Protein 2PC6 (pdb70)

Solvent-accessible surface area: 26705 Å² total

Secondary structure (DSSP, 8-state):
--EEEEE---STTHHHHHHHHHHHHT----EEEE-B-SSTT-B--EEE---HHHHHHHHHHHHHSTT---EEEGGGS-EEEEB--EEEE--THHHH--HHHHHTT-EEEEEETTEEEEE--B-HHHHHHHHHHS-GGGEEEE-----EEEESTT--TT-/-EEEEE---SHHHHHHHHHHHHHHT---SEEEE-B-SSTT-B--EEE-S-HHHHHHHHHHHHH-TT---EEEGGGS-EEEEB--EEEE--THHHH--HHHHHTT-EEEEE-SSEEEEE--B-HHHHHHHHHHS-GGGEEEE-----EEEESTT--TT-/--EEEEE----TTTHHHHHHHHHHTT--EEEE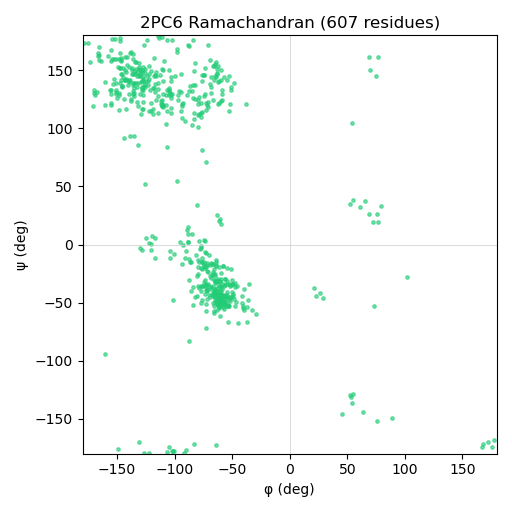EE-B-SSTT-B--EEE-S-HHHHHHHHHHHHT-TT---EEEGGGS-EEEEB--EEEE--THHHH--HHHHHHT-EEEEE-SSEEEEE--B-HHHHHHHHHHS-TTSEEEE-----EEEESTT--TT-/-EEEEE----THHHHHHHHHHHHTT---SEEEE-B-SSTT-B--EEE-S-TTHHHHHHHHHTS-----EEEGGGS-EEEEE--EEEE--THHHH--HHHHHTT-EEEEEETTEEEEE--B-HHHHHHHHHHS-GGGEEEE----EEEEESTT--S--

Sequence (633 aa):
HRHIISLLENEAGALSRVAGLFSARGYNIESLSVAPTEEDPTLSRTLVTNGPDEIVEQITKQLNKLIEEVVKLIDLSSEGYVERELLVKVRAVGKDREEKRLADIFRGNIIDVTNELYTIELTGTRSKLDGFLQAVDCCNLILEIARTGVSGLSRGERVLKLRHIISLLENEAGALSRVAGLFSARGYNIESLSVAPTEDPTLSRTLVTNGPDEIVEQITKQLNKLIEVVKLIDLSSEGYVERELLVKVRAVGKDREEKRLADIFRGNIIDVTNELYTIELTGTRSKLDGFLQAVDCNLILEIARTGVSGLSRGERVLKLHRHIISLLENEAGALSRVAGLFSARGYNIESLSVAPTEDPTLSRTLVTNGPDEIVEQITKQLNKLIEVVKLIDLSSEGYVERELLVKVRAVGKDREEKRLADIFRGNIIDVTNELYTIELTGTRRSKLDGFLQAVDCNLILEIARTGVSGLSRGERVLKLRHIISLLENEAGALSRVAGLFSARGYNIESLSVAPTEDPTLSRTLVTNGPDEIVEQITKQLNKLIVVKLIDLSSEGYVERELLVKVRAVGKDREEKRLADIFRGNIIDVTNNELYTIELTGTRSKLDGFLQQAVDCNLILEIARTGVSGLSRGERVLKL

Radius of gyration: 29.32 Å; Cα contacts (8 Å, |Δi|>4): 1443; chains: 4; bounding box: 65×83×80 Å

Structure (mmCIF, N/CA/C/O backbone):
data_2PC6
#
_entry.id   2PC6
#
_cell.length_a   122.123
_cell.length_b   122.123
_cell.length_c   111.559
_cell.angle_alpha   90.00
_cell.angle_beta   90.00
_cell.angle_gamma   90.00
#
_symmetry.space_group_name_H-M   'P 42 21 2'
#
loop_
_entity.id
_entity.type
_entity.pdbx_description
1 polymer 'Probable acetolactate synthase isozyme III (Small subunit)'
2 non-polymer 'CALCIUM ION'
3 non-polymer 'UNKNOWN LIGAND'
4 water water
#
loop_
_atom_site.group_PDB
_atom_site.id
_atom_site.type_symbol
_atom_site.label_atom_id
_atom_site.label_alt_id
_atom_site.label_comp_id
_atom_site.label_asym_id
_atom_site.label_entity_id
_atom_site.label_seq_id
_atom_site.pdbx_PDB_ins_code
_atom_site.Cartn_x
_atom_site.Cartn_y
_atom_site.Cartn_z
_atom_site.occupancy
_atom_site.B_iso_or_equiv
_atom_site.auth_seq_id
_atom_site.auth_comp_id
_atom_site.auth_asym_id
_atom_site.auth_atom_id
_atom_site.pdbx_PDB_model_num
ATOM 1 N N . HIS A 1 2 ? 0.416 3.277 10.414 1.00 60.45 0 HIS A N 1
ATOM 2 C CA . HIS A 1 2 ? 1.092 4.106 11.452 1.00 61.10 0 HIS A CA 1
ATOM 3 C C . HIS A 1 2 ? 2.124 5.039 10.814 1.00 61.44 0 HIS A C 1
ATOM 4 O O . HIS A 1 2 ? 3.314 4.965 11.140 1.00 61.70 0 HIS A O 1
ATOM 22 N N . ARG A 1 4 ? 3.316 9.112 9.274 1.00 60.49 2 ARG A N 1
ATOM 23 C CA . ARG A 1 4 ? 3.304 10.544 9.563 1.00 59.49 2 ARG A CA 1
ATOM 24 C C . ARG A 1 4 ? 2.391 11.372 8.668 1.00 58.30 2 ARG A C 1
ATOM 25 O O . ARG A 1 4 ? 2.528 11.355 7.451 1.00 58.47 2 ARG A O 1
ATOM 30 N N . HIS A 1 5 ? 1.481 12.116 9.292 1.00 56.79 3 HIS A N 1
ATOM 31 C CA . HIS A 1 5 ? 0.717 13.154 8.610 1.00 55.39 3 HIS A CA 1
ATOM 32 C C . HIS A 1 5 ? 1.090 14.517 9.182 1.00 54.99 3 HIS A C 1
ATOM 33 O O . HIS A 1 5 ? 1.271 14.679 10.396 1.00 55.12 3 HIS A O 1
ATOM 40 N N . ILE A 1 6 ? 1.228 15.488 8.301 1.00 54.67 4 ILE A N 1
ATOM 41 C CA . ILE A 1 6 ? 1.579 16.840 8.697 1.00 54.53 4 ILE A CA 1
ATOM 42 C C . ILE A 1 6 ? 0.281 17.544 8.485 1.00 54.63 4 ILE A C 1
ATOM 43 O O . ILE A 1 6 ? -0.127 17.731 7.353 1.00 55.69 4 ILE A O 1
ATOM 48 N N . ILE A 1 7 ? -0.414 17.827 9.577 1.00 54.53 5 ILE A N 1
ATOM 49 C CA . ILE A 1 7 ? -1.599 18.676 9.593 1.00 53.65 5 ILE A CA 1
ATOM 50 C C . ILE A 1 7 ? -1.229 20.175 9.778 1.00 54.17 5 ILE A C 1
ATOM 51 O O . ILE A 1 7 ? -0.425 20.563 10.656 1.00 53.58 5 ILE A O 1
ATOM 56 N N . SER A 1 8 ? -1.834 20.986 8.915 1.00 54.12 6 SER A N 1
ATOM 57 C CA . SER A 1 8 ? -1.653 22.413 8.860 1.00 54.00 6 SER A CA 1
ATOM 58 C C . SER A 1 8 ? -2.983 23.084 9.159 1.00 54.86 6 SER A C 1
ATOM 59 O O . SER A 1 8 ? -4.014 22.743 8.561 1.00 55.07 6 SER A O 1
ATOM 62 N N . LEU A 1 9 ? -2.990 24.053 10.061 1.00 55.21 7 LEU A N 1
ATOM 63 C CA . LEU A 1 9 ? -4.248 24.713 10.335 1.00 55.04 7 LEU A CA 1
ATOM 64 C C . LEU A 1 9 ? -4.118 26.185 10.692 1.00 55.40 7 LEU A C 1
ATOM 65 O O . LEU A 1 9 ? -3.067 26.647 11.155 1.00 55.01 7 LEU A O 1
ATOM 70 N N . LEU A 1 10 ? -5.186 26.907 10.364 1.00 55.46 8 LEU A N 1
ATOM 71 C CA . LEU A 1 10 ? -5.358 28.277 10.715 1.00 56.11 8 LEU A CA 1
ATOM 72 C C . LEU A 1 10 ? -6.240 28.364 11.962 1.00 56.70 8 LEU A C 1
ATOM 73 O O . LEU A 1 10 ? -7.308 27.747 12.049 1.00 56.76 8 LEU A O 1
ATOM 86 N N . GLU A 1 12 ? -7.720 31.021 15.354 1.00 58.76 10 GLU A N 1
ATOM 87 C CA . GLU A 1 12 ? -7.849 32.198 16.204 1.00 58.60 10 GLU A CA 1
ATOM 88 C C . GLU A 1 12 ? -6.662 32.339 17.150 1.00 58.43 10 GLU A C 1
ATOM 89 O O . GLU A 1 12 ? -6.452 31.497 18.029 1.00 58.31 10 GLU A O 1
ATOM 95 N N . ASN A 1 13 ? -5.874 33.396 16.957 1.00 57.97 11 ASN A N 1
ATOM 96 C CA . ASN A 1 13 ? -4.764 33.686 17.848 1.00 57.58 11 ASN A CA 1
ATOM 97 C C . ASN A 1 13 ? -5.267 34.223 19.203 1.00 57.62 11 ASN A C 1
ATOM 98 O O . ASN A 1 13 ? -5.127 35.427 19.549 1.00 57.73 11 ASN A O 1
ATOM 103 N N . GLU A 1 14 ? -5.868 33.324 19.970 1.00 57.45 12 GLU A N 1
ATOM 104 C CA . GLU A 1 14 ? -6.488 33.722 21.240 1.00 58.39 12 GLU A CA 1
ATOM 105 C C . GLU A 1 14 ? -6.198 32.713 22.360 1.00 59.02 12 GLU A C 1
ATOM 106 O O . GLU A 1 14 ? -5.748 31.586 22.099 1.00 58.88 12 GLU A O 1
ATOM 112 N N . ALA A 1 15 ? -6.476 33.148 23.591 1.00 59.71 13 ALA A N 1
ATOM 113 C CA . ALA A 1 15 ? -6.129 32.419 24.819 1.00 59.81 13 ALA A CA 1
ATOM 114 C C . ALA A 1 15 ? -7.009 31.180 24.945 1.00 59.71 13 ALA A C 1
ATOM 115 O O . ALA A 1 15 ? -8.243 31.273 24.967 1.00 59.52 13 ALA A O 1
ATOM 117 N N . GLY A 1 16 ? -6.360 30.024 25.029 1.00 59.48 14 GLY A N 1
ATOM 118 C CA . GLY A 1 16 ? -7.074 28.770 25.194 1.00 59.35 14 GLY A CA 1
ATOM 119 C C . GLY A 1 16 ? -7.164 28.011 23.887 1.00 58.88 14 GLY A C 1
ATOM 120 O O . GLY A 1 16 ? -7.234 26.779 23.886 1.00 59.81 14 GLY A O 1
ATOM 121 N N . ALA A 1 17 ? -7.153 28.755 22.782 1.00 58.62 15 ALA A N 1
ATOM 122 C CA . ALA A 1 17 ? -7.136 28.163 21.428 1.00 58.04 15 ALA A CA 1
ATOM 123 C C . ALA A 1 17 ? -6.282 26.924 21.398 1.00 57.48 15 ALA A C 1
ATOM 124 O O . ALA A 1 17 ? -6.739 25.848 20.980 1.00 58.10 15 ALA A O 1
ATOM 126 N N . LEU A 1 18 ? -5.042 27.064 21.853 1.00 56.70 16 LEU A N 1
ATOM 127 C CA . LEU A 1 18 ? -4.104 25.957 21.734 1.00 55.64 16 LEU A CA 1
ATOM 128 C C . LEU A 1 18 ? -4.365 24.915 22.813 1.00 54.69 16 LEU A C 1
ATOM 129 O O . LEU A 1 18 ? -4.224 23.699 22.545 1.00 55.37 16 LEU A O 1
ATOM 134 N N . SER A 1 19 ? -4.718 25.348 24.027 1.00 53.30 17 SER A N 1
ATOM 135 C CA . SER A 1 19 ? -5.013 24.346 25.054 1.00 52.88 17 SER A CA 1
ATOM 136 C C . SER A 1 19 ? -6.227 23.473 24.655 1.00 52.05 17 SER A C 1
ATOM 137 O O . SER A 1 19 ? -6.286 22.294 25.012 1.00 52.72 17 SER A O 1
ATOM 140 N N . ARG A 1 20 ? -7.179 24.051 23.917 1.00 50.57 18 ARG A N 1
ATOM 141 C CA . ARG A 1 20 ? -8.317 23.275 23.426 1.00 50.30 18 ARG A CA 1
ATOM 142 C C . ARG A 1 20 ? -7.940 22.296 22.292 1.00 50.06 18 ARG A C 1
ATOM 143 O O . ARG A 1 20 ? -8.453 21.174 22.238 1.00 49.88 18 ARG A O 1
ATOM 151 N N . VAL A 1 21 ? -7.052 22.719 21.393 1.00 49.67 19 VAL A N 1
ATOM 152 C CA . VAL A 1 21 ? -6.572 21.845 20.364 1.00 49.86 19 VAL A CA 1
ATOM 153 C C . VAL A 1 21 ? -5.747 20.710 20.993 1.00 50.78 19 VAL A C 1
ATOM 154 O O . VAL A 1 21 ? -5.883 19.549 20.604 1.00 50.57 19 VAL A O 1
ATOM 158 N N . ALA A 1 22 ? -4.941 21.018 22.009 1.00 51.30 20 ALA A N 1
ATOM 159 C CA . ALA A 1 22 ? -4.124 19.963 22.631 1.00 51.02 20 ALA A CA 1
ATOM 160 C C . ALA A 1 22 ? -4.994 19.069 23.480 1.00 51.35 20 ALA A C 1
ATOM 161 O O . ALA A 1 22 ? -4.705 17.859 23.586 1.00 52.06 20 ALA A O 1
ATOM 163 N N . GLY A 1 23 ? -6.073 19.626 24.049 1.00 50.13 21 GLY A N 1
ATOM 164 C CA . GLY A 1 23 ? -6.973 18.827 24.864 1.00 49.07 21 GLY A CA 1
ATOM 165 C C . GLY A 1 23 ? -7.703 17.752 24.060 1.00 49.34 21 GLY A C 1
ATOM 166 O O . GLY A 1 23 ? -7.852 16.600 24.488 1.00 49.82 21 GLY A O 1
ATOM 167 N N . LEU A 1 24 ? -8.161 18.130 22.878 1.00 49.82 22 LEU A N 1
ATOM 168 C CA . LEU A 1 24 ? -8.816 17.203 21.954 1.00 50.01 22 LEU A CA 1
ATOM 169 C C . LEU A 1 24 ? -7.942 15.943 21.677 1.00 49.85 22 LEU A C 1
ATOM 170 O O . LEU A 1 24 ? -8.439 14.832 21.774 1.00 49.35 22 LEU A O 1
ATOM 175 N N . PHE A 1 25 ? -6.657 16.123 21.373 1.00 49.36 23 PHE A N 1
ATOM 176 C CA . PHE A 1 25 ? -5.720 14.990 21.250 1.00 50.77 23 PHE A CA 1
ATOM 177 C C . PHE A 1 25 ? -5.624 14.143 22.522 1.00 51.52 23 PHE A C 1
ATOM 178 O O . PHE A 1 25 ? -5.831 12.908 22.504 1.00 51.92 23 PHE A O 1
ATOM 186 N N . SER A 1 26 ? -5.339 14.830 23.624 1.00 52.33 24 SER A N 1
ATOM 187 C CA . SER A 1 26 ? -5.144 14.212 24.912 1.00 51.94 24 SER A CA 1
ATOM 188 C C . SER A 1 26 ? -6.336 13.379 25.316 1.00 53.32 24 SER A C 1
ATOM 189 O O . SER A 1 26 ? -6.170 12.226 25.735 1.00 54.18 24 SER A O 1
ATOM 192 N N . ALA A 1 27 ? -7.544 13.926 25.204 1.00 53.31 25 ALA A N 1
ATOM 193 C CA . ALA A 1 27 ? -8.684 13.188 25.726 1.00 54.08 25 ALA A CA 1
ATOM 194 C C . ALA A 1 27 ? -8.689 11.748 25.202 1.00 54.98 25 ALA A C 1
ATOM 195 O O . ALA A 1 27 ? -9.121 10.822 25.915 1.00 55.65 25 ALA A O 1
ATOM 197 N N . ARG A 1 28 ? -8.221 11.567 23.959 1.00 55.07 26 ARG A N 1
ATOM 198 C CA . ARG A 1 28 ? -8.400 10.314 23.228 1.00 55.34 26 ARG A CA 1
ATOM 199 C C . ARG A 1 28 ? -7.066 9.627 22.908 1.00 56.16 26 ARG A C 1
ATOM 200 O O . ARG A 1 28 ? -7.014 8.600 22.204 1.00 55.94 26 ARG A O 1
ATOM 208 N N . GLY A 1 29 ? -5.985 10.206 23.434 1.00 56.38 27 GLY A N 1
ATOM 209 C CA . GLY A 1 29 ? -4.709 9.535 23.459 1.00 55.88 27 GLY A CA 1
ATOM 210 C C . GLY A 1 29 ? -4.046 9.553 22.107 1.00 56.16 27 GLY A C 1
ATOM 211 O O . GLY A 1 29 ? -3.140 8.741 21.855 1.00 56.21 27 GLY A O 1
ATOM 212 N N . TYR A 1 30 ? -4.489 10.481 21.255 1.00 55.90 28 TYR A N 1
ATOM 213 C CA . TYR A 1 30 ? -3.871 10.735 19.954 1.00 55.76 28 TYR A CA 1
ATOM 214 C C . TYR A 1 30 ? -2.460 11.242 20.134 1.00 56.17 28 TYR A C 1
ATOM 215 O O . TYR A 1 30 ? -2.166 11.979 21.089 1.00 56.72 28 TYR A O 1
ATOM 224 N N . ASN A 1 31 ? -1.598 10.830 19.219 1.00 56.15 29 ASN A N 1
ATOM 225 C CA . ASN A 1 31 ? -0.195 11.164 19.272 1.00 56.88 29 ASN A CA 1
ATOM 226 C C . ASN A 1 31 ? -0.005 12.551 18.685 1.00 55.90 29 ASN A C 1
ATOM 227 O O . ASN A 1 31 ? -0.613 12.912 17.684 1.00 55.60 29 ASN A O 1
ATOM 232 N N . ILE A 1 32 ? 0.818 13.335 19.350 1.00 55.33 30 ILE A N 1
ATOM 233 C CA . ILE A 1 32 ? 1.333 14.553 18.780 1.00 54.88 30 ILE A CA 1
ATOM 234 C C . ILE A 1 32 ? 2.834 14.364 18.739 1.00 55.12 30 ILE A C 1
ATOM 235 O O . ILE A 1 32 ? 3.494 14.288 19.768 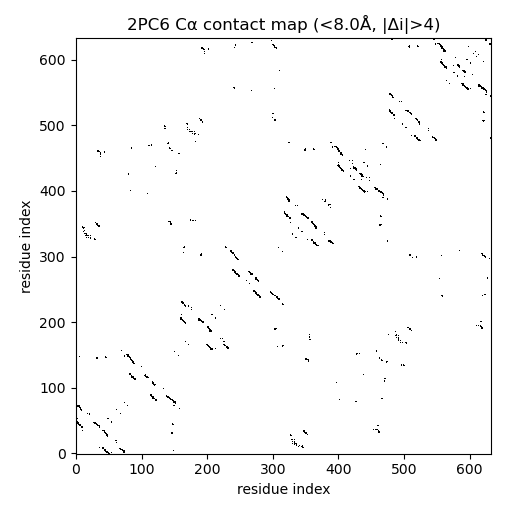1.00 54.44 30 ILE A O 1
ATOM 240 N N . GLU A 1 33 ? 3.397 14.255 17.559 1.00 55.87 31 GLU A N 1
ATOM 241 C CA . GLU A 1 33 ? 4.821 14.032 17.551 1.00 56.70 31 GLU A CA 1
ATOM 242 C C . GLU A 1 33 ? 5.499 15.351 17.863 1.00 56.31 31 GLU A C 1
ATOM 243 O O . GLU A 1 33 ? 6.382 15.422 18.723 1.00 57.29 31 GLU A O 1
ATOM 249 N N . SER A 1 34 ? 5.044 16.394 17.170 1.00 55.33 32 SER A N 1
ATOM 250 C CA . SER A 1 34 ? 5.647 17.715 17.252 1.00 53.95 32 SER A CA 1
ATOM 251 C C . SER A 1 34 ? 4.609 18.792 16.870 1.00 53.17 32 SER A C 1
ATOM 252 O O . SER A 1 34 ? 3.654 18.522 16.148 1.00 53.12 32 SER A O 1
ATOM 255 N N . LEU A 1 35 ? 4.822 20.016 17.312 1.00 51.81 33 LEU A N 1
ATOM 256 C CA . LEU A 1 35 ? 3.842 21.037 17.088 1.00 52.00 33 LEU A CA 1
ATOM 257 C C . LEU A 1 35 ? 4.503 22.419 16.980 1.00 52.24 33 LEU A C 1
ATOM 258 O O . LEU A 1 35 ? 5.187 22.830 17.897 1.00 53.11 33 LEU A O 1
ATOM 263 N N . SER A 1 36 ? 4.219 23.133 15.890 1.00 51.75 34 SER A N 1
ATOM 264 C CA . SER A 1 36 ? 4.584 24.525 15.693 1.00 51.79 34 SER A CA 1
ATOM 265 C C . SER A 1 36 ? 3.367 25.407 15.541 1.00 50.52 34 SER A C 1
ATOM 266 O O . SER A 1 36 ? 2.477 25.096 14.762 1.00 51.12 34 SER A O 1
ATOM 269 N N . VAL A 1 37 ? 3.356 26.546 16.214 1.00 49.22 35 VAL A N 1
ATOM 270 C CA . VAL A 1 37 ? 2.306 27.528 16.013 1.00 47.82 35 VAL A CA 1
ATOM 271 C C . VAL A 1 37 ? 2.913 28.937 16.196 1.00 48.15 35 VAL A C 1
ATOM 272 O O . VAL A 1 37 ? 3.780 29.132 17.025 1.00 48.36 35 VAL A O 1
ATOM 276 N N . ALA A 1 38 ? 2.501 29.900 15.393 1.00 48.52 36 ALA A N 1
ATOM 277 C CA . ALA A 1 38 ? 2.956 31.298 15.523 1.00 49.44 36 ALA A CA 1
ATOM 278 C C . ALA A 1 38 ? 2.035 32.149 14.674 1.00 49.80 36 ALA A C 1
ATOM 279 O O . ALA A 1 38 ? 1.330 31.609 13.830 1.00 49.30 36 ALA A O 1
ATOM 281 N N . PRO A 1 39 ? 2.009 33.473 14.908 1.00 50.81 37 PRO A N 1
ATOM 282 C CA . PRO A 1 39 ? 1.029 34.304 14.175 1.00 51.50 37 PRO A CA 1
ATOM 283 C C . PRO A 1 39 ? 1.307 34.331 12.683 1.00 52.21 37 PRO A C 1
ATOM 284 O O . PRO A 1 39 ? 2.454 34.140 12.266 1.00 52.76 37 PRO A O 1
ATOM 288 N N . THR A 1 40 ? 0.273 34.550 11.886 1.00 52.86 38 THR A N 1
ATOM 289 C CA . THR A 1 40 ? 0.452 34.772 10.453 1.00 53.29 38 THR A CA 1
ATOM 290 C C . THR A 1 40 ? 0.545 36.283 10.183 1.00 54.00 38 THR A C 1
ATOM 291 O O . THR A 1 40 ? 0.528 37.093 11.131 1.00 53.55 38 THR A O 1
ATOM 295 N N A GLU A 1 41 ? 0.660 36.598 8.888 0.50 54.11 39 GLU A N 1
ATOM 296 N N B GLU A 1 41 ? 0.668 36.712 8.924 0.50 54.67 39 GLU A N 1
ATOM 297 C CA A GLU A 1 41 ? 0.492 37.934 8.307 0.50 54.16 39 GLU A CA 1
ATOM 298 C CA B GLU A 1 41 ? 0.655 38.171 8.671 0.50 55.28 39 GLU A CA 1
ATOM 299 C C A GLU A 1 41 ? -0.559 38.734 9.078 0.50 55.13 39 GLU A C 1
ATOM 300 C C B GLU A 1 41 ? -0.780 38.730 8.638 0.50 55.71 39 GLU A C 1
ATOM 301 O O A GLU A 1 41 ? -0.353 39.910 9.415 0.50 55.11 39 GLU A O 1
ATOM 302 O O B GLU A 1 41 ? -1.072 39.702 7.933 0.50 55.67 39 GLU A O 1
ATOM 313 N N . ASP A 1 42 ? -1.665 38.048 9.374 1.00 55.92 40 ASP A N 1
ATOM 314 C CA . ASP A 1 42 ? -2.886 38.625 9.962 1.00 57.36 40 ASP A CA 1
ATOM 315 C C . ASP A 1 42 ? -2.896 38.158 11.430 1.00 58.04 40 ASP A C 1
ATOM 316 O O . ASP A 1 42 ? -3.042 36.951 11.708 1.00 58.42 40 ASP A O 1
ATOM 321 N N . PRO A 1 43 ? -2.768 39.116 12.368 1.00 58.11 41 PRO A N 1
ATOM 322 C CA . PRO A 1 43 ? -2.469 38.807 13.776 1.00 57.84 41 PRO A CA 1
ATOM 323 C C . PRO A 1 43 ? -3.641 38.220 14.529 1.00 57.28 41 PRO A C 1
ATOM 324 O O . PRO A 1 43 ? -3.478 37.808 15.675 1.00 57.04 41 PRO A O 1
ATOM 328 N N . THR A 1 44 ? -4.814 38.172 13.912 1.00 57.15 42 THR A N 1
ATOM 329 C CA . THR A 1 44 ? -5.928 37.473 14.568 1.00 57.64 42 THR A CA 1
ATOM 330 C C . THR A 1 44 ? -5.822 35.962 14.400 1.00 56.93 42 THR A C 1
ATOM 331 O O . THR A 1 44 ? -6.430 35.215 15.172 1.00 56.89 42 THR A O 1
ATOM 335 N N . LEU A 1 45 ? -5.036 35.539 13.406 1.00 56.24 43 LEU A N 1
ATOM 336 C CA . LEU A 1 45 ? -4.910 34.131 13.019 1.00 55.99 43 LEU A CA 1
ATOM 337 C C . LEU A 1 45 ? -3.486 33.606 13.117 1.00 55.90 43 LEU A C 1
ATOM 338 O O . LEU A 1 45 ? -2.523 34.233 12.630 1.00 56.02 43 LEU A O 1
ATOM 343 N N . SER A 1 46 ? -3.367 32.436 13.727 1.00 55.26 44 SER A N 1
ATOM 344 C CA . SER A 1 46 ? -2.087 31.748 13.819 1.00 55.01 44 SER A CA 1
ATOM 345 C C . SER A 1 46 ? -2.089 30.526 12.937 1.00 54.25 44 SER A C 1
ATOM 346 O O . SER A 1 46 ? -3.140 30.008 12.596 1.00 53.57 44 SER A O 1
ATOM 349 N N . ARG A 1 47 ? -0.900 30.067 12.569 1.00 54.71 45 ARG A N 1
ATOM 350 C CA . ARG A 1 47 ? -0.740 28.926 11.666 1.00 54.46 45 ARG A CA 1
ATOM 351 C C . ARG A 1 47 ? -0.104 27.815 12.463 1.00 54.55 45 ARG A C 1
ATOM 352 O O . ARG A 1 47 ? 0.948 27.964 13.073 1.00 54.27 45 ARG A O 1
ATOM 368 N N . THR A 1 49 ? 1.329 23.956 12.571 1.00 53.50 47 THR A N 1
ATOM 369 C CA . THR A 1 49 ? 1.745 22.768 11.895 1.00 52.95 47 THR A CA 1
ATOM 370 C C . THR A 1 49 ? 1.926 21.700 12.954 1.00 51.92 47 THR A C 1
ATOM 371 O O . THR A 1 49 ? 2.760 21.829 13.841 1.00 51.32 47 THR A O 1
ATOM 375 N N . LEU A 1 50 ? 1.157 20.643 12.816 1.00 50.37 48 LEU A N 1
ATOM 376 C CA . LEU A 1 50 ? 1.179 19.579 13.738 1.00 51.33 48 LEU A CA 1
ATOM 377 C C . LEU A 1 50 ? 1.503 18.242 13.029 1.00 52.17 48 LEU A C 1
ATOM 378 O O . LEU A 1 50 ? 0.980 17.953 11.938 1.00 52.46 48 LEU A O 1
ATOM 383 N N . VAL A 1 51 ? 2.361 17.431 13.636 1.00 51.52 49 VAL A N 1
ATOM 384 C CA . VAL A 1 51 ? 2.674 16.132 13.075 1.00 51.40 49 VAL A CA 1
ATOM 385 C C . VAL A 1 51 ? 2.072 15.075 13.971 1.00 51.17 49 VAL A C 1
ATOM 386 O O . VAL A 1 51 ? 2.289 15.086 15.178 1.00 50.03 49 VAL A O 1
ATOM 390 N N . THR A 1 52 ? 1.332 14.154 13.359 1.00 51.60 50 THR A N 1
ATOM 391 C CA . THR A 1 52 ? 0.772 13.017 14.075 1.00 52.05 50 THR A CA 1
ATOM 392 C C . THR A 1 52 ? 1.036 11.668 13.360 1.00 53.11 50 THR A C 1
ATOM 393 O O . THR A 1 52 ? 1.309 11.613 12.143 1.00 52.48 50 THR A O 1
ATOM 397 N N . ASN A 1 53 ? 1.015 10.590 14.139 1.00 54.25 51 ASN A N 1
ATOM 398 C CA . ASN A 1 53 ? 1.372 9.275 13.633 1.00 55.63 51 ASN A CA 1
ATOM 399 C C . ASN A 1 53 ? 0.214 8.320 13.794 1.00 56.02 51 ASN A C 1
ATOM 400 O O . ASN A 1 53 ? -0.181 7.997 14.926 1.00 56.18 51 ASN A O 1
ATOM 405 N N . GLY A 1 54 ? -0.336 7.858 12.674 1.00 56.46 52 GLY A N 1
ATOM 406 C CA . GLY A 1 54 ? -1.395 6.853 12.751 1.00 57.41 52 GLY A CA 1
ATOM 407 C C . GLY A 1 54 ? -1.897 6.283 11.447 1.00 57.81 52 GLY A C 1
ATOM 408 O O . GLY A 1 54 ? -1.500 6.727 10.376 1.00 57.89 52 GLY A O 1
ATOM 409 N N . PRO A 1 55 ? -2.769 5.268 11.535 1.00 58.73 53 PRO A N 1
ATOM 410 C CA . PRO A 1 55 ? -3.487 4.785 10.362 1.00 59.26 53 PRO A CA 1
ATOM 411 C C . PRO A 1 55 ? -4.438 5.855 9.872 1.00 59.68 53 PRO A C 1
ATOM 412 O O . PRO A 1 55 ? -4.881 6.681 10.666 1.00 59.99 53 PRO A O 1
ATOM 416 N N . ASP A 1 56 ? -4.747 5.833 8.580 1.00 60.56 54 ASP A N 1
ATOM 417 C CA . ASP A 1 56 ? -5.572 6.874 7.957 1.00 61.58 54 ASP A CA 1
ATOM 418 C C . ASP A 1 56 ? -6.861 7.207 8.684 1.00 61.36 54 ASP A C 1
ATOM 419 O O . ASP A 1 56 ? -7.196 8.389 8.836 1.00 61.25 54 ASP A O 1
ATOM 424 N N . GLU A 1 57 ? -7.571 6.160 9.117 1.00 61.34 55 GLU A N 1
ATOM 425 C CA . GLU A 1 57 ? -8.896 6.286 9.725 1.00 61.05 55 GLU A CA 1
ATOM 426 C C . GLU A 1 57 ? -8.817 7.009 11.064 1.00 61.03 55 GLU A C 1
ATOM 427 O O . GLU A 1 57 ? -9.819 7.579 11.534 1.00 61.26 55 GLU A O 1
ATOM 429 N N . ILE A 1 58 ? -7.642 6.978 11.697 1.00 60.64 56 ILE A N 1
ATOM 430 C CA . ILE A 1 58 ? -7.473 7.756 12.920 1.00 60.15 56 ILE A CA 1
ATOM 431 C C . ILE A 1 58 ? -7.275 9.213 12.519 1.00 59.62 56 ILE A C 1
ATOM 432 O O . ILE A 1 58 ? -8.000 10.082 13.001 1.00 60.28 56 ILE A O 1
ATOM 436 N N . VAL A 1 59 ? -6.367 9.476 11.588 1.00 58.32 57 VAL A N 1
ATOM 437 C CA . VAL A 1 59 ? -6.129 10.848 11.152 1.00 57.69 57 VAL A CA 1
ATOM 438 C C . VAL A 1 59 ? -7.387 11.541 10.642 1.00 57.46 57 VAL A C 1
ATOM 439 O O . VAL A 1 59 ? -7.715 12.647 11.068 1.00 57.28 57 VAL A O 1
ATOM 443 N N . GLU A 1 60 ? -8.104 10.884 9.746 1.00 57.62 58 GLU A N 1
ATOM 444 C CA . GLU A 1 60 ? -9.391 11.408 9.292 1.00 57.44 58 GLU A CA 1
ATOM 445 C C . GLU A 1 60 ? -10.356 11.750 10.467 1.00 56.63 58 GLU A C 1
ATOM 446 O O . GLU A 1 60 ? -11.090 12.733 10.396 1.00 56.15 58 GLU A O 1
ATOM 448 N N . GLN A 1 61 ? -10.316 10.988 11.556 1.00 56.30 59 GLN A N 1
ATOM 449 C CA . GLN A 1 61 ? -11.190 11.286 12.709 1.00 56.95 59 GLN A CA 1
ATOM 450 C C . GLN A 1 61 ? -10.705 12.462 13.565 1.00 56.21 59 GLN A C 1
ATOM 451 O O . GLN A 1 61 ? -11.499 13.254 14.089 1.00 56.48 59 GLN A O 1
ATOM 457 N N . ILE A 1 62 ? -9.395 12.581 13.689 1.00 55.57 60 ILE A N 1
ATOM 458 C CA . ILE A 1 62 ? -8.772 13.735 14.334 1.00 54.84 60 ILE A CA 1
ATOM 459 C C . ILE A 1 62 ? -9.110 15.002 13.538 1.00 54.54 60 ILE A C 1
ATOM 460 O O . ILE A 1 62 ? -9.456 16.053 14.101 1.00 54.61 60 ILE A O 1
ATOM 465 N N . THR A 1 63 ? -9.012 14.862 12.220 1.00 53.71 61 THR A N 1
ATOM 466 C CA . THR A 1 63 ? -9.290 15.909 11.262 1.00 53.66 61 THR A CA 1
ATOM 467 C C . THR A 1 63 ? -10.756 16.288 11.306 1.00 53.54 61 THR A C 1
ATOM 468 O O . THR A 1 63 ? -11.105 17.466 11.276 1.00 53.69 61 THR A O 1
ATOM 472 N N . LYS A 1 64 ? -11.618 15.288 11.407 1.00 53.60 62 LYS A N 1
ATOM 473 C CA . LYS A 1 64 ? -13.024 15.565 11.567 1.00 53.99 62 LYS A CA 1
ATOM 474 C C . LYS A 1 64 ? -13.210 16.356 12.876 1.00 53.90 62 LYS A C 1
ATOM 475 O O . LYS A 1 64 ? -13.751 17.472 12.849 1.00 53.67 62 LYS A O 1
ATOM 477 N N . GLN A 1 65 ? -12.718 15.823 13.998 1.00 53.73 63 GLN A N 1
ATOM 478 C CA . GLN A 1 65 ? -12.902 16.527 15.274 1.00 54.03 63 GLN A CA 1
ATOM 479 C C . GLN A 1 65 ? -12.280 17.924 15.277 1.00 53.17 63 GLN A C 1
ATOM 480 O O . GLN A 1 65 ? -12.847 18.839 15.870 1.00 53.27 63 GLN A O 1
ATOM 486 N N . LEU A 1 66 ? -11.133 18.105 14.632 1.00 52.03 64 LEU A N 1
ATOM 487 C CA . LEU A 1 66 ? -10.498 19.425 14.679 1.00 51.38 64 LEU A CA 1
ATOM 488 C C . LEU A 1 66 ? -11.330 20.502 13.990 1.00 51.14 64 LEU A C 1
ATOM 489 O O . LEU A 1 66 ? -11.438 21.628 14.486 1.00 50.62 64 LEU A O 1
ATOM 494 N N . ASN A 1 67 ? -11.905 20.150 12.844 1.00 51.48 65 ASN A N 1
ATOM 495 C CA . ASN A 1 67 ? -12.702 21.101 12.076 1.00 52.26 65 ASN A CA 1
ATOM 496 C C . ASN A 1 67 ? -13.921 21.571 12.843 1.00 52.25 65 ASN A C 1
ATOM 497 O O . ASN A 1 67 ? -14.346 22.700 12.651 1.00 51.89 65 ASN A O 1
ATOM 502 N N . LYS A 1 68 ? -14.442 20.703 13.716 1.00 52.37 66 LYS A N 1
ATOM 503 C CA . LYS A 1 68 ? -15.598 20.998 14.533 1.00 53.18 66 LYS A CA 1
ATOM 504 C C . LYS A 1 68 ? -15.322 22.139 15.513 1.00 52.97 66 LYS A C 1
ATOM 505 O O . LYS A 1 68 ? -16.253 22.894 15.833 1.00 53.23 66 LYS A O 1
ATOM 508 N N . LEU A 1 69 ? -14.080 22.247 16.009 1.00 51.66 67 LEU A N 1
ATOM 509 C CA . LEU A 1 69 ? -13.716 23.327 16.926 1.00 50.64 67 LEU A CA 1
ATOM 510 C C . LEU A 1 69 ? -13.963 24.644 16.230 1.00 50.45 67 LEU A C 1
ATOM 511 O O . LEU A 1 69 ? -13.575 24.790 15.091 1.00 49.78 67 LEU A O 1
ATOM 516 N N . ILE A 1 70 ? -14.623 25.601 16.886 1.00 51.24 68 ILE A N 1
ATOM 517 C CA . ILE A 1 70 ? -14.843 26.920 16.231 1.00 51.62 68 ILE A CA 1
ATOM 518 C C . ILE A 1 70 ? -13.545 27.747 16.018 1.00 51.17 68 ILE A C 1
ATOM 519 O O . ILE A 1 70 ? -13.498 28.623 15.154 1.00 50.99 68 ILE A O 1
ATOM 523 N N A GLU A 1 71 ? -12.507 27.472 16.801 0.50 50.80 69 GLU A N 1
ATOM 524 N N B GLU A 1 71 ? -12.528 27.445 16.818 0.50 51.06 69 GLU A N 1
ATOM 525 C CA A GLU A 1 71 ? -11.272 28.254 16.713 0.50 50.49 69 GLU A CA 1
ATOM 526 C CA B GLU A 1 71 ? -11.260 28.159 16.792 0.50 51.02 69 GLU A CA 1
ATOM 527 C C A GLU A 1 71 ? -10.352 27.773 15.577 0.50 51.10 69 GLU A C 1
ATOM 528 C C B GLU A 1 71 ? -10.506 27.843 15.491 0.50 51.45 69 GLU A C 1
ATOM 529 O O A GLU A 1 71 ? -9.378 28.454 15.215 0.50 50.90 69 GLU A O 1
ATOM 530 O O B GLU A 1 71 ? -9.807 28.706 14.934 0.50 51.47 69 GLU A O 1
ATOM 541 N N . VAL A 1 72 ? -10.676 26.603 15.024 1.00 51.16 70 VAL A N 1
ATOM 542 C CA . VAL A 1 72 ? -10.013 26.082 13.863 1.00 50.98 70 VAL A CA 1
ATOM 543 C C . VAL A 1 72 ? -10.773 26.522 12.602 1.00 51.85 70 VAL A C 1
ATOM 544 O O . VAL A 1 72 ? -11.925 26.185 12.404 1.00 50.88 70 VAL A O 1
ATOM 548 N N . VAL A 1 73 ? -10.101 27.283 11.750 1.00 52.77 71 VAL A N 1
ATOM 549 C CA . VAL A 1 73 ? -10.778 28.048 10.697 1.00 53.49 71 VAL A CA 1
ATOM 550 C C . VAL A 1 73 ? -10.675 27.373 9.319 1.00 53.30 71 VAL A C 1
ATOM 551 O O . VAL A 1 73 ? -11.667 27.258 8.605 1.00 53.48 71 VAL A O 1
ATOM 555 N N . LYS A 1 74 ? -9.460 26.960 8.958 1.00 52.98 72 LYS A N 1
ATOM 556 C CA . LYS A 1 74 ? -9.190 26.137 7.787 1.00 52.71 72 LYS A CA 1
ATOM 557 C C . LYS A 1 74 ? -8.195 25.069 8.226 1.00 52.85 72 LYS A C 1
ATOM 558 O O . LYS A 1 74 ? -7.533 25.199 9.270 1.00 53.26 72 LYS A O 1
ATOM 561 N N . LEU A 1 75 ? -8.062 24.024 7.422 1.00 52.99 73 LEU A N 1
ATOM 562 C CA . LEU A 1 75 ? -7.293 22.846 7.810 1.00 53.05 73 LEU A CA 1
ATOM 563 C C . LEU A 1 75 ? -7.061 21.978 6.585 1.00 53.24 73 LEU A C 1
ATOM 564 O O . LEU A 1 75 ? -8.003 21.686 5.837 1.00 53.00 73 LEU A O 1
ATOM 569 N N . ILE A 1 76 ? -5.817 21.563 6.389 1.00 53.63 74 ILE A N 1
ATOM 570 C CA . ILE A 1 76 ? -5.462 20.618 5.337 1.00 54.14 74 ILE A CA 1
ATOM 571 C C . ILE A 1 76 ? -4.486 19.578 5.893 1.00 54.64 74 ILE A C 1
ATOM 572 O O . ILE A 1 76 ? -3.693 19.864 6.802 1.00 54.82 74 ILE A O 1
ATOM 576 N N . ASP A 1 77 ? -4.588 18.350 5.393 1.00 55.39 75 ASP A N 1
ATOM 577 C CA . ASP A 1 77 ? -3.534 17.387 5.583 1.00 56.12 75 ASP A CA 1
ATOM 578 C C . ASP A 1 77 ? -2.526 17.815 4.530 1.00 55.80 75 ASP A C 1
ATOM 579 O O . ASP A 1 77 ? -2.709 17.566 3.333 1.00 55.66 75 ASP A O 1
ATOM 584 N N . LEU A 1 78 ? -1.503 18.520 4.982 1.00 55.24 76 LEU A N 1
ATOM 585 C CA . LEU A 1 78 ? -0.477 18.996 4.100 1.00 55.73 76 LEU A CA 1
ATOM 586 C C . LEU A 1 78 ? 0.155 17.866 3.316 1.00 56.12 76 LEU A C 1
ATOM 587 O O . LEU A 1 78 ? 0.571 18.083 2.191 1.00 56.83 76 LEU A O 1
ATOM 592 N N . SER A 1 79 ? 0.187 16.663 3.901 1.00 56.63 77 SER A N 1
ATOM 593 C CA . SER A 1 79 ? 0.897 15.505 3.330 1.00 56.74 77 SER A CA 1
ATOM 594 C C . SER A 1 79 ? 0.209 14.926 2.107 1.00 57.19 77 SER A C 1
ATOM 595 O O . SER A 1 79 ? 0.830 14.163 1.363 1.00 57.30 77 SER A O 1
ATOM 598 N N . SER A 1 80 ? -1.073 15.249 1.918 1.00 56.99 78 SER A N 1
ATOM 599 C CA . SER A 1 80 ? -1.838 14.744 0.786 1.00 56.65 78 SER A CA 1
ATOM 600 C C . SER A 1 80 ? -1.675 15.556 -0.476 1.00 56.33 78 SER A C 1
ATOM 601 O O . SER A 1 80 ? -2.361 15.321 -1.452 1.00 56.81 78 SER A O 1
ATOM 604 N N . GLU A 1 81 ? -0.741 16.493 -0.489 1.00 55.87 79 GLU A N 1
ATOM 605 C CA . GLU A 1 81 ? -0.500 17.247 -1.712 1.00 55.17 79 GLU A CA 1
ATOM 606 C C . GLU A 1 81 ? 1.001 17.605 -1.756 1.00 53.78 79 GLU A C 1
ATOM 607 O O . GLU A 1 81 ? 1.717 17.229 -0.840 1.00 53.04 79 GLU A O 1
ATOM 613 N N . GLY A 1 82 ? 1.491 18.262 -2.812 1.00 51.88 80 GLY A N 1
ATOM 614 C CA . GLY A 1 82 ? 2.889 18.709 -2.815 1.00 50.67 80 GLY A CA 1
ATOM 615 C C . GLY A 1 82 ? 3.109 19.710 -1.657 1.00 49.78 80 GLY A C 1
ATOM 616 O O . GLY A 1 82 ? 2.228 20.516 -1.355 1.00 49.68 80 GLY A O 1
ATOM 617 N N . TYR A 1 83 ? 4.248 19.641 -0.974 1.00 48.73 81 TYR A N 1
ATOM 618 C CA . TYR A 1 83 ? 4.522 20.575 0.134 1.00 47.82 81 TYR A CA 1
ATOM 619 C C . TYR A 1 83 ? 6.014 20.737 0.353 1.00 47.14 81 TYR A C 1
ATOM 620 O O . TYR A 1 83 ? 6.841 19.989 -0.199 1.00 47.45 81 TYR A O 1
ATOM 629 N N . VAL A 1 84 ? 6.377 21.735 1.132 1.00 46.15 82 VAL A N 1
ATOM 630 C CA . VAL A 1 84 ? 7.744 21.839 1.543 1.00 45.34 82 VAL A CA 1
ATOM 631 C C . VAL A 1 84 ? 7.771 21.904 3.034 1.00 45.14 82 VAL A C 1
ATOM 632 O O . VAL A 1 84 ? 6.927 22.542 3.635 1.00 44.93 82 VAL A O 1
ATOM 636 N N . GLU A 1 85 ? 8.738 21.233 3.644 1.00 45.70 83 GLU A N 1
ATOM 637 C CA . GLU A 1 85 ? 8.856 21.351 5.084 1.00 46.57 83 GLU A CA 1
ATOM 638 C C . GLU A 1 85 ? 10.289 21.571 5.502 1.00 46.38 83 GLU A C 1
ATOM 639 O O . GLU A 1 85 ? 11.226 21.121 4.824 1.00 46.09 83 GLU A O 1
ATOM 645 N N . ARG A 1 86 ? 10.419 22.306 6.610 1.00 46.81 84 ARG A N 1
ATOM 646 C CA . ARG A 1 86 ? 11.700 22.602 7.226 1.00 47.35 84 ARG A CA 1
ATOM 647 C C . ARG A 1 86 ? 11.561 22.566 8.699 1.00 47.87 84 ARG A C 1
ATOM 648 O O . ARG A 1 86 ? 10.500 22.848 9.248 1.00 48.99 84 ARG A O 1
ATOM 656 N N . GLU A 1 87 ? 12.637 22.176 9.351 1.00 48.14 85 GLU A N 1
ATOM 657 C CA . GLU A 1 87 ? 12.670 22.255 10.775 1.00 48.92 85 GLU A CA 1
ATOM 658 C C . GLU A 1 87 ? 13.955 22.927 11.172 1.00 48.15 85 GLU A C 1
ATOM 659 O O . GLU A 1 87 ? 14.959 22.835 10.452 1.00 47.90 85 GLU A O 1
ATOM 665 N N . LEU A 1 88 ? 13.931 23.607 12.307 1.00 47.88 86 LEU A N 1
ATOM 666 C CA . LEU A 1 88 ? 15.164 24.122 12.896 1.00 47.53 86 LEU A CA 1
ATOM 667 C C . LEU A 1 88 ? 15.516 23.394 14.192 1.00 46.89 86 LEU A C 1
ATOM 668 O O . LEU A 1 88 ? 14.660 23.047 14.997 1.00 47.35 86 LEU A O 1
ATOM 681 N N . LEU A 1 90 ? 18.584 23.210 17.413 1.00 44.48 88 LEU A N 1
ATOM 682 C CA . LEU A 1 90 ? 19.745 23.600 18.181 1.00 43.99 88 LEU A CA 1
ATOM 683 C C . LEU A 1 90 ? 20.240 22.400 19.027 1.00 43.93 88 LEU A C 1
ATOM 684 O O . LEU A 1 90 ? 19.514 21.893 19.909 1.00 43.54 88 LEU A O 1
ATOM 689 N N . VAL A 1 91 ? 21.486 21.992 18.782 1.00 42.73 89 VAL A N 1
ATOM 690 C CA . VAL A 1 91 ? 22.100 20.854 19.442 1.00 41.27 89 VAL A CA 1
ATOM 691 C C . VAL A 1 91 ? 23.320 21.332 20.206 1.00 42.42 89 VAL A C 1
ATOM 692 O O . VAL A 1 91 ? 24.307 21.806 19.590 1.00 41.52 89 VAL A O 1
ATOM 696 N N . LYS A 1 92 ? 23.292 21.202 21.531 1.00 41.85 90 LYS A N 1
ATOM 697 C CA . LYS A 1 92 ? 24.479 21.574 22.316 1.00 41.37 90 LYS A CA 1
ATOM 698 C C . LYS A 1 92 ? 25.286 20.319 22.603 1.00 41.07 90 LYS A C 1
ATOM 699 O O . LYS A 1 92 ? 24.752 19.369 23.143 1.00 41.98 90 LYS A O 1
ATOM 705 N N . VAL A 1 93 ? 26.561 20.328 22.226 1.00 40.92 91 VAL A N 1
ATOM 706 C CA . VAL A 1 93 ? 27.399 19.148 22.234 1.00 40.32 91 VAL A CA 1
ATOM 707 C C . VAL A 1 93 ? 28.671 19.422 22.994 1.00 41.39 91 VAL A C 1
ATOM 708 O O . VAL A 1 93 ? 29.212 20.531 22.957 1.00 42.70 91 VAL A O 1
ATOM 712 N N . ARG A 1 94 ? 29.130 18.392 23.686 1.00 40.95 92 ARG A N 1
ATOM 713 C CA . ARG A 1 94 ? 30.363 18.379 24.390 1.00 41.24 92 ARG A CA 1
ATOM 714 C C . ARG A 1 94 ? 31.428 18.283 23.313 1.00 41.69 92 ARG A C 1
ATOM 715 O O . ARG A 1 94 ? 31.338 17.443 22.422 1.00 42.44 92 ARG A O 1
ATOM 723 N N . ALA A 1 95 ? 32.426 19.154 23.361 1.00 41.62 93 ALA A N 1
ATOM 724 C CA . ALA A 1 95 ? 33.407 19.164 22.311 1.00 41.32 93 ALA A CA 1
ATOM 725 C C . ALA A 1 95 ? 34.766 19.486 22.889 1.00 41.25 93 ALA A C 1
ATOM 726 O O . ALA A 1 95 ? 35.126 20.650 22.988 1.00 41.08 93 ALA A O 1
ATOM 728 N N . VAL A 1 96 ? 35.502 18.436 23.251 1.00 41.98 94 VAL A N 1
ATOM 729 C CA . VAL A 1 96 ? 36.848 18.551 23.783 1.00 43.13 94 VAL A CA 1
ATOM 730 C C . VAL A 1 96 ? 37.821 17.614 23.037 1.00 43.97 94 VAL A C 1
ATOM 731 O O . VAL A 1 96 ? 37.431 16.519 22.584 1.00 43.95 94 VAL A O 1
ATOM 735 N N . GLY A 1 97 ? 39.079 18.068 22.915 1.00 44.84 95 GLY A N 1
ATOM 736 C CA . GLY A 1 97 ? 40.121 17.411 22.126 1.00 44.94 95 GLY A CA 1
ATOM 737 C C . GLY A 1 97 ? 39.708 17.141 20.696 1.00 46.88 95 GLY A C 1
ATOM 738 O O . GLY A 1 97 ? 39.164 18.013 19.973 1.00 47.10 95 GLY A O 1
ATOM 739 N N . LYS A 1 98 ? 39.945 15.912 20.267 1.00 47.81 96 LYS A N 1
ATOM 740 C CA . LYS A 1 98 ? 39.718 15.592 18.875 1.00 48.97 96 LYS A CA 1
ATOM 741 C C . LYS A 1 98 ? 38.231 15.719 18.508 1.00 49.61 96 LYS A C 1
ATOM 742 O O . LYS A 1 98 ? 37.890 15.849 17.340 1.00 49.99 96 LYS A O 1
ATOM 745 N N . ASP A 1 99 ? 37.347 15.738 19.503 1.00 50.01 97 ASP A N 1
ATOM 746 C CA . ASP A 1 99 ? 35.929 15.825 19.186 1.00 50.11 97 ASP A CA 1
ATOM 747 C C . ASP A 1 99 ? 35.545 17.212 18.747 1.00 49.83 97 ASP A C 1
ATOM 748 O O . ASP A 1 99 ? 34.510 17.395 18.114 1.00 48.97 97 ASP A O 1
ATOM 753 N N . ARG A 1 100 ? 36.410 18.174 19.059 1.00 49.51 98 ARG A N 1
ATOM 754 C CA . ARG A 1 100 ? 36.249 19.517 18.549 1.00 49.35 98 ARG A CA 1
ATOM 755 C C . ARG A 1 100 ? 36.354 19.548 17.038 1.00 49.00 98 ARG A C 1
ATOM 756 O O . ARG A 1 100 ? 35.558 20.203 16.400 1.00 50.03 98 ARG A O 1
ATOM 764 N N . GLU A 1 101 ? 37.309 18.818 16.476 1.00 48.15 99 GLU A N 1
ATOM 765 C CA . GLU A 1 101 ? 37.464 18.779 15.042 1.00 48.38 99 GLU A CA 1
ATOM 766 C C . GLU A 1 101 ? 36.271 18.006 14.439 1.00 47.66 99 GLU A C 1
ATOM 767 O O . GLU A 1 101 ? 35.686 18.446 13.433 1.00 47.46 99 GLU A O 1
ATOM 773 N N . GLU A 1 102 ? 35.908 16.882 15.068 1.00 46.23 100 GLU A N 1
ATOM 774 C CA . GLU A 1 102 ? 34.846 16.029 14.580 1.00 45.78 100 GLU A CA 1
ATOM 775 C C . GLU A 1 102 ? 33.501 16.758 14.494 1.00 45.73 100 GLU A C 1
ATOM 776 O O . GLU A 1 102 ? 32.830 16.701 13.458 1.00 45.65 100 GLU A O 1
ATOM 790 N N . LYS A 1 104 ? 33.062 19.994 14.488 1.00 44.46 102 LYS A N 1
ATOM 791 C CA . LYS A 1 104 ? 33.142 21.018 13.455 1.00 43.60 102 LYS A CA 1
ATOM 792 C C . LYS A 1 104 ? 32.944 20.388 12.049 1.00 42.73 102 LYS A C 1
ATOM 793 O O . LYS A 1 104 ? 32.186 20.919 11.216 1.00 41.52 102 LYS A O 1
ATOM 799 N N . ARG A 1 105 ? 33.588 19.251 11.783 1.00 41.96 103 ARG A N 1
ATOM 800 C CA . ARG A 1 105 ? 33.336 18.569 10.476 1.00 42.21 103 ARG A CA 1
ATOM 801 C C . ARG A 1 105 ? 31.868 18.240 10.233 1.00 41.72 103 ARG A C 1
ATOM 802 O O . ARG A 1 105 ? 31.394 18.485 9.119 1.00 41.37 103 ARG A O 1
ATOM 810 N N . LEU A 1 106 ? 31.164 17.731 11.266 1.00 41.52 104 LEU A N 1
ATOM 811 C CA . LEU A 1 106 ? 29.732 17.390 11.151 1.00 41.89 104 LEU A CA 1
ATOM 812 C C . LEU A 1 106 ? 28.891 18.610 10.944 1.00 41.33 104 LEU A C 1
ATOM 813 O O . LEU A 1 106 ? 27.984 18.622 10.076 1.00 42.54 104 LEU A O 1
ATOM 818 N N . ALA A 1 107 ? 29.172 19.658 11.706 1.00 41.10 105 ALA A N 1
ATOM 819 C CA . ALA A 1 107 ? 28.477 20.907 11.436 1.00 41.19 105 ALA A CA 1
ATOM 820 C C . ALA A 1 107 ? 28.659 21.268 9.939 1.00 41.95 105 ALA A C 1
ATOM 821 O O . ALA A 1 107 ? 27.654 21.502 9.252 1.00 44.04 105 ALA A O 1
ATOM 823 N N . ASP A 1 108 ? 29.885 21.316 9.419 1.00 41.18 106 ASP A N 1
ATOM 824 C CA . ASP A 1 108 ? 30.077 21.753 8.021 1.00 41.78 106 ASP A CA 1
ATOM 825 C C . ASP A 1 108 ? 29.389 20.822 7.037 1.00 41.15 106 ASP A C 1
ATOM 826 O O . ASP A 1 108 ? 28.795 21.250 6.068 1.00 41.14 106 ASP A O 1
ATOM 831 N N . ILE A 1 109 ? 29.468 19.534 7.292 1.00 40.77 107 ILE A N 1
ATOM 832 C CA . ILE A 1 109 ? 28.886 18.560 6.365 1.00 39.92 107 ILE A CA 1
ATOM 833 C C . ILE A 1 109 ? 27.367 18.781 6.219 1.00 40.66 107 ILE A C 1
ATOM 834 O O . ILE A 1 109 ? 26.839 18.760 5.115 1.00 40.95 107 ILE A O 1
ATOM 839 N N . PHE A 1 110 ? 26.685 19.009 7.342 1.00 41.56 108 PHE A N 1
ATOM 840 C CA . PHE A 1 110 ? 25.241 19.242 7.361 1.00 40.84 108 PHE A CA 1
ATOM 841 C C . PHE A 1 110 ? 24.906 20.702 7.175 1.00 41.84 108 PHE A C 1
ATOM 842 O O . PHE A 1 110 ? 23.769 21.095 7.318 1.00 42.09 108 PHE A O 1
ATOM 850 N N . ARG A 1 111 ? 25.905 21.519 6.849 1.00 43.01 109 ARG A N 1
ATOM 851 C CA . ARG A 1 111 ? 25.668 22.947 6.625 1.00 45.21 109 ARG A CA 1
ATOM 852 C C . ARG A 1 111 ? 24.997 23.613 7.802 1.00 44.56 109 ARG A C 1
ATOM 853 O O . ARG A 1 111 ? 24.168 24.464 7.582 1.00 45.32 109 ARG A O 1
ATOM 861 N N . GLY A 1 112 ? 25.348 23.241 9.028 1.00 43.75 110 GLY A N 1
ATOM 862 C CA . GLY A 1 112 ? 24.854 23.955 10.185 1.00 43.50 110 GLY A CA 1
ATOM 863 C C . GLY A 1 112 ? 25.792 25.078 10.610 1.00 44.54 110 GLY A C 1
ATOM 864 O O . GLY A 1 112 ? 26.821 25.330 9.975 1.00 45.35 110 GLY A O 1
ATOM 865 N N . ASN A 1 113 ? 25.465 25.801 11.676 1.00 43.36 111 ASN A N 1
ATOM 866 C CA . ASN A 1 113 ? 26.388 26.848 12.071 1.00 40.74 111 ASN A CA 1
ATOM 867 C C . ASN A 1 113 ? 26.575 26.789 13.574 1.00 40.83 111 ASN A C 1
ATOM 868 O O . ASN A 1 113 ? 25.621 26.562 14.326 1.00 40.75 111 ASN A O 1
ATOM 873 N N . ILE A 1 114 ? 27.804 26.976 14.021 1.00 39.41 112 ILE A N 1
ATOM 874 C CA . ILE A 1 114 ? 28.031 27.050 15.423 1.00 39.51 112 ILE A CA 1
ATOM 875 C C . ILE A 1 114 ? 27.652 28.446 15.899 1.00 39.75 112 ILE A C 1
ATOM 876 O O . ILE A 1 114 ? 28.133 29.447 15.349 1.00 39.11 112 ILE A O 1
ATOM 881 N N . ILE A 1 115 ? 26.747 28.510 16.873 1.00 38.92 113 ILE A N 1
ATOM 882 C CA . ILE A 1 115 ? 26.303 29.812 17.346 1.00 39.27 113 ILE A CA 1
ATOM 883 C C . ILE A 1 115 ? 26.573 30.103 18.826 1.00 39.38 113 ILE A C 1
ATOM 884 O O . ILE A 1 115 ? 26.107 31.101 19.328 1.00 39.63 113 ILE A O 1
ATOM 889 N N . ASP A 1 116 ? 27.314 29.225 19.504 1.00 39.25 114 ASP A N 1
ATOM 890 C CA . ASP A 1 116 ? 27.702 29.404 20.883 1.00 39.60 114 ASP A CA 1
ATOM 891 C C . ASP A 1 116 ? 28.932 28.583 21.064 1.00 39.85 114 ASP A C 1
ATOM 892 O O . ASP A 1 116 ? 28.987 27.434 20.645 1.00 39.62 114 ASP A O 1
ATOM 897 N N . VAL A 1 117 ? 29.948 29.142 21.684 1.00 40.45 115 VAL A N 1
ATOM 898 C CA . VAL A 1 117 ? 31.157 28.351 21.766 1.00 42.19 115 VAL A CA 1
ATOM 899 C C . VAL A 1 117 ? 31.951 28.611 23.009 1.00 42.63 115 VAL A C 1
ATOM 900 O O . VAL A 1 117 ? 32.155 29.775 23.347 1.00 43.55 115 VAL A O 1
ATOM 904 N N . THR A 1 118 ? 32.335 27.529 23.710 1.00 42.59 116 THR A N 1
ATOM 905 C CA . THR A 1 118 ? 33.381 27.590 24.759 1.00 42.77 116 THR A CA 1
ATOM 906 C C . THR A 1 118 ? 34.488 26.581 24.441 1.00 43.62 116 THR A C 1
ATOM 907 O O . THR A 1 118 ? 34.378 25.757 23.484 1.00 43.52 116 THR A O 1
ATOM 911 N N . ASN A 1 119 ? 35.526 26.612 25.275 1.00 44.11 117 ASN A N 1
ATOM 912 C CA . ASN A 1 119 ? 36.597 25.616 25.224 1.00 44.70 117 ASN A CA 1
ATOM 913 C C . ASN A 1 119 ? 36.173 24.148 25.243 1.00 45.34 117 ASN A C 1
ATOM 914 O O . ASN A 1 119 ? 36.949 23.299 24.804 1.00 45.02 117 ASN A O 1
ATOM 919 N N . GLU A 1 120 ? 34.955 23.851 25.727 1.00 44.91 118 GLU A N 1
ATOM 920 C CA . GLU A 1 120 ? 34.535 22.474 25.917 1.00 44.61 118 GLU A CA 1
ATOM 921 C C . GLU A 1 120 ? 33.203 22.180 25.265 1.00 43.87 118 GLU A C 1
ATOM 922 O O . GLU A 1 120 ? 32.732 21.043 25.288 1.00 43.79 118 GLU A O 1
ATOM 928 N N . LEU A 1 121 ? 32.557 23.197 24.707 1.00 43.47 119 LEU A N 1
ATOM 929 C CA . LEU A 1 121 ? 31.285 22.942 24.016 1.00 42.93 119 LEU A CA 1
ATOM 930 C C . LEU A 1 121 ? 30.984 23.745 22.739 1.00 41.90 119 LEU A C 1
ATOM 931 O O . LEU A 1 121 ? 31.598 24.778 22.475 1.00 41.80 119 LEU A O 1
ATOM 936 N N . TYR A 1 122 ? 30.041 23.246 21.945 1.00 40.88 120 TYR A N 1
ATOM 937 C CA . TYR A 1 122 ? 29.503 23.992 20.822 1.00 39.76 120 TYR A CA 1
ATOM 938 C C . TYR A 1 122 ? 27.993 23.930 20.884 1.00 40.15 120 TYR A C 1
ATOM 939 O O . TYR A 1 122 ? 27.426 22.875 21.259 1.00 39.46 120 TYR A O 1
ATOM 948 N N . THR A 1 123 ? 27.328 25.012 20.475 1.00 40.14 121 THR A N 1
ATOM 949 C CA . THR A 1 123 ? 25.933 24.885 20.157 1.00 40.99 121 THR A CA 1
ATOM 950 C C . THR A 1 123 ? 25.779 25.034 18.674 1.00 41.58 121 THR A C 1
ATOM 951 O O . THR A 1 123 ? 26.166 26.061 18.122 1.00 42.89 121 THR A O 1
ATOM 955 N N . ILE A 1 124 ? 25.241 23.995 18.030 1.00 41.88 122 ILE A N 1
ATOM 956 C CA . ILE A 1 124 ? 25.115 23.944 16.552 1.00 42.40 122 ILE A CA 1
ATOM 957 C C . ILE A 1 124 ? 23.692 24.189 16.072 1.00 42.28 122 ILE A C 1
ATOM 958 O O . ILE A 1 124 ? 22.760 23.601 16.590 1.00 42.53 122 ILE A O 1
ATOM 963 N N . GLU A 1 125 ? 23.533 25.054 15.072 1.00 43.75 123 GLU A N 1
ATOM 964 C CA . GLU A 1 125 ? 22.231 25.346 14.513 1.00 43.19 123 GLU A CA 1
ATOM 965 C C . GLU A 1 125 ? 22.065 24.629 13.175 1.00 43.45 123 GLU A C 1
ATOM 966 O O . GLU A 1 125 ? 22.893 24.790 12.280 1.00 42.70 123 GLU A O 1
ATOM 972 N N . LEU A 1 126 ? 20.989 23.849 13.046 1.00 44.13 124 LEU A N 1
ATOM 973 C CA . LEU A 1 126 ? 20.718 23.082 11.828 1.00 44.52 124 LEU A CA 1
ATOM 974 C C . LEU A 1 126 ? 19.326 23.361 11.315 1.00 43.85 124 LEU A C 1
ATOM 975 O O . LEU A 1 126 ? 18.397 23.435 12.106 1.00 42.49 124 LEU A O 1
ATOM 980 N N . THR A 1 127 ? 19.182 23.467 9.991 1.00 43.36 125 THR A N 1
ATOM 981 C CA . THR A 1 127 ? 17.890 23.569 9.371 1.00 43.60 125 THR A CA 1
ATOM 982 C C . THR A 1 127 ? 17.871 22.615 8.183 1.00 43.75 125 THR A C 1
ATOM 983 O O . THR A 1 127 ? 18.894 22.410 7.536 1.00 44.84 125 THR A O 1
ATOM 987 N N . GLY A 1 128 ? 16.712 22.027 7.897 1.00 42.75 126 GLY A N 1
ATOM 988 C CA . GLY A 1 128 ? 16.597 21.039 6.823 1.00 41.75 126 GLY A CA 1
ATOM 989 C C . GLY A 1 128 ? 15.274 20.316 6.907 1.00 41.04 126 GLY A C 1
ATOM 990 O O . GLY A 1 128 ? 14.390 20.694 7.661 1.00 41.70 126 GLY A O 1
ATOM 991 N N . THR A 1 129 ? 15.119 19.290 6.107 1.00 40.96 127 THR A N 1
ATOM 992 C CA . THR A 1 129 ? 13.962 18.398 6.220 1.00 40.95 127 THR A CA 1
ATOM 993 C C . THR A 1 129 ? 14.108 17.554 7.502 1.00 42.04 127 THR A C 1
ATOM 994 O O . THR A 1 129 ? 15.175 17.589 8.170 1.00 42.72 127 THR A O 1
ATOM 998 N N . ARG A 1 130 ? 13.058 16.812 7.845 1.00 42.40 128 ARG A N 1
ATOM 999 C CA . ARG A 1 130 ? 13.109 15.786 8.880 1.00 42.90 128 ARG A CA 1
ATOM 1000 C C . ARG A 1 130 ? 14.341 14.881 8.720 1.00 43.07 128 ARG A C 1
ATOM 1001 O O . ARG A 1 130 ? 15.091 14.666 9.675 1.00 43.20 128 ARG A O 1
ATOM 1005 N N . SER A 1 131 ? 14.566 14.367 7.521 1.00 43.23 129 SER A N 1
ATOM 1006 C CA . SER A 1 131 ? 15.600 13.353 7.386 1.00 44.53 129 SER A CA 1
ATOM 1007 C C . SER A 1 131 ? 16.987 13.913 7.541 1.00 44.89 129 SER A C 1
ATOM 1008 O O . SER A 1 131 ? 17.847 13.236 8.084 1.00 46.13 129 SER A O 1
ATOM 1011 N N . LYS A 1 132 ? 17.201 15.144 7.104 1.00 44.98 130 LYS A N 1
ATOM 1012 C CA . LYS A 1 132 ? 18.485 15.771 7.288 1.00 45.69 130 LYS A CA 1
ATOM 1013 C C . LYS A 1 132 ? 18.787 15.884 8.779 1.00 45.37 130 LYS A C 1
ATOM 1014 O O . LYS A 1 132 ? 19.896 15.570 9.202 1.00 45.44 130 LYS A O 1
ATOM 1020 N N . LEU A 1 133 ? 17.810 16.331 9.567 1.00 44.72 131 LEU A N 1
ATOM 1021 C CA . LEU A 1 133 ? 18.047 16.580 10.996 1.00 44.51 131 LEU A CA 1
ATOM 1022 C C . LEU A 1 133 ? 18.189 15.271 11.704 1.00 43.77 131 LEU A C 1
ATOM 1023 O O . LEU A 1 133 ? 19.047 15.140 12.579 1.00 43.55 131 LEU A O 1
ATOM 1028 N N . ASP A 1 134 ? 17.364 14.300 11.311 1.00 42.26 132 ASP A N 1
ATOM 1029 C CA . ASP A 1 134 ? 17.524 12.954 11.823 1.00 42.13 132 ASP A CA 1
ATOM 1030 C C . ASP A 1 134 ? 18.897 12.348 11.448 1.00 42.55 132 ASP A C 1
ATOM 1031 O O . ASP A 1 134 ? 19.483 11.611 12.251 1.00 43.80 132 ASP A O 1
ATOM 1036 N N . GLY A 1 135 ? 19.416 12.663 10.259 1.00 41.53 133 GLY A N 1
ATOM 1037 C CA . GLY A 1 135 ? 20.705 12.129 9.805 1.00 40.31 133 GLY A CA 1
ATOM 1038 C C . GLY A 1 135 ? 21.862 12.697 10.613 1.00 39.86 133 GLY A C 1
ATOM 1039 O O . GLY A 1 135 ? 22.846 11.986 10.939 1.00 39.12 133 GLY A O 1
ATOM 1040 N N . PHE A 1 136 ? 21.744 13.980 10.944 1.00 38.99 134 PHE A N 1
ATOM 1041 C CA . PHE A 1 136 ? 22.644 14.591 11.876 1.00 38.00 134 PHE A CA 1
ATOM 1042 C C . PHE A 1 136 ? 22.654 13.851 13.213 1.00 38.47 134 PHE A C 1
ATOM 1043 O O . PHE A 1 136 ? 23.707 13.515 13.705 1.00 38.83 134 PHE A O 1
ATOM 1051 N N . LEU A 1 137 ? 21.497 13.601 13.808 1.00 38.89 135 LEU A N 1
ATOM 1052 C CA . LEU A 1 137 ? 21.471 12.928 15.103 1.00 39.40 135 LEU A CA 1
ATOM 1053 C C . LEU A 1 137 ? 21.951 11.505 15.045 1.00 39.68 135 LEU A C 1
ATOM 1054 O O . LEU A 1 137 ? 22.570 11.060 16.004 1.00 39.66 135 LEU A O 1
ATOM 1059 N N . GLN A 1 138 ? 21.673 10.773 13.957 1.00 40.05 136 GLN A N 1
ATOM 1060 C CA . GLN A 1 138 ? 22.240 9.417 13.805 1.00 40.88 136 GLN A CA 1
ATOM 1061 C C . GLN A 1 138 ? 23.769 9.513 13.779 1.00 41.31 136 GLN A C 1
ATOM 1062 O O . GLN A 1 138 ? 24.467 8.720 14.423 1.00 41.10 136 GLN A O 1
ATOM 1065 N N . ALA A 1 139 ? 24.273 10.543 13.095 1.00 41.55 137 ALA A N 1
ATOM 1066 C CA . ALA A 1 139 ? 25.702 10.685 12.879 1.00 41.93 137 ALA A CA 1
ATOM 1067 C C . ALA A 1 139 ? 26.438 11.134 14.128 1.00 42.44 137 ALA A C 1
ATOM 1068 O O . ALA A 1 139 ? 27.540 10.736 14.309 1.00 43.11 137 ALA A O 1
ATOM 1070 N N . VAL A 1 140 ? 25.840 11.931 14.998 1.00 43.29 138 VAL A N 1
ATOM 1071 C CA . VAL A 1 140 ? 26.533 12.323 16.225 1.00 45.24 138 VAL A CA 1
ATOM 1072 C C . VAL A 1 140 ? 26.562 11.197 17.260 1.00 46.01 138 VAL A C 1
ATOM 1073 O O . VAL A 1 140 ? 25.610 10.405 17.347 1.00 46.81 138 VAL A O 1
ATOM 1077 N N . ASP A 1 141 ? 27.629 11.100 18.048 1.00 46.86 139 ASP A N 1
ATOM 1078 C CA . ASP A 1 141 ? 27.615 10.132 19.154 1.00 47.47 139 ASP A CA 1
ATOM 1079 C C . ASP A 1 141 ? 26.663 10.714 20.193 1.00 47.07 139 ASP A C 1
ATOM 1080 O O . ASP A 1 141 ? 26.822 11.888 20.582 1.00 47.03 139 ASP A O 1
ATOM 1085 N N A CYS A 1 142 ? 25.707 9.898 20.644 0.50 46.40 140 CYS A N 1
ATOM 1086 N N B CYS A 1 142 ? 25.694 9.918 20.641 0.50 46.93 140 CYS A N 1
ATOM 1087 C CA A CYS A 1 142 ? 24.701 10.317 21.628 0.50 46.09 140 CYS A CA 1
ATOM 1088 C CA B CYS A 1 142 ? 24.706 10.380 21.622 0.50 47.24 140 CYS A CA 1
ATOM 1089 C C A CYS A 1 142 ? 25.307 10.855 22.922 0.50 46.13 140 CYS A C 1
ATOM 1090 C C B CYS A 1 142 ? 25.320 10.878 22.928 0.50 46.72 140 CYS A C 1
ATOM 1091 O O A CYS A 1 142 ? 24.852 11.882 23.421 0.50 46.34 140 CYS A O 1
ATOM 1092 O O B CYS A 1 142 ? 24.874 11.895 23.449 0.50 46.90 140 CYS A O 1
ATOM 1097 N N . ASN A 1 143 ? 26.350 10.197 23.431 1.00 46.02 141 ASN A N 1
ATOM 1098 C CA . ASN A 1 143 ? 27.019 10.610 24.687 1.00 46.59 141 ASN A CA 1
ATOM 1099 C C . ASN A 1 143 ? 27.544 12.064 24.633 1.00 46.05 141 ASN A C 1
ATOM 1100 O O . ASN A 1 143 ? 27.637 12.746 25.656 1.00 45.58 141 ASN A O 1
ATOM 1105 N N . LEU A 1 144 ? 27.835 12.538 23.417 1.00 45.74 142 LEU A N 1
ATOM 1106 C CA . LEU A 1 144 ? 28.174 13.938 23.210 1.00 45.12 142 LEU A CA 1
ATOM 1107 C C . LEU A 1 144 ? 26.995 14.871 23.344 1.00 45.27 142 LEU A C 1
ATOM 1108 O O . LEU A 1 144 ? 27.185 16.046 23.621 1.00 47.15 142 LEU A O 1
ATOM 1113 N N . ILE A 1 145 ? 25.774 14.419 23.173 1.00 44.36 143 ILE A N 1
ATOM 1114 C CA . ILE A 1 145 ? 24.761 15.455 23.151 1.00 44.04 143 ILE A CA 1
ATOM 1115 C C . ILE A 1 145 ? 24.451 15.958 24.546 1.00 44.06 143 ILE A C 1
ATOM 1116 O O . ILE A 1 145 ? 24.088 15.178 25.410 1.00 44.00 143 ILE A O 1
ATOM 1121 N N . LEU A 1 146 ? 24.612 17.250 24.799 1.00 43.80 144 LEU A N 1
ATOM 1122 C CA . LEU A 1 146 ? 24.224 17.759 26.129 1.00 43.95 144 LEU A CA 1
ATOM 1123 C C . LEU A 1 146 ? 22.730 18.052 26.265 1.00 44.44 144 LEU A C 1
ATOM 1124 O O . LEU A 1 146 ? 22.117 17.705 27.283 1.00 44.98 144 LEU A O 1
ATOM 1129 N N . GLU A 1 147 ? 22.161 18.714 25.255 1.00 44.56 145 GLU A N 1
ATOM 1130 C CA . GLU A 1 147 ? 20.694 18.918 25.135 1.00 44.67 145 GLU A CA 1
ATOM 1131 C C . GLU A 1 147 ? 20.401 19.393 23.702 1.00 44.47 145 GLU A C 1
ATOM 1132 O O . GLU A 1 147 ? 21.310 19.736 22.962 1.00 44.80 145 GLU A O 1
ATOM 1138 N N . ILE A 1 148 ? 19.135 19.430 23.347 1.00 44.96 146 ILE A N 1
ATOM 1139 C CA . ILE A 1 148 ? 18.668 19.687 21.986 1.00 45.96 146 ILE A CA 1
ATOM 1140 C C . ILE A 1 148 ? 17.350 20.466 22.059 1.00 45.37 146 ILE A C 1
ATOM 1141 O O . ILE A 1 148 ? 16.496 20.147 22.879 1.00 44.14 146 ILE A O 1
ATOM 1146 N N . ALA A 1 149 ? 17.207 21.489 21.214 1.00 45.05 147 ALA A N 1
ATOM 1147 C CA . ALA A 1 149 ? 15.962 22.225 21.071 1.00 43.90 147 ALA A CA 1
ATOM 1148 C C . ALA A 1 149 ? 15.669 22.351 19.593 1.00 44.33 147 ALA A C 1
ATOM 1149 O O . ALA A 1 149 ? 16.443 22.895 18.801 1.00 42.71 147 ALA A O 1
ATOM 1151 N N . ARG A 1 150 ? 14.499 21.839 19.269 1.00 45.43 148 ARG A N 1
ATOM 1152 C CA . ARG A 1 150 ? 14.131 21.426 17.960 1.00 46.56 148 ARG A CA 1
ATOM 1153 C C . ARG A 1 150 ? 12.726 21.934 17.818 1.00 47.21 148 ARG A C 1
ATOM 1154 O O . ARG A 1 150 ? 11.874 21.656 18.669 1.00 47.96 148 ARG A O 1
ATOM 1162 N N . THR A 1 151 ? 12.497 22.714 16.758 1.00 47.96 149 THR A N 1
ATOM 1163 C CA . THR A 1 151 ? 11.313 23.585 16.648 1.00 47.84 149 THR A CA 1
ATOM 1164 C C . THR A 1 151 ? 10.072 22.878 16.183 1.00 47.10 149 THR A C 1
ATOM 1165 O O . THR A 1 151 ? 8.996 23.502 16.171 1.00 46.24 149 THR A O 1
ATOM 1169 N N . GLY A 1 152 ? 10.204 21.624 15.752 1.00 46.27 150 GLY A N 1
ATOM 1170 C CA . GLY A 1 152 ? 9.072 20.990 15.091 1.00 45.57 150 GLY A CA 1
ATOM 1171 C C . GLY A 1 152 ? 8.812 21.617 13.725 1.00 44.92 150 GLY A C 1
ATOM 1172 O O . GLY A 1 152 ? 9.102 22.798 13.490 1.00 43.87 150 GLY A O 1
ATOM 1173 N N . VAL A 1 153 ? 8.279 20.795 12.826 1.00 45.16 151 VAL A N 1
ATOM 1174 C CA . VAL A 1 153 ? 8.130 21.118 11.420 1.00 45.44 151 VAL A CA 1
ATOM 1175 C C . VAL A 1 153 ? 7.331 22.372 11.152 1.00 45.56 151 VAL A C 1
ATOM 1176 O O . VAL A 1 153 ? 6.377 22.711 11.853 1.00 46.24 151 VAL A O 1
ATOM 1180 N N . SER A 1 154 ? 7.749 23.073 10.128 1.00 45.03 152 SER A N 1
ATOM 1181 C CA . SER A 1 154 ? 6.942 24.095 9.577 1.00 45.30 152 SER A CA 1
ATOM 1182 C C . SER A 1 154 ? 6.830 23.824 8.066 1.00 44.78 152 SER A C 1
ATOM 1183 O O . SER A 1 154 ? 7.837 23.596 7.395 1.00 44.35 152 SER A O 1
ATOM 1186 N N . GLY A 1 155 ? 5.607 23.799 7.544 1.00 44.96 153 GLY A N 1
ATOM 1187 C CA . GLY A 1 155 ? 5.392 23.489 6.133 1.00 45.11 153 GLY A CA 1
ATOM 1188 C C . GLY A 1 155 ? 4.401 24.357 5.382 1.00 45.33 153 GLY A C 1
ATOM 1189 O O . GLY A 1 155 ? 3.527 25.016 5.971 1.00 46.05 153 GLY A O 1
ATOM 1190 N N . LEU A 1 156 ? 4.523 24.344 4.066 1.00 44.71 154 LEU A N 1
ATOM 1191 C CA . LEU A 1 156 ? 3.577 25.035 3.206 1.00 44.85 154 LEU A CA 1
ATOM 1192 C C . LEU A 1 156 ? 3.326 24.111 2.015 1.00 45.13 154 LEU A C 1
ATOM 1193 O O . LEU A 1 156 ? 4.196 23.285 1.684 1.00 45.72 154 LEU A O 1
ATOM 1198 N N . SER A 1 157 ? 2.150 24.222 1.405 1.00 44.75 155 SER A N 1
ATOM 1199 C CA . SER A 1 157 ? 1.866 23.569 0.136 1.00 46.07 155 SER A CA 1
ATOM 1200 C C . SER A 1 157 ? 2.772 24.109 -0.969 1.00 46.69 155 SER A C 1
ATOM 1201 O O . SER A 1 157 ? 3.215 25.258 -0.891 1.00 47.19 155 SER A O 1
ATOM 1204 N N . ARG A 1 158 ? 3.074 23.287 -1.969 1.00 47.33 156 ARG A N 1
ATOM 1205 C CA . ARG A 1 158 ? 3.830 23.751 -3.130 1.00 48.72 156 ARG A CA 1
ATOM 1206 C C . ARG A 1 158 ? 2.952 24.589 -3.996 1.00 48.41 156 ARG A C 1
ATOM 1207 O O . ARG A 1 158 ? 1.774 24.315 -4.113 1.00 49.27 156 ARG A O 1
ATOM 1215 N N . GLY A 1 159 ? 3.538 25.599 -4.617 1.00 48.32 157 GLY A N 1
ATOM 1216 C CA . GLY A 1 159 ? 2.873 26.308 -5.681 1.00 47.58 157 GLY A CA 1
ATOM 1217 C C . GLY A 1 159 ? 1.814 27.226 -5.159 1.00 47.83 157 GLY A C 1
ATOM 1218 O O . GLY A 1 159 ? 1.909 27.720 -4.041 1.00 47.70 157 GLY A O 1
ATOM 1219 N N . GLU A 1 160 ? 0.812 27.452 -5.991 1.00 47.59 158 GLU A N 1
ATOM 1220 C CA . GLU A 1 160 ? -0.268 28.368 -5.698 1.00 48.62 158 GLU A CA 1
ATOM 1221 C C . GLU A 1 160 ? -1.160 27.949 -4.519 1.00 49.05 158 GLU A C 1
ATOM 1222 O O . GLU A 1 160 ? -1.851 28.801 -3.957 1.00 49.43 158 GLU A O 1
ATOM 1228 N N . ARG A 1 161 ? -1.184 26.671 -4.140 1.00 48.81 159 ARG A N 1
ATOM 1229 C CA . ARG A 1 161 ? -2.094 26.279 -3.046 1.00 48.84 159 ARG A CA 1
ATOM 1230 C C . ARG A 1 161 ? -1.765 27.043 -1.733 1.00 48.19 159 ARG A C 1
ATOM 1231 O O . ARG A 1 161 ? -0.619 27.022 -1.236 1.00 48.54 159 ARG A O 1
ATOM 1239 N N . VAL A 1 162 ? -2.757 27.748 -1.197 1.00 46.67 160 VAL A N 1
ATOM 1240 C CA . VAL A 1 162 ? -2.587 28.409 0.084 1.00 45.86 160 VAL A CA 1
ATOM 1241 C C . VAL A 1 162 ? -3.688 28.002 1.060 1.00 46.43 160 VAL A C 1
ATOM 1242 O O . VAL A 1 162 ? -4.813 27.686 0.655 1.00 46.88 160 VAL A O 1
ATOM 1246 N N . LEU A 1 163 ? -3.364 27.955 2.352 1.00 47.19 161 LEU A N 1
ATOM 1247 C CA . LEU A 1 163 ? -4.332 27.481 3.344 1.00 47.19 161 LEU A CA 1
ATOM 1248 C C . LEU A 1 163 ? -5.529 28.420 3.516 1.00 47.48 161 LEU A C 1
ATOM 1249 O O . LEU A 1 163 ? -6.659 27.954 3.575 1.00 48.46 161 LEU A O 1
ATOM 1254 N N . LYS A 1 164 ? -5.303 29.727 3.556 1.00 47.75 162 LYS A N 1
ATOM 1255 C CA . LYS A 1 164 ? -6.394 30.673 3.836 1.00 48.75 162 LYS A CA 1
ATOM 1256 C C . LYS A 1 164 ? -7.523 30.699 2.780 1.00 49.94 162 LYS A C 1
ATOM 1257 O O . LYS A 1 164 ? -8.623 31.179 3.066 1.00 49.78 162 LYS A O 1
ATOM 1263 N N . LEU A 1 165 ? -7.242 30.182 1.574 1.00 51.64 163 LEU A N 1
ATOM 1264 C CA . LEU A 1 165 ? -8.211 30.238 0.454 1.00 52.77 163 LEU A CA 1
ATOM 1265 C C . LEU A 1 165 ? -8.867 28.880 0.256 1.00 53.16 163 LEU A C 1
ATOM 1266 O O . LEU A 1 165 ? -10.097 28.769 0.259 1.00 53.53 163 LEU A O 1
ATOM 1277 N N . ARG B 1 4 ? 10.617 0.150 49.429 1.00 67.08 2 ARG B N 1
ATOM 1278 C CA . ARG B 1 4 ? 11.547 -0.377 48.450 1.00 64.97 2 ARG B CA 1
ATOM 1279 C C . ARG B 1 4 ? 10.701 -1.065 47.403 1.00 63.69 2 ARG B C 1
ATOM 1280 O O . ARG B 1 4 ? 9.670 -1.649 47.725 1.00 63.23 2 ARG B O 1
ATOM 1282 N N . HIS B 1 5 ? 11.118 -0.958 46.147 1.00 62.32 3 HIS B N 1
ATOM 1283 C CA . HIS B 1 5 ? 10.436 -1.626 45.041 1.00 61.16 3 HIS B CA 1
ATOM 1284 C C . HIS B 1 5 ? 11.446 -2.278 44.120 1.00 60.10 3 HIS B C 1
ATOM 1285 O O . HIS B 1 5 ? 12.394 -1.648 43.635 1.00 59.95 3 HIS B O 1
ATOM 1292 N N . ILE B 1 6 ? 11.232 -3.555 43.860 1.00 58.83 4 ILE B N 1
ATOM 1293 C CA . ILE B 1 6 ? 12.135 -4.280 42.999 1.00 57.01 4 ILE B CA 1
ATOM 1294 C C . ILE B 1 6 ? 11.470 -4.434 41.652 1.00 55.38 4 ILE B C 1
ATOM 1295 O O . ILE B 1 6 ? 10.465 -5.133 41.518 1.00 55.81 4 ILE B O 1
ATOM 1299 N N . ILE B 1 7 ? 12.037 -3.783 40.654 1.00 53.18 5 ILE B N 1
ATOM 1300 C CA . ILE B 1 7 ? 11.473 -3.829 39.326 1.00 51.06 5 ILE B CA 1
ATOM 1301 C C . ILE B 1 7 ? 12.298 -4.800 38.509 1.00 51.17 5 ILE B C 1
ATOM 1302 O O . ILE B 1 7 ? 13.532 -4.727 38.503 1.00 50.70 5 ILE B O 1
ATOM 1306 N N . SER B 1 8 ? 11.618 -5.734 37.859 1.00 50.67 6 SER B N 1
ATOM 1307 C CA . SER B 1 8 ? 12.278 -6.659 36.969 1.00 51.50 6 SER B CA 1
ATOM 1308 C C . SER B 1 8 ? 11.824 -6.421 35.565 1.00 51.47 6 SER B C 1
ATOM 1309 O O . SER B 1 8 ? 10.640 -6.352 35.304 1.00 51.13 6 SER B O 1
ATOM 1312 N N . LEU B 1 9 ? 12.767 -6.371 34.647 1.00 52.51 7 LEU B N 1
ATOM 1313 C CA . LEU B 1 9 ? 12.409 -6.211 33.277 1.00 54.02 7 LEU B CA 1
ATOM 1314 C C . LEU B 1 9 ? 13.311 -7.012 32.327 1.00 55.34 7 LEU B C 1
ATOM 1315 O O . LEU B 1 9 ? 14.473 -7.284 32.625 1.00 55.56 7 LEU B O 1
ATOM 1320 N N . LEU B 1 10 ? 12.729 -7.417 31.202 1.00 56.99 8 LEU B N 1
ATOM 1321 C CA . LEU B 1 10 ? 13.479 -7.928 30.073 1.00 58.26 8 LEU B CA 1
ATOM 1322 C C . LEU B 1 10 ? 13.673 -6.820 29.066 1.00 59.11 8 LEU B C 1
ATOM 1323 O O . LEU B 1 10 ? 12.772 -6.027 28.812 1.00 59.44 8 LEU B O 1
ATOM 1336 N N . GLU B 1 12 ? 16.132 -5.847 25.197 1.00 61.26 10 GLU B N 1
ATOM 1337 C CA . GLU B 1 12 ? 17.017 -6.284 24.127 1.00 60.42 10 GLU B CA 1
ATOM 1338 C C . GLU B 1 12 ? 18.464 -6.243 24.596 1.00 60.22 10 GLU B C 1
ATOM 1339 O O . GLU B 1 12 ? 18.881 -5.297 25.261 1.00 59.91 10 GLU B O 1
ATOM 1345 N N . ASN B 1 13 ? 19.236 -7.266 24.258 1.00 60.06 11 ASN B N 1
ATOM 1346 C CA . ASN B 1 13 ? 20.646 -7.250 24.611 1.00 60.41 11 ASN B CA 1
ATOM 1347 C C . ASN B 1 13 ? 21.492 -6.333 23.709 1.00 61.03 11 ASN B C 1
ATOM 1348 O O . ASN B 1 13 ? 22.129 -6.769 22.757 1.00 60.79 11 ASN B O 1
ATOM 1353 N N . GLU B 1 14 ? 21.461 -5.042 24.036 1.00 62.27 12 GLU B N 1
ATOM 1354 C CA . GLU B 1 14 ? 22.257 -4.004 23.373 1.00 63.01 12 GLU B CA 1
ATOM 1355 C C . GLU B 1 14 ? 22.629 -2.920 24.409 1.00 63.29 12 GLU B C 1
ATOM 1356 O O . GLU B 1 14 ? 21.923 -2.708 25.424 1.00 63.85 12 GLU B O 1
ATOM 1362 N N . ALA B 1 15 ? 23.760 -2.256 24.179 1.00 63.20 13 ALA B N 1
ATOM 1363 C CA . ALA B 1 15 ? 24.184 -1.161 25.068 1.00 62.40 13 ALA B CA 1
ATOM 1364 C C . ALA B 1 15 ? 23.246 0.055 24.879 1.00 61.26 13 ALA B C 1
ATOM 1365 O O . ALA B 1 15 ? 22.912 0.739 25.846 1.00 60.49 13 ALA B O 1
ATOM 1367 N N . GLY B 1 16 ? 22.795 0.272 23.641 1.00 60.44 14 GLY B N 1
ATOM 1368 C CA . GLY B 1 16 ? 21.747 1.257 23.365 1.00 59.55 14 GLY B CA 1
ATOM 1369 C C . GLY B 1 16 ? 20.681 1.199 24.448 1.00 58.82 14 GLY B C 1
ATOM 1370 O O . GLY B 1 16 ? 20.383 2.213 25.105 1.00 58.86 14 GLY B O 1
ATOM 1371 N N . ALA B 1 17 ? 20.140 -0.005 24.653 1.00 57.56 15 ALA B N 1
ATOM 1372 C CA . ALA B 1 17 ? 19.068 -0.236 25.612 1.00 56.75 15 ALA B CA 1
ATOM 1373 C C . ALA B 1 17 ? 19.415 0.158 27.058 1.00 56.39 15 ALA B C 1
ATOM 1374 O O . ALA B 1 17 ? 18.667 0.896 27.699 1.00 56.81 15 ALA B O 1
ATOM 1376 N N . LEU B 1 18 ? 20.532 -0.329 27.586 1.00 55.96 16 LEU B N 1
ATOM 1377 C CA . LEU B 1 18 ? 20.924 0.090 28.931 1.00 55.42 16 LEU B CA 1
ATOM 1378 C C . LEU B 1 18 ? 21.004 1.644 29.012 1.00 54.71 16 LEU B C 1
ATOM 1379 O O . LEU B 1 18 ? 20.508 2.256 29.949 1.00 54.27 16 LEU B O 1
ATOM 1384 N N . SER B 1 19 ? 21.586 2.246 27.985 1.00 54.18 17 SER B N 1
ATOM 1385 C CA . SER B 1 19 ? 21.804 3.679 27.921 1.00 54.46 17 SER B CA 1
ATOM 1386 C C . SER B 1 19 ? 20.520 4.476 28.038 1.00 54.53 17 SER B C 1
ATOM 1387 O O . SER B 1 19 ? 20.439 5.423 28.802 1.00 54.01 17 SER B O 1
ATOM 1390 N N . ARG B 1 20 ? 19.527 4.080 27.259 1.00 55.10 18 ARG B N 1
ATOM 1391 C CA . ARG B 1 20 ? 18.262 4.750 27.270 1.00 55.66 18 ARG B CA 1
ATOM 1392 C C . ARG B 1 20 ? 17.450 4.453 28.507 1.00 55.75 18 ARG B C 1
ATOM 1393 O O . ARG B 1 20 ? 16.760 5.352 29.002 1.00 56.21 18 ARG B O 1
ATOM 1401 N N . VAL B 1 21 ? 17.530 3.226 29.023 1.00 55.17 19 VAL B N 1
ATOM 1402 C CA . VAL B 1 21 ? 16.843 2.933 30.274 1.00 54.98 19 VAL B CA 1
ATOM 1403 C C . VAL B 1 21 ? 17.428 3.833 31.358 1.00 55.19 19 VAL B C 1
ATOM 1404 O O . VAL B 1 21 ? 16.693 4.475 32.100 1.00 55.71 19 VAL B O 1
ATOM 1408 N N . ALA B 1 22 ? 18.751 3.923 31.419 1.00 54.88 20 ALA B N 1
ATOM 1409 C CA . ALA B 1 22 ? 19.382 4.731 32.451 1.00 54.71 20 ALA B CA 1
ATOM 1410 C C . ALA B 1 22 ? 19.224 6.232 32.184 1.00 54.47 20 ALA B C 1
ATOM 1411 O O . ALA B 1 22 ? 19.083 7.023 33.110 1.00 55.02 20 ALA B O 1
ATOM 1413 N N . GLY B 1 23 ? 19.228 6.623 30.915 1.00 54.00 21 GLY B N 1
ATOM 1414 C CA . GLY B 1 23 ? 19.028 8.007 30.549 1.00 52.37 21 GLY B CA 1
ATOM 1415 C C . GLY B 1 23 ? 17.696 8.498 31.061 1.00 52.03 21 GLY B C 1
ATOM 1416 O O . GLY B 1 23 ? 17.573 9.643 31.486 1.00 52.35 21 GLY B O 1
ATOM 1417 N N . LEU B 1 24 ? 16.694 7.633 30.994 1.00 51.31 22 LEU B N 1
ATOM 1418 C CA . LEU B 1 24 ? 15.380 7.901 31.556 1.00 51.14 22 LEU B CA 1
ATOM 1419 C C . LEU B 1 24 ? 15.479 8.312 33.047 1.00 50.87 22 LEU B C 1
ATOM 1420 O O . LEU B 1 24 ? 15.188 9.456 33.402 1.00 50.87 22 LEU B O 1
ATOM 1425 N N . PHE B 1 25 ? 15.906 7.386 33.911 1.00 50.50 23 PHE B N 1
ATOM 1426 C CA . PHE B 1 25 ? 16.052 7.656 35.338 1.00 50.22 23 PHE B CA 1
ATOM 1427 C C . PHE B 1 25 ? 16.871 8.932 35.567 1.00 49.75 23 PHE B C 1
ATOM 1428 O O . PHE B 1 25 ? 16.503 9.808 36.348 1.00 48.98 23 PHE B O 1
ATOM 1436 N N . SER B 1 26 ? 17.961 9.049 34.828 1.00 49.53 24 SER B N 1
ATOM 1437 C CA . SER B 1 26 ? 18.863 10.180 34.947 1.00 49.98 24 SER B CA 1
ATOM 1438 C C . SER B 1 26 ? 18.246 11.529 34.548 1.00 49.82 24 SER B C 1
ATOM 1439 O O . SER B 1 26 ? 18.363 12.523 35.267 1.00 50.26 24 SER B O 1
ATOM 1442 N N . ALA B 1 27 ? 17.588 11.564 33.401 1.00 49.55 25 ALA B N 1
ATOM 1443 C CA . ALA B 1 27 ? 16.951 12.771 32.932 1.00 49.55 25 ALA B CA 1
ATOM 1444 C C . ALA B 1 27 ? 15.811 13.211 33.856 1.00 49.67 25 ALA B C 1
ATOM 1445 O O . ALA B 1 27 ? 15.478 14.391 33.911 1.00 48.85 25 ALA B O 1
ATOM 1447 N N . ARG B 1 28 ? 15.219 12.262 34.578 1.00 50.23 26 ARG B N 1
ATOM 1448 C CA . ARG B 1 28 ? 14.103 12.587 35.463 1.00 51.69 26 ARG B CA 1
ATOM 1449 C C . ARG B 1 28 ? 14.542 12.697 36.940 1.00 52.38 26 ARG B C 1
ATOM 1450 O O . ARG B 1 28 ? 13.786 13.146 37.805 1.00 52.04 26 ARG B O 1
ATOM 1458 N N . GLY B 1 29 ? 15.791 12.316 37.202 1.00 53.63 27 GLY B N 1
ATOM 1459 C CA . GLY B 1 29 ? 16.343 12.327 38.557 1.00 55.10 27 GLY B CA 1
ATOM 1460 C C . GLY B 1 29 ? 15.729 11.275 39.470 1.00 56.03 27 GLY B C 1
ATOM 1461 O O . GLY B 1 29 ? 15.694 11.465 40.690 1.00 56.51 27 GLY B O 1
ATOM 1462 N N . TYR B 1 30 ? 15.224 10.184 38.888 1.00 56.52 28 TYR B N 1
ATOM 1463 C CA . TYR B 1 30 ? 14.714 9.080 39.681 1.00 57.31 28 TYR B CA 1
ATOM 1464 C C . TYR B 1 30 ? 15.886 8.440 40.380 1.00 57.93 28 TYR B C 1
ATOM 1465 O O . TYR B 1 30 ? 16.981 8.326 39.797 1.00 58.22 28 TYR B O 1
ATOM 1474 N N . ASN B 1 31 ? 15.634 7.988 41.607 1.00 58.17 29 ASN B N 1
ATOM 1475 C CA . ASN B 1 31 ? 16.611 7.244 42.409 1.00 58.27 29 ASN B CA 1
ATOM 1476 C C . ASN B 1 31 ? 16.747 5.756 42.042 1.00 57.71 29 ASN B C 1
ATOM 1477 O O . ASN B 1 31 ? 15.770 4.992 42.077 1.00 57.15 29 ASN B O 1
ATOM 1482 N N . ILE B 1 32 ? 17.964 5.365 41.659 1.00 57.58 30 ILE B N 1
ATOM 1483 C CA . ILE B 1 32 ? 18.317 3.947 41.561 1.00 57.42 30 ILE B CA 1
ATOM 1484 C C . ILE B 1 32 ? 19.232 3.555 42.710 1.00 57.08 30 ILE B C 1
ATOM 1485 O O . ILE B 1 32 ? 20.373 4.016 42.789 1.00 56.81 30 ILE B O 1
ATOM 1490 N N . GLU B 1 33 ? 18.738 2.682 43.577 1.00 56.78 31 GLU B N 1
ATOM 1491 C CA . GLU B 1 33 ? 19.492 2.250 44.727 1.00 56.71 31 GLU B CA 1
ATOM 1492 C C . GLU B 1 33 ? 20.503 1.203 44.322 1.00 56.24 31 GLU B C 1
ATOM 1493 O O . GLU B 1 33 ? 21.607 1.148 44.869 1.00 56.81 31 GLU B O 1
ATOM 1499 N N . SER B 1 34 ? 20.124 0.365 43.360 1.00 54.94 32 SER B N 1
ATOM 1500 C CA . SER B 1 34 ? 21.012 -0.668 42.891 1.00 53.12 32 SER B CA 1
ATOM 1501 C C . SER B 1 34 ? 20.479 -1.229 41.571 1.00 51.90 32 SER B C 1
ATOM 1502 O O . SER B 1 34 ? 19.296 -1.087 41.261 1.00 51.64 32 SER B O 1
ATOM 1505 N N . LEU B 1 35 ? 21.354 -1.849 40.790 1.00 50.12 33 LEU B N 1
ATOM 1506 C CA . LEU B 1 35 ? 20.987 -2.287 39.470 1.00 49.58 33 LEU B CA 1
ATOM 1507 C C . LEU B 1 35 ? 21.863 -3.458 38.995 1.00 50.38 33 LEU B C 1
ATOM 1508 O O . LEU B 1 35 ? 23.092 -3.471 39.183 1.00 50.03 33 LEU B O 1
ATOM 1513 N N . SER B 1 36 ? 21.196 -4.476 38.453 1.00 50.53 34 SER B N 1
ATOM 1514 C CA . SER B 1 36 ? 21.854 -5.632 37.900 1.00 51.43 34 SER B CA 1
ATOM 1515 C C . SER B 1 36 ? 21.277 -5.933 36.526 1.00 51.21 34 SER B C 1
ATOM 1516 O O . SER B 1 36 ? 20.063 -5.901 36.333 1.00 50.61 34 SER B O 1
ATOM 1519 N N . VAL B 1 37 ? 22.161 -6.284 35.596 1.00 51.04 35 VAL B N 1
ATOM 1520 C CA . VAL B 1 37 ? 21.775 -6.524 34.241 1.00 50.86 35 VAL B CA 1
ATOM 1521 C C . VAL B 1 37 ? 22.734 -7.543 33.623 1.00 51.56 35 VAL B C 1
ATOM 1522 O O . VAL B 1 37 ? 23.961 -7.424 33.746 1.00 51.98 35 VAL B O 1
ATOM 1526 N N . ALA B 1 38 ? 22.162 -8.560 32.985 1.00 51.88 36 ALA B N 1
ATOM 1527 C CA . ALA B 1 38 ? 22.955 -9.584 32.315 1.00 52.51 36 ALA B CA 1
ATOM 1528 C C . ALA B 1 38 ? 22.056 -10.390 31.423 1.00 52.75 36 ALA B C 1
ATOM 1529 O O . ALA B 1 38 ? 20.830 -10.349 31.576 1.00 51.84 36 ALA B O 1
ATOM 1531 N N . PRO B 1 39 ? 22.666 -11.162 30.503 1.00 53.50 37 PRO B N 1
ATOM 1532 C CA . PRO B 1 39 ? 21.900 -11.989 29.545 1.00 53.53 37 PRO B CA 1
ATOM 1533 C C . PRO B 1 39 ? 21.058 -13.090 30.180 1.00 53.41 37 PRO B C 1
ATOM 1534 O O . PRO B 1 39 ? 21.404 -13.617 31.228 1.00 53.56 37 PRO B O 1
ATOM 1538 N N . THR B 1 40 ? 19.933 -13.392 29.557 1.00 53.71 38 THR B N 1
ATOM 1539 C CA . THR B 1 40 ? 19.092 -14.486 29.969 1.00 53.97 38 THR B CA 1
ATOM 1540 C C . THR B 1 40 ? 19.495 -15.774 29.249 1.00 55.16 38 THR B C 1
ATOM 1541 O O . THR B 1 40 ? 20.478 -15.794 28.503 1.00 54.96 38 THR B O 1
ATOM 1545 N N . GLU B 1 41 ? 18.731 -16.849 29.499 1.00 56.74 39 GLU B N 1
ATOM 1546 C CA . GLU B 1 41 ? 18.807 -18.117 28.728 1.00 58.06 39 GLU B CA 1
ATOM 1547 C C . GLU B 1 41 ? 18.941 -17.768 27.276 1.00 58.46 39 GLU B C 1
ATOM 1548 O O . GLU B 1 41 ? 19.697 -18.402 26.527 1.00 58.79 39 GLU B O 1
ATOM 1554 N N . ASP B 1 42 ? 18.117 -16.790 26.892 1.00 58.72 40 ASP B N 1
ATOM 1555 C CA . ASP B 1 42 ? 17.990 -16.309 25.524 1.00 58.90 40 ASP B CA 1
ATOM 1556 C C . ASP B 1 42 ? 18.930 -15.137 25.394 1.00 58.46 40 ASP B C 1
ATOM 1557 O O . ASP B 1 42 ? 18.666 -14.102 25.946 1.00 59.16 40 ASP B O 1
ATOM 1562 N N . PRO B 1 43 ? 20.028 -15.296 24.654 1.00 58.45 41 PRO B N 1
ATOM 1563 C CA . PRO B 1 43 ? 21.030 -14.228 24.654 1.00 58.21 41 PRO B CA 1
ATOM 1564 C C . PRO B 1 43 ? 20.658 -12.959 23.868 1.00 57.48 41 PRO B C 1
ATOM 1565 O O . PRO B 1 43 ? 21.476 -12.046 23.786 1.00 57.56 41 PRO B O 1
ATOM 1569 N N . THR B 1 44 ? 19.458 -12.881 23.297 1.00 56.51 42 THR B N 1
ATOM 1570 C CA . THR B 1 44 ? 19.055 -11.607 22.676 1.00 55.86 42 THR B CA 1
ATOM 1571 C C . THR B 1 44 ? 18.305 -10.775 23.679 1.00 55.00 42 THR B C 1
ATOM 1572 O O . THR B 1 44 ? 17.877 -9.664 23.386 1.00 54.24 42 THR B O 1
ATOM 1576 N N . LEU B 1 45 ? 18.155 -11.324 24.874 1.00 54.95 43 LEU B N 1
ATOM 1577 C CA . LEU B 1 45 ? 17.488 -10.610 25.941 1.00 55.38 43 LEU B CA 1
ATOM 1578 C C . LEU B 1 45 ? 18.291 -10.554 27.233 1.00 56.18 43 LEU B C 1
ATOM 1579 O O . LEU B 1 45 ? 18.824 -11.580 27.716 1.00 55.76 43 LEU B O 1
ATOM 1584 N N . SER B 1 46 ? 18.364 -9.355 27.813 1.00 56.53 44 SER B N 1
ATOM 1585 C CA . SER B 1 46 ? 18.970 -9.215 29.130 1.00 57.28 44 SER B CA 1
ATOM 1586 C C . SER B 1 46 ? 17.924 -9.047 30.208 1.00 57.38 44 SER B C 1
ATOM 1587 O O . SER B 1 46 ? 16.874 -8.414 29.991 1.00 57.98 44 SER B O 1
ATOM 1590 N N . ARG B 1 47 ? 18.193 -9.612 31.375 1.00 57.04 45 ARG B N 1
ATOM 1591 C CA . ARG B 1 47 ? 17.310 -9.362 32.478 1.00 57.08 45 ARG B CA 1
ATOM 1592 C C . ARG B 1 47 ? 17.877 -8.321 33.413 1.00 57.58 45 ARG B C 1
ATOM 1593 O O . ARG B 1 47 ? 19.047 -8.392 33.813 1.00 57.83 45 ARG B O 1
ATOM 1609 N N . THR B 1 49 ? 17.264 -6.198 37.040 1.00 56.75 47 THR B N 1
ATOM 1610 C CA . THR B 1 49 ? 16.653 -5.925 38.329 1.00 56.38 47 THR B CA 1
ATOM 1611 C C . THR B 1 49 ? 17.068 -4.549 38.809 1.00 56.06 47 THR B C 1
ATOM 1612 O O . THR B 1 49 ? 18.262 -4.222 38.875 1.00 55.92 47 THR B O 1
ATOM 1616 N N . LEU B 1 50 ? 16.064 -3.762 39.167 1.00 55.67 48 LEU B N 1
ATOM 1617 C CA . LEU B 1 50 ? 16.256 -2.382 39.536 1.00 55.58 48 LEU B CA 1
ATOM 1618 C C . LEU B 1 50 ? 15.558 -2.140 40.850 1.00 55.39 48 LEU B C 1
ATOM 1619 O O . LEU B 1 50 ? 14.401 -2.505 41.031 1.00 55.30 48 LEU B O 1
ATOM 1624 N N . VAL B 1 51 ? 16.293 -1.543 41.776 1.00 55.64 49 VAL B N 1
ATOM 1625 C CA . VAL B 1 51 ? 15.802 -1.246 43.119 1.00 55.71 49 VAL B CA 1
ATOM 1626 C C . VAL B 1 51 ? 15.630 0.264 43.279 1.00 56.17 49 VAL B C 1
ATOM 1627 O O . VAL B 1 51 ? 16.586 1.029 43.160 1.00 56.03 49 VAL B O 1
ATOM 1631 N N . THR B 1 52 ? 14.392 0.673 43.526 1.00 57.02 50 THR B N 1
ATOM 1632 C CA . THR B 1 52 ? 14.035 2.081 43.660 1.00 57.78 50 THR B CA 1
ATOM 1633 C C . THR B 1 52 ? 13.165 2.323 44.887 1.00 58.36 50 THR B C 1
ATOM 1634 O O . THR B 1 52 ? 12.373 1.459 45.289 1.00 58.06 50 THR B O 1
ATOM 1638 N N . ASN B 1 53 ? 13.324 3.507 45.475 1.00 59.63 51 ASN B N 1
ATOM 1639 C CA . ASN B 1 53 ? 12.547 3.917 46.645 1.00 60.55 51 ASN B CA 1
ATOM 1640 C C . ASN B 1 53 ? 11.630 5.084 46.361 1.00 61.34 51 ASN B C 1
ATOM 1641 O O . ASN B 1 53 ? 12.069 6.106 45.830 1.00 61.26 51 ASN B O 1
ATOM 1646 N N . GLY B 1 54 ? 10.352 4.914 46.706 1.00 62.51 52 GLY B N 1
ATOM 1647 C CA . GLY B 1 54 ? 9.365 5.999 46.649 1.00 63.69 52 GLY B CA 1
ATOM 1648 C C . GLY B 1 54 ? 7.960 5.620 47.111 1.00 64.70 52 GLY B C 1
ATOM 1649 O O . GLY B 1 54 ? 7.692 4.439 47.401 1.00 64.59 52 GLY B O 1
ATOM 1650 N N . PRO B 1 55 ? 7.052 6.625 47.213 1.00 65.53 53 PRO B N 1
ATOM 1651 C CA . PRO B 1 55 ? 5.636 6.270 47.348 1.00 65.96 53 PRO B CA 1
ATOM 1652 C C . PRO B 1 55 ? 5.146 5.517 46.109 1.00 66.26 53 PRO B C 1
ATOM 1653 O O . PRO B 1 55 ? 5.525 5.843 44.973 1.00 66.22 53 PRO B O 1
ATOM 1657 N N . ASP B 1 56 ? 4.331 4.499 46.359 1.00 66.53 54 ASP B N 1
ATOM 1658 C CA . ASP B 1 56 ? 3.689 3.708 45.332 1.00 66.80 54 ASP B CA 1
ATOM 1659 C C . ASP B 1 56 ? 3.279 4.508 44.066 1.00 67.06 54 ASP B C 1
ATOM 1660 O O . ASP B 1 56 ? 3.327 3.974 42.946 1.00 66.98 54 ASP B O 1
ATOM 1665 N N . GLU B 1 57 ? 2.890 5.778 44.257 1.00 67.05 55 GLU B N 1
ATOM 1666 C CA . GLU B 1 57 ? 2.448 6.680 43.177 1.00 66.93 55 GLU B CA 1
ATOM 1667 C C . GLU B 1 57 ? 3.546 6.966 42.144 1.00 66.93 55 GLU B C 1
ATOM 1668 O O . GLU B 1 57 ? 3.361 6.724 40.939 1.00 67.04 55 GLU B O 1
ATOM 1669 N N . ILE B 1 58 ? 4.686 7.469 42.620 1.00 66.59 56 ILE B N 1
ATOM 1670 C CA . ILE B 1 58 ? 5.821 7.766 41.744 1.00 66.14 56 ILE B CA 1
ATOM 1671 C C . ILE B 1 58 ? 6.419 6.485 41.153 1.00 65.76 56 ILE B C 1
ATOM 1672 O O . ILE B 1 58 ? 7.011 6.518 40.066 1.00 65.89 56 ILE B O 1
ATOM 1677 N N . VAL B 1 59 ? 6.250 5.354 41.838 1.00 64.93 57 VAL B N 1
ATOM 1678 C CA . VAL B 1 59 ? 6.789 4.088 41.306 1.00 63.93 57 VAL B CA 1
ATOM 1679 C C . VAL B 1 59 ? 5.916 3.536 40.163 1.00 63.15 57 VAL B C 1
ATOM 1680 O O . VAL B 1 59 ? 6.435 2.979 39.185 1.00 63.10 57 VAL B O 1
ATOM 1684 N N . GLU B 1 60 ? 4.600 3.724 40.292 1.00 62.34 58 GLU B N 1
ATOM 1685 C CA . GLU B 1 60 ? 3.631 3.468 39.217 1.00 61.01 58 GLU B CA 1
ATOM 1686 C C . GLU B 1 60 ? 3.941 4.335 38.005 1.00 60.12 58 GLU B C 1
ATOM 1687 O O . GLU B 1 60 ? 3.694 3.930 36.879 1.00 59.97 58 GLU B O 1
ATOM 1689 N N . GLN B 1 61 ? 4.509 5.511 38.225 1.00 59.30 59 GLN B N 1
ATOM 1690 C CA . GLN B 1 61 ? 4.858 6.367 37.095 1.00 59.17 59 GLN B CA 1
ATOM 1691 C C . GLN B 1 61 ? 6.144 5.891 36.395 1.00 58.68 59 GLN B C 1
ATOM 1692 O O . GLN B 1 61 ? 6.221 5.893 35.170 1.00 58.69 59 GLN B O 1
ATOM 1694 N N . ILE B 1 62 ? 7.135 5.465 37.176 1.00 58.27 60 ILE B N 1
ATOM 1695 C CA . ILE B 1 62 ? 8.418 4.968 36.652 1.00 57.39 60 ILE B CA 1
ATOM 1696 C C . ILE B 1 62 ? 8.202 3.803 35.689 1.00 57.69 60 ILE B C 1
ATOM 1697 O O . ILE B 1 62 ? 8.807 3.736 34.623 1.00 57.50 60 ILE B O 1
ATOM 1701 N N . THR B 1 63 ? 7.330 2.883 36.078 1.00 57.86 61 THR B N 1
ATOM 1702 C CA . THR B 1 63 ? 6.964 1.772 35.228 1.00 57.95 61 THR B CA 1
ATOM 1703 C C . THR B 1 63 ? 6.134 2.209 34.016 1.00 58.05 61 THR B C 1
ATOM 1704 O O . THR B 1 63 ? 6.175 1.550 32.980 1.00 58.87 61 THR B O 1
ATOM 1708 N N . LYS B 1 64 ? 5.401 3.311 34.136 1.00 57.92 62 LYS B N 1
ATOM 1709 C CA . LYS B 1 64 ? 4.671 3.858 32.994 1.00 58.38 62 LYS B CA 1
ATOM 1710 C C . LYS B 1 64 ? 5.616 4.225 31.850 1.00 57.97 62 LYS B C 1
ATOM 1711 O O . LYS B 1 64 ? 5.364 3.905 30.689 1.00 57.47 62 LYS B O 1
ATOM 1716 N N . GLN B 1 65 ? 6.705 4.900 32.200 1.00 58.13 63 GLN B N 1
ATOM 1717 C CA . GLN B 1 65 ? 7.705 5.371 31.241 1.00 58.75 63 GLN B CA 1
ATOM 1718 C C . GLN B 1 65 ? 8.605 4.245 30.718 1.00 59.16 63 GLN B C 1
ATOM 1719 O O . GLN B 1 65 ? 8.997 4.255 29.555 1.00 59.72 63 GLN B O 1
ATOM 1725 N N . LEU B 1 66 ? 8.928 3.275 31.566 1.00 59.68 64 LEU B N 1
ATOM 1726 C CA . LEU B 1 66 ? 9.737 2.125 31.138 1.00 60.02 64 LEU B CA 1
ATOM 1727 C C . LEU B 1 66 ? 9.024 1.264 30.106 1.00 60.48 64 LEU B C 1
ATOM 1728 O O . LEU B 1 66 ? 9.639 0.785 29.139 1.00 60.86 64 LEU B O 1
ATOM 1733 N N . ASN B 1 67 ? 7.727 1.079 30.286 1.00 61.05 65 ASN B N 1
ATOM 1734 C CA . ASN B 1 67 ? 6.933 0.478 29.211 1.00 61.90 65 ASN B CA 1
ATOM 1735 C C . ASN B 1 67 ? 6.949 1.261 27.867 1.00 61.64 65 ASN B C 1
ATOM 1736 O O . ASN B 1 67 ? 7.124 0.651 26.805 1.00 62.05 65 ASN B O 1
ATOM 1741 N N . LYS B 1 68 ? 6.826 2.590 27.911 1.00 61.17 66 LYS B N 1
ATOM 1742 C CA . LYS B 1 68 ? 6.933 3.404 26.681 1.00 61.29 66 LYS B CA 1
ATOM 1743 C C . LYS B 1 68 ? 8.192 3.013 25.880 1.00 60.70 66 LYS B C 1
ATOM 1744 O O . LYS B 1 68 ? 8.187 3.037 24.645 1.00 59.91 66 LYS B O 1
ATOM 1748 N N . LEU B 1 69 ? 9.252 2.643 26.603 1.00 60.25 67 LEU B N 1
ATOM 1749 C CA . LEU B 1 69 ? 10.502 2.216 25.980 1.00 60.37 67 LEU B CA 1
ATOM 1750 C C . LEU B 1 69 ? 10.336 0.961 25.108 1.00 60.25 67 LEU B C 1
ATOM 1751 O O . LEU B 1 69 ? 9.886 -0.081 25.577 1.00 60.21 67 LEU B O 1
ATOM 1756 N N . ILE B 1 70 ? 10.691 1.093 23.832 1.00 60.27 68 ILE B N 1
ATOM 1757 C CA . ILE B 1 70 ? 10.539 0.016 22.848 1.00 60.60 68 ILE B CA 1
ATOM 1758 C C . ILE B 1 70 ? 11.423 -1.209 23.116 1.00 60.14 68 ILE B C 1
ATOM 1759 O O . ILE B 1 70 ? 11.054 -2.338 22.776 1.00 60.03 68 ILE B O 1
ATOM 1763 N N . GLU B 1 71 ? 12.586 -0.973 23.713 1.00 59.31 69 GLU B N 1
ATOM 1764 C CA . GLU B 1 71 ? 13.519 -2.043 23.994 1.00 58.91 69 GLU B CA 1
ATOM 1765 C C . GLU B 1 71 ? 13.155 -2.838 25.244 1.00 58.11 69 GLU B C 1
ATOM 1766 O O . GLU B 1 71 ? 13.690 -3.917 25.484 1.00 58.59 69 GLU B O 1
ATOM 1772 N N . VAL B 1 72 ? 12.243 -2.315 26.043 1.00 56.89 70 VAL B N 1
ATOM 1773 C CA . VAL B 1 72 ? 11.774 -3.031 27.221 1.00 55.68 70 VAL B CA 1
ATOM 1774 C C . VAL B 1 72 ? 10.529 -3.804 26.849 1.00 55.28 70 VAL B C 1
ATOM 1775 O O . VAL B 1 72 ? 9.543 -3.206 26.432 1.00 57.17 70 VAL B O 1
ATOM 1779 N N . VAL B 1 73 ? 10.544 -5.118 27.004 1.00 54.41 71 VAL B N 1
ATOM 1780 C CA . VAL B 1 73 ? 9.434 -5.914 26.441 1.00 53.42 71 VAL B CA 1
ATOM 1781 C C . VAL B 1 73 ? 8.586 -6.672 27.472 1.00 53.48 71 VAL B C 1
ATOM 1782 O O . VAL B 1 73 ? 7.522 -7.210 27.148 1.00 53.59 71 VAL B O 1
ATOM 1786 N N . LYS B 1 74 ? 9.084 -6.717 28.701 1.00 52.76 72 LYS B N 1
ATOM 1787 C CA . LYS B 1 74 ? 8.389 -7.286 29.840 1.00 53.27 72 LYS B CA 1
ATOM 1788 C C . LYS B 1 74 ? 8.875 -6.542 31.082 1.00 53.05 72 LYS B C 1
ATOM 1789 O O . LYS B 1 74 ? 10.072 -6.256 31.213 1.00 52.24 72 LYS B O 1
ATOM 1795 N N . LEU B 1 75 ? 7.940 -6.247 31.982 1.00 52.53 73 LEU B N 1
ATOM 1796 C CA . LEU B 1 75 ? 8.264 -5.631 33.228 1.00 52.47 73 LEU B CA 1
ATOM 1797 C C . LEU B 1 75 ? 7.301 -6.153 34.288 1.00 52.61 73 LEU B C 1
ATOM 1798 O O . LEU B 1 75 ? 6.157 -6.451 33.994 1.00 53.09 73 LEU B O 1
ATOM 1803 N N . ILE B 1 76 ? 7.788 -6.271 35.517 1.00 52.43 74 ILE B N 1
ATOM 1804 C CA . ILE B 1 76 ? 6.980 -6.607 36.675 1.00 52.30 74 ILE B CA 1
ATOM 1805 C C . ILE B 1 76 ? 7.567 -5.840 37.872 1.00 52.05 74 ILE B C 1
ATOM 1806 O O . ILE B 1 76 ? 8.781 -5.586 37.946 1.00 51.90 74 ILE B O 1
ATOM 1810 N N . ASP B 1 77 ? 6.700 -5.432 38.787 1.00 51.53 75 ASP B N 1
ATOM 1811 C CA . ASP B 1 77 ? 7.170 -5.061 40.083 1.00 51.28 75 ASP B CA 1
ATOM 1812 C C . ASP B 1 77 ? 7.239 -6.383 40.820 1.00 50.91 75 ASP B C 1
ATOM 1813 O O . ASP B 1 77 ? 6.226 -6.925 41.266 1.00 50.38 75 ASP B O 1
ATOM 1818 N N . LEU B 1 78 ? 8.457 -6.885 40.943 1.00 50.84 76 LEU B N 1
ATOM 1819 C CA . LEU B 1 78 ? 8.718 -8.145 41.589 1.00 50.67 76 LEU B CA 1
ATOM 1820 C C . LEU B 1 78 ? 8.200 -8.181 42.996 1.00 50.90 76 LEU B C 1
ATOM 1821 O O . LEU B 1 78 ? 7.722 -9.221 43.465 1.00 50.11 76 LEU B O 1
ATOM 1826 N N . SER B 1 79 ? 8.286 -7.035 43.666 1.00 51.39 77 SER B N 1
ATOM 1827 C CA . SER B 1 79 ? 7.924 -6.969 45.069 1.00 52.31 77 SER B CA 1
ATOM 1828 C C . SER B 1 79 ? 6.415 -7.005 45.296 1.00 52.67 77 SER B C 1
ATOM 1829 O O . SER B 1 79 ? 5.970 -6.932 46.439 1.00 52.49 77 SER B O 1
ATOM 1832 N N . SER B 1 80 ? 5.627 -7.162 44.235 1.00 53.16 78 SER B N 1
ATOM 1833 C CA . SER B 1 80 ? 4.177 -7.261 44.442 1.00 54.53 78 SER B CA 1
ATOM 1834 C C . SER B 1 80 ? 3.613 -8.674 44.624 1.00 54.88 78 SER B C 1
ATOM 1835 O O . SER B 1 80 ? 2.458 -8.822 45.001 1.00 54.76 78 SER B O 1
ATOM 1838 N N . GLU B 1 81 ? 4.413 -9.703 44.344 1.00 55.23 79 GLU B N 1
ATOM 1839 C CA . GLU B 1 81 ? 4.001 -11.083 44.551 1.00 55.39 79 GLU B CA 1
ATOM 1840 C C . GLU B 1 81 ? 5.150 -11.666 45.287 1.00 54.93 79 GLU B C 1
ATOM 1841 O O . GLU B 1 81 ? 6.053 -10.919 45.693 1.00 55.19 79 GLU B O 1
ATOM 1847 N N . GLY B 1 82 ? 5.146 -12.996 45.446 1.00 54.45 80 GLY B N 1
ATOM 1848 C CA . GLY B 1 82 ? 6.223 -13.715 46.155 1.00 52.15 80 GLY B CA 1
ATOM 1849 C C . GLY B 1 82 ? 7.510 -13.684 45.364 1.00 51.83 80 GLY B C 1
ATOM 1850 O O . GLY B 1 82 ? 7.491 -13.846 44.136 1.00 51.93 80 GLY B O 1
ATOM 1851 N N . TYR B 1 83 ? 8.637 -13.475 46.046 1.00 50.85 81 TYR B N 1
ATOM 1852 C CA . TYR B 1 83 ? 9.904 -13.394 45.346 1.00 49.48 81 TYR B CA 1
ATOM 1853 C C . TYR B 1 83 ? 11.100 -13.770 46.190 1.00 48.62 81 TYR B C 1
ATOM 1854 O O . TYR B 1 83 ? 11.049 -13.732 47.394 1.00 46.49 81 TYR B O 1
ATOM 1863 N N . VAL B 1 84 ? 12.180 -14.121 45.496 1.00 48.74 82 VAL B N 1
ATOM 1864 C CA . VAL B 1 84 ? 13.494 -14.295 46.096 1.00 49.01 82 VAL B CA 1
ATOM 1865 C C . VAL B 1 84 ? 14.488 -13.280 45.537 1.00 48.60 82 VAL B C 1
ATOM 1866 O O . VAL B 1 84 ? 14.425 -12.872 44.379 1.00 48.26 82 VAL B O 1
ATOM 1870 N N . GLU B 1 85 ? 15.385 -12.841 46.391 1.00 49.01 83 GLU B N 1
ATOM 1871 C CA . GLU B 1 85 ? 16.366 -11.874 46.000 1.00 49.47 83 GLU B CA 1
ATOM 1872 C C . GLU B 1 85 ? 17.646 -12.238 46.711 1.00 49.27 83 GLU B C 1
ATOM 1873 O O . GLU B 1 85 ? 17.633 -12.695 47.842 1.00 49.53 83 GLU B O 1
ATOM 1879 N N . ARG B 1 86 ? 18.754 -12.086 46.012 1.00 49.22 84 ARG B N 1
ATOM 1880 C CA . ARG B 1 86 ? 20.045 -12.321 46.591 1.00 49.21 84 ARG B CA 1
ATOM 1881 C C . ARG B 1 86 ? 20.943 -11.253 46.036 1.00 49.57 84 ARG B C 1
ATOM 1882 O O . ARG B 1 86 ? 20.694 -10.705 44.960 1.00 49.56 84 ARG B O 1
ATOM 1890 N N . GLU B 1 87 ? 21.986 -10.950 46.786 1.00 49.81 85 GLU B N 1
ATOM 1891 C CA . GLU B 1 87 ? 23.010 -10.059 46.317 1.00 50.10 85 GLU B CA 1
ATOM 1892 C C . GLU B 1 87 ? 24.341 -10.661 46.705 1.00 49.07 85 GLU B C 1
ATOM 1893 O O . GLU B 1 87 ? 24.431 -11.376 47.693 1.00 48.80 85 GLU B O 1
ATOM 1899 N N . LEU B 1 88 ? 25.354 -10.375 45.897 1.00 49.11 86 LEU B N 1
ATOM 1900 C CA . LEU B 1 88 ? 26.723 -10.790 46.147 1.00 49.98 86 LEU B CA 1
ATOM 1901 C C . LEU B 1 88 ? 27.503 -9.570 46.579 1.00 49.44 86 LEU B C 1
ATOM 1902 O O . LEU B 1 88 ? 27.298 -8.504 46.032 1.00 51.07 86 LEU B O 1
ATOM 1915 N N . LEU B 1 90 ? 31.630 -8.351 47.761 1.00 45.20 88 LEU B N 1
ATOM 1916 C CA . LEU B 1 90 ? 33.047 -8.606 48.115 1.00 43.39 88 LEU B CA 1
ATOM 1917 C C . LEU B 1 90 ? 33.539 -7.553 49.100 1.00 43.02 88 LEU B C 1
ATOM 1918 O O . LEU B 1 90 ? 33.611 -6.352 48.751 1.00 43.06 88 LEU B O 1
ATOM 1923 N N . VAL B 1 91 ? 33.891 -7.970 50.316 1.00 40.99 89 VAL B N 1
ATOM 1924 C CA . VAL B 1 91 ? 34.385 -6.998 51.277 1.00 40.33 89 VAL B CA 1
ATOM 1925 C C . VAL B 1 91 ? 35.856 -7.201 51.556 1.00 40.30 89 VAL B C 1
ATOM 1926 O O . VAL B 1 91 ? 36.258 -8.279 52.053 1.00 41.17 89 VAL B O 1
ATOM 1930 N N . LYS B 1 92 ? 36.675 -6.193 51.265 1.00 39.34 90 LYS B N 1
ATOM 1931 C CA . LYS B 1 92 ? 38.090 -6.292 51.616 1.00 39.22 90 LYS B CA 1
ATOM 1932 C C . LYS B 1 92 ? 38.352 -5.646 52.986 1.00 39.03 90 LYS B C 1
ATOM 1933 O O . LYS B 1 92 ? 38.082 -4.458 53.182 1.00 39.93 90 LYS B O 1
ATOM 1939 N N . VAL B 1 93 ? 38.831 -6.435 53.941 1.00 38.42 91 VAL B N 1
ATOM 1940 C CA . VAL B 1 93 ? 38.995 -5.952 55.311 1.00 38.63 91 VAL B CA 1
ATOM 1941 C C . VAL B 1 93 ? 40.441 -5.971 55.785 1.00 39.01 91 VAL B C 1
ATOM 1942 O O . VAL B 1 93 ? 41.193 -6.874 55.420 1.00 40.14 91 VAL B O 1
ATOM 1946 N N . ARG B 1 94 ? 40.819 -4.989 56.593 1.00 39.00 92 ARG B N 1
ATOM 1947 C CA . ARG B 1 94 ? 42.116 -4.956 57.298 1.00 39.18 92 ARG B CA 1
ATOM 1948 C C . ARG B 1 94 ? 42.029 -6.013 58.391 1.00 39.41 92 ARG B C 1
ATOM 1949 O O . ARG B 1 94 ? 41.135 -5.954 59.236 1.00 39.49 92 ARG B O 1
ATOM 1957 N N . ALA B 1 95 ? 42.915 -7.010 58.345 1.00 39.66 93 ALA B N 1
ATOM 1958 C CA . ALA B 1 95 ? 42.824 -8.124 59.276 1.00 39.68 93 ALA B CA 1
ATOM 1959 C C . ALA B 1 95 ? 44.193 -8.452 59.844 1.00 40.56 93 ALA B C 1
ATOM 1960 O O . ALA B 1 95 ? 44.956 -9.225 59.242 1.00 40.35 93 ALA B O 1
ATOM 1962 N N . VAL B 1 96 ? 44.471 -7.838 61.008 1.00 41.61 94 VAL B N 1
ATOM 1963 C CA . VAL B 1 96 ? 45.738 -7.884 61.742 1.00 41.68 94 VAL B CA 1
ATOM 1964 C C . VAL B 1 96 ? 45.419 -8.422 63.137 1.00 42.56 94 VAL B C 1
ATOM 1965 O O . VAL B 1 96 ? 44.345 -8.144 63.670 1.00 42.68 94 VAL B O 1
ATOM 1969 N N . GLY B 1 97 ? 46.343 -9.179 63.730 1.00 43.92 95 GLY B N 1
ATOM 1970 C CA . GLY B 1 97 ? 46.190 -9.721 65.099 1.00 44.85 95 GLY B CA 1
ATOM 1971 C C . GLY B 1 97 ? 44.928 -10.542 65.359 1.00 46.38 95 GLY B C 1
ATOM 1972 O O . GLY B 1 97 ? 44.584 -11.493 64.601 1.00 46.15 95 GLY B O 1
ATOM 1973 N N . LYS B 1 98 ? 44.216 -10.168 66.421 1.00 46.92 96 LYS B N 1
ATOM 1974 C CA . LYS B 1 98 ? 42.998 -10.887 66.826 1.00 47.14 96 LYS B CA 1
ATOM 1975 C C . LYS B 1 98 ? 41.862 -10.740 65.823 1.00 47.25 96 LYS B C 1
ATOM 1976 O O . LYS B 1 98 ? 40.906 -11.522 65.854 1.00 48.10 96 LYS B O 1
ATOM 1979 N N . ASP B 1 99 ? 41.944 -9.761 64.931 1.00 46.62 97 ASP B N 1
ATOM 1980 C CA . ASP B 1 99 ? 40.858 -9.582 63.967 1.00 46.76 97 ASP B CA 1
ATOM 1981 C C . ASP B 1 99 ? 40.844 -10.646 62.920 1.00 46.63 97 ASP B C 1
ATOM 1982 O O . ASP B 1 99 ? 39.834 -10.830 62.227 1.00 46.71 97 ASP B O 1
ATOM 1987 N N . ARG B 1 100 ? 41.969 -11.325 62.743 1.00 46.52 98 ARG B N 1
ATOM 1988 C CA . ARG B 1 100 ? 41.979 -12.369 61.740 1.00 46.60 98 ARG B CA 1
ATOM 1989 C C . ARG B 1 100 ? 40.984 -13.434 62.177 1.00 46.78 98 ARG B C 1
ATOM 1990 O O . ARG B 1 100 ? 40.080 -13.798 61.439 1.00 48.63 98 ARG B O 1
ATOM 1998 N N . GLU B 1 101 ? 41.109 -13.873 63.401 1.00 46.56 99 GLU B N 1
ATOM 1999 C CA . GLU B 1 101 ? 40.205 -14.829 63.954 1.00 47.05 99 GLU B CA 1
ATOM 2000 C C . GLU B 1 101 ? 38.731 -14.315 63.865 1.00 46.21 99 GLU B C 1
ATOM 2001 O O . GLU B 1 101 ? 37.846 -15.074 63.435 1.00 45.60 99 GLU B O 1
ATOM 2007 N N . GLU B 1 102 ? 38.491 -13.039 64.203 1.00 45.17 100 GLU B N 1
ATOM 2008 C CA . GLU B 1 102 ? 37.147 -12.441 64.137 1.00 44.74 100 GLU B CA 1
ATOM 2009 C C . GLU B 1 102 ? 36.558 -12.391 62.726 1.00 45.05 100 GLU B C 1
ATOM 2010 O O . GLU B 1 102 ? 35.412 -12.790 62.512 1.00 44.62 100 GLU B O 1
ATOM 2024 N N . LYS B 1 104 ? 37.245 -14.267 60.328 1.00 45.15 102 LYS B N 1
ATOM 2025 C CA . LYS B 1 104 ? 37.030 -15.616 59.895 1.00 44.24 102 LYS B CA 1
ATOM 2026 C C . LYS B 1 104 ? 35.701 -16.095 60.495 1.00 43.63 102 LYS B C 1
ATOM 2027 O O . LYS B 1 104 ? 34.847 -16.628 59.778 1.00 43.58 102 LYS B O 1
ATOM 2033 N N . ARG B 1 105 ? 35.496 -15.844 61.786 1.00 43.11 103 ARG B N 1
ATOM 2034 C CA . ARG B 1 105 ? 34.241 -16.225 62.456 1.00 42.39 103 ARG B CA 1
ATOM 2035 C C . ARG B 1 105 ? 33.040 -15.582 61.763 1.00 42.88 103 ARG B C 1
ATOM 2036 O O . ARG B 1 105 ? 32.063 -16.277 61.466 1.00 43.67 103 ARG B O 1
ATOM 2044 N N . LEU B 1 106 ? 33.096 -14.274 61.511 1.00 42.69 104 LEU B N 1
ATOM 2045 C CA . LEU B 1 106 ? 32.026 -13.614 60.755 1.00 43.30 104 LEU B CA 1
ATOM 2046 C C . LEU B 1 106 ? 31.802 -14.272 59.402 1.00 43.62 104 LEU B C 1
ATOM 2047 O O . LEU B 1 106 ? 30.674 -14.657 59.080 1.00 43.74 104 LEU B O 1
ATOM 2052 N N . ALA B 1 107 ? 32.879 -14.426 58.615 1.00 43.51 105 ALA B N 1
ATOM 2053 C CA . ALA B 1 107 ? 32.795 -15.150 57.331 1.00 42.63 105 ALA B CA 1
ATOM 2054 C C . ALA B 1 107 ? 32.055 -16.477 57.518 1.00 43.05 105 ALA B C 1
ATOM 2055 O O . ALA B 1 107 ? 31.106 -16.707 56.808 1.00 44.19 105 ALA B O 1
ATOM 2057 N N . ASP B 1 108 ? 32.470 -17.323 58.478 1.00 41.79 106 ASP B N 1
ATOM 2058 C CA . ASP B 1 108 ? 31.751 -18.554 58.789 1.00 42.38 106 ASP B CA 1
ATOM 2059 C C . ASP B 1 108 ? 30.306 -18.400 59.202 1.00 42.34 106 ASP B C 1
ATOM 2060 O O . ASP B 1 108 ? 29.454 -19.101 58.688 1.00 43.35 106 ASP B O 1
ATOM 2065 N N . ILE B 1 109 ? 30.019 -17.481 60.110 1.00 41.89 107 ILE B N 1
ATOM 2066 C CA . ILE B 1 109 ? 28.667 -17.319 60.636 1.00 41.03 107 ILE B CA 1
ATOM 2067 C C . ILE B 1 109 ? 27.688 -16.992 59.531 1.00 41.62 107 ILE B C 1
ATOM 2068 O O . ILE B 1 109 ? 26.596 -17.531 59.504 1.00 41.90 107 ILE B O 1
ATOM 2073 N N . PHE B 1 110 ? 28.088 -16.103 58.624 1.00 41.58 108 PHE B N 1
ATOM 2074 C CA . PHE B 1 110 ? 27.270 -15.652 57.497 1.00 40.62 108 PHE B CA 1
ATOM 2075 C C . PHE B 1 110 ? 27.452 -16.531 56.272 1.00 40.92 108 PHE B C 1
ATOM 2076 O O . PHE B 1 110 ? 27.053 -16.151 55.178 1.00 41.05 108 PHE B O 1
ATOM 2084 N N . ARG B 1 111 ? 28.083 -17.685 56.444 1.00 40.23 109 ARG B N 1
ATOM 2085 C CA . ARG B 1 111 ? 28.401 -18.564 55.323 1.00 40.54 109 ARG B CA 1
ATOM 2086 C C . ARG B 1 111 ? 29.130 -17.929 54.170 1.00 39.74 109 ARG B C 1
ATOM 2087 O O . ARG B 1 111 ? 28.925 -18.311 53.053 1.00 40.96 109 ARG B O 1
ATOM 2095 N N . GLY B 1 112 ? 29.996 -16.983 54.427 1.00 38.80 110 GLY B N 1
ATOM 2096 C CA . GLY B 1 112 ? 30.891 -16.525 53.397 1.00 39.52 110 GLY B CA 1
ATOM 2097 C C . GLY B 1 112 ? 32.137 -17.364 53.198 1.00 40.29 110 GLY B C 1
ATOM 2098 O O . GLY B 1 112 ? 32.277 -18.462 53.750 1.00 39.71 110 GLY B O 1
ATOM 2099 N N . ASN B 1 113 ? 33.033 -16.828 52.368 1.00 40.12 111 ASN B N 1
ATOM 2100 C CA . ASN B 1 113 ? 34.296 -17.465 52.017 1.00 39.65 111 ASN B CA 1
ATOM 2101 C C . ASN B 1 113 ? 35.326 -16.377 51.839 1.00 39.30 111 ASN B C 1
ATOM 2102 O O . ASN B 1 113 ? 35.041 -15.326 51.255 1.00 39.39 111 ASN B O 1
ATOM 2107 N N . ILE B 1 114 ? 36.505 -16.608 52.371 1.00 38.20 112 ILE B N 1
ATOM 2108 C CA . ILE B 1 114 ? 37.597 -15.669 52.195 1.00 38.14 112 ILE B CA 1
ATOM 2109 C C . ILE B 1 114 ? 38.254 -16.025 50.856 1.00 37.97 112 ILE B C 1
ATOM 2110 O O . ILE B 1 114 ? 38.511 -17.194 50.590 1.00 36.64 112 ILE B O 1
ATOM 2115 N N . ILE B 1 115 ? 38.495 -15.032 50.000 1.00 37.70 113 ILE B N 1
ATOM 2116 C CA . ILE B 1 115 ? 39.002 -15.390 48.671 1.00 38.24 113 ILE B CA 1
ATOM 2117 C C . ILE B 1 115 ? 40.295 -14.705 48.316 1.00 37.76 113 ILE B C 1
ATOM 2118 O O . ILE B 1 115 ? 40.746 -14.834 47.214 1.00 37.60 113 ILE B O 1
ATOM 2123 N N . ASP B 1 116 ? 40.869 -13.965 49.252 1.00 37.72 114 ASP B N 1
ATOM 2124 C CA . ASP B 1 116 ? 42.160 -13.349 49.037 1.00 38.09 114 ASP B CA 1
ATOM 2125 C C . ASP B 1 116 ? 42.694 -13.180 50.410 1.00 37.37 114 ASP B C 1
ATOM 2126 O O . ASP B 1 116 ? 41.989 -12.720 51.284 1.00 37.66 114 ASP B O 1
ATOM 2131 N N . VAL B 1 117 ? 43.910 -13.632 50.636 1.00 37.48 115 VAL B N 1
ATOM 2132 C CA . VAL B 1 117 ? 44.503 -13.474 51.948 1.00 37.96 115 VAL B CA 1
ATOM 2133 C C . VAL B 1 117 ? 45.961 -13.009 51.856 1.00 38.39 115 VAL B C 1
ATOM 2134 O O . VAL B 1 117 ? 46.762 -13.579 51.098 1.00 38.33 115 VAL B O 1
ATOM 2138 N N . THR B 1 118 ? 46.288 -11.953 52.604 1.00 37.71 116 THR B N 1
ATOM 2139 C CA . THR B 1 118 ? 47.686 -11.669 52.928 1.00 37.91 116 THR B CA 1
ATOM 2140 C C . THR B 1 118 ? 47.823 -11.650 54.453 1.00 38.36 116 THR B C 1
ATOM 2141 O O . THR B 1 118 ? 46.849 -11.882 55.182 1.00 39.65 116 THR B O 1
ATOM 2145 N N . ASN B 1 119 ? 49.031 -11.386 54.924 1.00 38.05 117 ASN B N 1
ATOM 2146 C CA . ASN B 1 119 ? 49.331 -11.284 56.342 1.00 37.90 117 ASN B CA 1
ATOM 2147 C C . ASN B 1 119 ? 48.511 -10.230 57.048 1.00 38.25 117 ASN B C 1
ATOM 2148 O O . ASN B 1 119 ? 48.412 -10.284 58.255 1.00 38.01 117 ASN B O 1
ATOM 2153 N N . GLU B 1 120 ? 47.925 -9.301 56.288 1.00 38.92 118 GLU B N 1
ATOM 2154 C CA . GLU B 1 120 ? 47.242 -8.135 56.835 1.00 39.74 118 GLU B CA 1
ATOM 2155 C C . GLU B 1 120 ? 45.833 -7.903 56.279 1.00 39.74 118 GLU B C 1
ATOM 2156 O O . GLU B 1 120 ? 45.155 -6.948 56.686 1.00 39.27 118 GLU B O 1
ATOM 2162 N N . LEU B 1 121 ? 45.400 -8.728 55.336 1.00 39.09 119 LEU B N 1
ATOM 2163 C CA . LEU B 1 121 ? 44.054 -8.562 54.833 1.00 40.07 119 LEU B CA 1
ATOM 2164 C C . LEU B 1 121 ? 43.359 -9.842 54.392 1.00 40.52 119 LEU B C 1
ATOM 2165 O O . LEU B 1 121 ? 44.021 -10.869 54.178 1.00 42.18 119 LEU B O 1
ATOM 2170 N N . TYR B 1 122 ? 42.023 -9.779 54.339 1.00 40.10 120 TYR B N 1
ATOM 2171 C CA . TYR B 1 122 ? 41.157 -10.805 53.773 1.00 39.37 120 TYR B CA 1
ATOM 2172 C C . TYR B 1 122 ? 40.199 -10.067 52.818 1.00 40.26 120 TYR B C 1
ATOM 2173 O O . TYR B 1 122 ? 39.832 -8.902 53.050 1.00 41.17 120 TYR B O 1
ATOM 2182 N N . THR B 1 123 ? 39.839 -10.698 51.723 1.00 40.63 121 THR B N 1
ATOM 2183 C CA . THR B 1 123 ? 38.686 -10.286 50.969 1.00 41.79 121 THR B CA 1
ATOM 2184 C C . THR B 1 123 ? 37.677 -11.380 51.162 1.00 42.73 121 THR B C 1
ATOM 2185 O O . THR B 1 123 ? 37.994 -12.575 50.892 1.00 44.23 121 THR B O 1
ATOM 2189 N N . ILE B 1 124 ? 36.518 -11.006 51.709 1.00 42.83 122 ILE B N 1
ATOM 2190 C CA . ILE B 1 124 ? 35.452 -11.948 52.002 1.00 43.55 122 ILE B CA 1
ATOM 2191 C C . ILE B 1 124 ? 34.359 -11.808 50.971 1.00 45.32 122 ILE B C 1
ATOM 2192 O O . ILE B 1 124 ? 33.912 -10.693 50.675 1.00 46.80 122 ILE B O 1
ATOM 2197 N N . GLU B 1 125 ? 33.946 -12.939 50.411 1.00 46.11 123 GLU B N 1
ATOM 2198 C CA . GLU B 1 125 ? 32.794 -13.017 49.540 1.00 46.43 123 GLU B CA 1
ATOM 2199 C C . GLU B 1 125 ? 31.574 -13.408 50.338 1.00 46.29 123 GLU B C 1
ATOM 2200 O O . GLU B 1 125 ? 31.559 -14.379 51.100 1.00 46.51 123 GLU B O 1
ATOM 2206 N N . LEU B 1 126 ? 30.519 -12.654 50.139 1.00 46.08 124 LEU B N 1
ATOM 2207 C CA . LEU B 1 126 ? 29.343 -12.846 50.941 1.00 45.93 124 LEU B CA 1
ATOM 2208 C C . LEU B 1 126 ? 28.107 -12.689 50.050 1.00 44.74 124 LEU B C 1
ATOM 2209 O O . LEU B 1 126 ? 28.044 -11.786 49.188 1.00 43.13 124 LEU B O 1
ATOM 2214 N N . THR B 1 127 ? 27.124 -13.541 50.320 1.00 44.34 125 THR B N 1
ATOM 2215 C CA . THR B 1 127 ? 25.889 -13.665 49.547 1.00 44.97 125 THR B CA 1
ATOM 2216 C C . THR B 1 127 ? 24.618 -13.714 50.412 1.00 45.00 125 THR B C 1
ATOM 2217 O O . THR B 1 127 ? 24.585 -14.381 51.441 1.00 44.62 125 THR B O 1
ATOM 2221 N N . GLY B 1 128 ? 23.547 -13.042 50.002 1.00 45.29 126 GLY B N 1
ATOM 2222 C CA . GLY B 1 128 ? 22.304 -13.140 50.756 1.00 43.40 126 GLY B CA 1
ATOM 2223 C C . GLY B 1 128 ? 21.277 -12.103 50.366 1.00 43.73 126 GLY B C 1
ATOM 2224 O O . GLY B 1 128 ? 21.472 -11.379 49.392 1.00 43.67 126 GLY B O 1
ATOM 2225 N N . THR B 1 129 ? 20.165 -12.072 51.112 1.00 43.16 127 THR B N 1
ATOM 2226 C CA . THR B 1 129 ? 19.165 -11.018 51.016 1.00 43.44 127 THR B CA 1
ATOM 2227 C C . THR B 1 129 ? 19.827 -9.725 51.479 1.00 43.63 127 THR B C 1
ATOM 2228 O O . THR B 1 129 ? 20.776 -9.772 52.220 1.00 43.93 127 THR B O 1
ATOM 2232 N N . ARG B 1 130 ? 19.335 -8.579 51.035 1.00 45.38 128 ARG B N 1
ATOM 2233 C CA . ARG B 1 130 ? 19.662 -7.247 51.633 1.00 46.38 128 ARG B CA 1
ATOM 2234 C C . ARG B 1 130 ? 19.917 -7.251 53.144 1.00 46.88 128 ARG B C 1
ATOM 2235 O O . ARG B 1 130 ? 20.973 -6.807 53.620 1.00 47.13 128 ARG B O 1
ATOM 2238 N N . SER B 1 131 ? 18.958 -7.738 53.912 1.00 47.02 129 SER B N 1
ATOM 2239 C CA . SER B 1 131 ? 19.138 -7.648 55.340 1.00 48.03 129 SER B CA 1
ATOM 2240 C C . SER B 1 131 ? 20.291 -8.536 55.833 1.00 47.05 129 SER B C 1
ATOM 2241 O O . SER B 1 131 ? 20.935 -8.236 56.834 1.00 46.37 129 SER B O 1
ATOM 2244 N N . LYS B 1 132 ? 20.582 -9.598 55.099 1.00 46.32 130 LYS B N 1
ATOM 2245 C CA . LYS B 1 132 ? 21.688 -10.448 55.473 1.00 46.02 130 LYS B CA 1
ATOM 2246 C C . LYS B 1 132 ? 23.025 -9.673 55.332 1.00 46.36 130 LYS B C 1
ATOM 2247 O O . LYS B 1 132 ? 23.861 -9.568 56.286 1.00 46.23 130 LYS B O 1
ATOM 2253 N N . LEU B 1 133 ? 23.219 -9.112 54.154 1.00 45.38 131 LEU B N 1
ATOM 2254 C CA . LEU B 1 133 ? 24.443 -8.392 53.884 1.00 45.85 131 LEU B CA 1
ATOM 2255 C C . LEU B 1 133 ? 24.546 -7.182 54.807 1.00 46.18 131 LEU B C 1
ATOM 2256 O O . LEU B 1 133 ? 25.562 -6.984 55.461 1.00 47.07 131 LEU B O 1
ATOM 2261 N N . ASP B 1 134 ? 23.486 -6.391 54.898 1.00 45.97 132 ASP B N 1
ATOM 2262 C CA . ASP B 1 134 ? 23.475 -5.292 55.841 1.00 46.01 132 ASP B CA 1
ATOM 2263 C C . ASP B 1 134 ? 23.886 -5.793 57.199 1.00 46.20 132 ASP B C 1
ATOM 2264 O O . ASP B 1 134 ? 24.616 -5.091 57.903 1.00 47.18 132 ASP B O 1
ATOM 2269 N N . GLY B 1 135 ? 23.407 -6.982 57.587 1.00 45.38 133 GLY B N 1
ATOM 2270 C CA . GLY B 1 135 ? 23.692 -7.509 58.917 1.00 44.91 133 GLY B CA 1
ATOM 2271 C C . GLY B 1 135 ? 25.182 -7.789 59.063 1.00 44.70 133 GLY B C 1
ATOM 2272 O O . GLY B 1 135 ? 25.775 -7.555 60.107 1.00 44.12 133 GLY B O 1
ATOM 2273 N N . PHE B 1 136 ? 25.793 -8.292 57.998 1.00 44.63 134 PHE B N 1
ATOM 2274 C CA . PHE B 1 136 ? 27.233 -8.460 58.018 1.00 44.51 134 PHE B CA 1
ATOM 2275 C C . PHE B 1 136 ? 27.914 -7.101 58.219 1.00 45.13 134 PHE B C 1
ATOM 2276 O O . PHE B 1 136 ? 28.806 -7.007 59.041 1.00 45.39 134 PHE B O 1
ATOM 2284 N N . LEU B 1 137 ? 27.494 -6.056 57.500 1.00 44.78 135 LEU B N 1
ATOM 2285 C CA . LEU B 1 137 ? 28.122 -4.763 57.672 1.00 45.05 135 LEU B CA 1
ATOM 2286 C C . LEU B 1 137 ? 27.841 -4.131 59.037 1.00 45.31 135 LEU B C 1
ATOM 2287 O O . LEU B 1 137 ? 28.664 -3.367 59.503 1.00 46.65 135 LEU B O 1
ATOM 2292 N N . GLN B 1 138 ? 26.706 -4.414 59.683 1.00 44.34 136 GLN B N 1
ATOM 2293 C CA . GLN B 1 138 ? 26.503 -3.927 61.050 1.00 44.02 136 GLN B CA 1
ATOM 2294 C C . GLN B 1 138 ? 27.602 -4.520 61.944 1.00 44.09 136 GLN B C 1
ATOM 2295 O O . GLN B 1 138 ? 28.014 -3.896 62.910 1.00 43.25 136 GLN B O 1
ATOM 2298 N N . ALA B 1 139 ? 28.050 -5.736 61.629 1.00 43.82 137 ALA B N 1
ATOM 2299 C CA . ALA B 1 139 ? 28.814 -6.507 62.602 1.00 44.31 137 ALA B CA 1
ATOM 2300 C C . ALA B 1 139 ? 30.322 -6.265 62.608 1.00 45.01 137 ALA B C 1
ATOM 2301 O O . ALA B 1 139 ? 30.942 -6.367 63.681 1.00 45.33 137 ALA B O 1
ATOM 2303 N N . VAL B 1 140 ? 30.904 -5.927 61.451 1.00 45.37 138 VAL B N 1
ATOM 2304 C CA . VAL B 1 140 ? 32.322 -5.498 61.375 1.00 46.87 138 VAL B CA 1
ATOM 2305 C C . VAL B 1 140 ? 32.517 -4.038 61.718 1.00 47.49 138 VAL B C 1
ATOM 2306 O O . VAL B 1 140 ? 31.594 -3.265 61.554 1.00 47.62 138 VAL B O 1
ATOM 2310 N N . ASP B 1 141 ? 33.723 -3.652 62.147 1.00 49.23 139 ASP B N 1
ATOM 2311 C CA . ASP B 1 141 ? 34.066 -2.230 62.286 1.00 50.80 139 ASP B CA 1
ATOM 2312 C C . ASP B 1 141 ? 34.137 -1.641 60.934 1.00 50.96 139 ASP B C 1
ATOM 2313 O O . ASP B 1 141 ? 34.765 -2.211 60.063 1.00 51.15 139 ASP B O 1
ATOM 2318 N N . CYS B 1 142 ? 33.569 -0.473 60.736 1.00 51.43 140 CYS B N 1
ATOM 2319 C CA . CYS B 1 142 ? 33.663 0.082 59.395 1.00 52.39 140 CYS B CA 1
ATOM 2320 C C . CYS B 1 142 ? 35.081 0.623 59.086 1.00 52.02 140 CYS B C 1
ATOM 2321 O O . CYS B 1 142 ? 35.447 0.759 57.893 1.00 52.16 140 CYS B O 1
ATOM 2324 N N . ASN B 1 143 ? 35.899 0.869 60.122 1.00 50.62 141 ASN B N 1
ATOM 2325 C CA . ASN B 1 143 ? 37.267 1.305 59.836 1.00 50.58 141 ASN B CA 1
ATOM 2326 C C . ASN B 1 143 ? 38.237 0.190 59.437 1.00 49.58 141 ASN B C 1
ATOM 2327 O O . ASN B 1 143 ? 39.407 0.463 59.215 1.00 49.23 141 ASN B O 1
ATOM 2332 N N . LEU B 1 144 ? 37.756 -1.051 59.327 1.00 48.18 142 LEU B N 1
ATOM 2333 C CA . LEU B 1 144 ? 38.601 -2.126 58.863 1.00 47.02 142 LEU B CA 1
ATOM 2334 C C . LEU B 1 144 ? 38.221 -2.429 57.441 1.00 47.48 142 LEU B C 1
ATOM 2335 O O . LEU B 1 144 ? 38.953 -3.146 56.756 1.00 48.31 142 LEU B O 1
ATOM 2340 N N . ILE B 1 145 ? 37.095 -1.879 56.973 1.00 46.84 143 ILE B N 1
ATOM 2341 C CA . ILE B 1 145 ? 36.700 -2.105 55.583 1.00 45.97 143 ILE B CA 1
ATOM 2342 C C . ILE B 1 145 ? 37.607 -1.302 54.688 1.00 45.90 143 ILE B C 1
ATOM 2343 O O . ILE B 1 145 ? 37.604 -0.079 54.756 1.00 45.25 143 ILE B O 1
ATOM 2348 N N . LEU B 1 146 ? 38.402 -1.975 53.860 1.00 45.73 144 LEU B N 1
ATOM 2349 C CA . LEU B 1 146 ? 39.241 -1.218 52.921 1.00 45.73 144 LEU B CA 1
ATOM 2350 C C . LEU B 1 146 ? 38.492 -0.840 51.673 1.00 45.87 144 LEU B C 1
ATOM 2351 O O . LEU B 1 146 ? 38.730 0.241 51.136 1.00 46.14 144 LEU B O 1
ATOM 2356 N N . GLU B 1 147 ? 37.607 -1.727 51.199 1.00 46.00 145 GLU B N 1
ATOM 2357 C CA . GLU B 1 147 ? 36.731 -1.450 50.016 1.00 46.34 145 GLU B CA 1
ATOM 2358 C C . GLU B 1 147 ? 35.719 -2.579 49.829 1.00 46.65 145 GLU B C 1
ATOM 2359 O O . GLU B 1 147 ? 35.947 -3.699 50.285 1.00 46.52 145 GLU B O 1
ATOM 2365 N N . ILE B 1 148 ? 34.615 -2.264 49.162 1.00 47.46 146 ILE B N 1
ATOM 2366 C CA . ILE B 1 148 ? 33.536 -3.210 48.922 1.00 49.82 146 ILE B CA 1
ATOM 2367 C C . ILE B 1 148 ? 33.190 -3.265 47.431 1.00 50.21 146 ILE B C 1
ATOM 2368 O O . ILE B 1 148 ? 33.336 -2.300 46.738 1.00 50.44 146 ILE B O 1
ATOM 2372 N N . ALA B 1 149 ? 32.726 -4.404 46.945 1.00 52.36 147 ALA B N 1
ATOM 2373 C CA . ALA B 1 149 ? 32.149 -4.506 45.613 1.00 53.35 147 ALA B CA 1
ATOM 2374 C C . ALA B 1 149 ? 30.833 -5.259 45.772 1.00 54.52 147 ALA B C 1
ATOM 2375 O O . ALA B 1 149 ? 30.795 -6.389 46.221 1.00 55.02 147 ALA B O 1
ATOM 2377 N N . ARG B 1 150 ? 29.734 -4.610 45.418 1.00 56.82 148 ARG B N 1
ATOM 2378 C CA . ARG B 1 150 ? 28.389 -5.102 45.738 1.00 57.00 148 ARG B CA 1
ATOM 2379 C C . ARG B 1 150 ? 27.630 -5.099 44.416 1.00 57.99 148 ARG B C 1
ATOM 2380 O O . ARG B 1 150 ? 27.706 -4.113 43.671 1.00 58.12 148 ARG B O 1
ATOM 2388 N N . THR B 1 151 ? 26.903 -6.184 44.118 1.00 58.91 149 THR B N 1
ATOM 2389 C CA . THR B 1 151 ? 26.477 -6.475 42.719 1.00 59.30 149 THR B CA 1
ATOM 2390 C C . THR B 1 151 ? 25.111 -6.013 42.355 1.00 58.84 149 THR B C 1
ATOM 2391 O O . THR B 1 151 ? 24.676 -6.298 41.237 1.00 60.31 149 THR B O 1
ATOM 2395 N N . GLY B 1 152 ? 24.399 -5.354 43.266 1.00 58.30 150 GLY B N 1
ATOM 2396 C CA . GLY B 1 152 ? 23.002 -5.042 42.986 1.00 56.74 150 GLY B CA 1
ATOM 2397 C C . GLY B 1 152 ? 22.186 -6.326 43.132 1.00 56.65 150 GLY B C 1
ATOM 2398 O O . GLY B 1 152 ? 22.648 -7.435 42.846 1.00 55.78 150 GLY B O 1
ATOM 2399 N N . VAL B 1 153 ? 20.966 -6.157 43.615 1.00 56.21 151 VAL B N 1
ATOM 2400 C CA . VAL B 1 153 ? 20.016 -7.219 43.787 1.00 55.44 151 VAL B CA 1
ATOM 2401 C C . VAL B 1 153 ? 19.719 -7.880 42.463 1.00 54.88 151 VAL B C 1
ATOM 2402 O O . VAL B 1 153 ? 19.651 -7.217 41.457 1.00 55.83 151 VAL B O 1
ATOM 2406 N N . SER B 1 154 ? 19.565 -9.201 42.460 1.00 55.05 152 SER B N 1
ATOM 2407 C CA . SER B 1 154 ? 18.879 -9.875 41.364 1.00 54.25 152 SER B CA 1
ATOM 2408 C C . SER B 1 154 ? 17.792 -10.754 41.974 1.00 52.76 152 SER B C 1
ATOM 2409 O O . SER B 1 154 ? 18.012 -11.385 43.023 1.00 52.60 152 SER B O 1
ATOM 2412 N N . GLY B 1 155 ? 16.649 -10.835 41.302 1.00 50.34 153 GLY B N 1
ATOM 2413 C CA . GLY B 1 155 ? 15.541 -11.567 41.858 1.00 48.51 153 GLY B CA 1
ATOM 2414 C C . GLY B 1 155 ? 14.665 -12.264 40.881 1.00 47.88 153 GLY B C 1
ATOM 2415 O O . GLY B 1 155 ? 14.580 -11.897 39.714 1.00 49.53 153 GLY B O 1
ATOM 2416 N N . LEU B 1 156 ? 13.960 -13.263 41.375 1.00 47.72 154 LEU B N 1
ATOM 2417 C CA . LEU B 1 156 ? 12.914 -13.953 40.612 1.00 46.57 154 LEU B CA 1
ATOM 2418 C C . LEU B 1 156 ? 11.650 -14.072 41.434 1.00 46.16 154 LEU B C 1
ATOM 2419 O O . LEU B 1 156 ? 11.715 -14.119 42.662 1.00 45.91 154 LEU B O 1
ATOM 2424 N N . SER B 1 157 ? 10.496 -14.147 40.772 1.00 46.12 155 SER B N 1
ATOM 2425 C CA . SER B 1 157 ? 9.279 -14.558 41.482 1.00 46.19 155 SER B CA 1
ATOM 2426 C C . SER B 1 157 ? 9.451 -15.971 42.077 1.00 45.91 155 SER B C 1
ATOM 2427 O O . SER B 1 157 ? 10.177 -16.790 41.540 1.00 44.27 155 SER B O 1
ATOM 2430 N N . ARG B 1 158 ? 8.766 -16.233 43.187 1.00 46.98 156 ARG B N 1
ATOM 2431 C CA . ARG B 1 158 ? 8.595 -17.597 43.703 1.00 47.44 156 ARG B CA 1
ATOM 2432 C C . ARG B 1 158 ? 7.680 -18.448 42.800 1.00 47.23 156 ARG B C 1
ATOM 2433 O O . ARG B 1 158 ? 6.910 -17.915 41.984 1.00 46.73 156 ARG B O 1
ATOM 2441 N N . GLY B 1 159 ? 7.818 -19.769 42.935 1.00 46.56 157 GLY B N 1
ATOM 2442 C CA . GLY B 1 159 ? 7.078 -20.741 42.160 1.00 46.98 157 GLY B CA 1
ATOM 2443 C C . GLY B 1 159 ? 7.007 -20.438 40.682 1.00 47.70 157 GLY B C 1
ATOM 2444 O O . GLY B 1 159 ? 7.926 -19.873 40.107 1.00 48.55 157 GLY B O 1
ATOM 2445 N N . GLU B 1 160 ? 5.879 -20.794 40.080 1.00 48.37 158 GLU B N 1
ATOM 2446 C CA . GLU B 1 160 ? 5.665 -20.754 38.621 1.00 48.63 158 GLU B CA 1
ATOM 2447 C C . GLU B 1 160 ? 5.673 -19.389 37.903 1.00 48.58 158 GLU B C 1
ATOM 2448 O O . GLU B 1 160 ? 6.042 -19.343 36.740 1.00 50.02 158 GLU B O 1
ATOM 2454 N N . ARG B 1 161 ? 5.227 -18.301 38.545 1.00 46.93 159 ARG B N 1
ATOM 2455 C CA . ARG B 1 161 ? 5.411 -16.947 37.996 1.00 45.64 159 ARG B CA 1
ATOM 2456 C C . ARG B 1 161 ? 6.771 -16.793 37.305 1.00 44.28 159 ARG B C 1
ATOM 2457 O O . ARG B 1 161 ? 7.831 -17.044 37.884 1.00 45.00 159 ARG B O 1
ATOM 2465 N N . VAL B 1 162 ? 6.745 -16.456 36.034 1.00 43.11 160 VAL B N 1
ATOM 2466 C CA . VAL B 1 162 ? 7.963 -16.354 35.237 1.00 42.30 160 VAL B CA 1
ATOM 2467 C C . VAL B 1 162 ? 7.835 -15.054 34.435 1.00 42.25 160 VAL B C 1
ATOM 2468 O O . VAL B 1 162 ? 6.771 -14.739 33.883 1.00 41.00 160 VAL B O 1
ATOM 2472 N N . LEU B 1 163 ? 8.918 -14.282 34.407 1.00 42.11 161 LEU B N 1
ATOM 2473 C CA . LEU B 1 163 ? 8.853 -12.956 33.849 1.00 41.33 161 LEU B CA 1
ATOM 2474 C C . LEU B 1 163 ? 8.444 -12.995 32.393 1.00 40.91 161 LEU B C 1
ATOM 2475 O O . LEU B 1 163 ? 7.516 -12.304 32.010 1.00 40.88 161 LEU B O 1
ATOM 2480 N N . LYS B 1 164 ? 9.115 -13.830 31.608 1.00 40.92 162 LYS B N 1
ATOM 2481 C CA . LYS B 1 164 ? 8.884 -13.908 30.168 1.00 41.15 162 LYS B CA 1
ATOM 2482 C C . LYS B 1 164 ? 7.463 -14.386 29.801 1.00 41.31 162 LYS B C 1
ATOM 2483 O O . LYS B 1 164 ? 7.038 -14.200 28.683 1.00 40.41 162 LYS B O 1
ATOM 2489 N N . LEU B 1 165 ? 6.726 -14.958 30.755 1.00 42.12 163 LEU B N 1
ATOM 2490 C CA . LEU B 1 165 ? 5.364 -15.472 30.487 1.00 42.64 163 LEU B CA 1
ATOM 2491 C C . LEU B 1 165 ? 4.276 -14.601 31.139 1.00 43.80 163 LEU B C 1
ATOM 2492 O O . LEU B 1 165 ? 3.092 -14.816 30.893 1.00 44.34 163 LEU B O 1
ATOM 2498 N N . HIS C 1 2 ? 5.157 44.167 32.865 1.00 73.19 0 HIS C N 1
ATOM 2499 C CA . HIS C 1 2 ? 6.198 44.197 31.780 1.00 73.02 0 HIS C CA 1
ATOM 2500 C C . HIS C 1 2 ? 5.871 43.241 30.570 1.00 72.84 0 HIS C C 1
ATOM 2501 O O . HIS C 1 2 ? 4.759 43.330 29.981 1.00 73.34 0 HIS C O 1
ATOM 2508 N N . ARG C 1 4 ? 8.251 40.552 27.230 1.00 65.14 2 ARG C N 1
ATOM 2509 C CA . ARG C 1 4 ? 8.446 39.300 26.520 1.00 62.46 2 ARG C CA 1
ATOM 2510 C C . ARG C 1 4 ? 9.214 38.293 27.378 1.00 60.77 2 ARG C C 1
ATOM 2511 O O . ARG C 1 4 ? 10.300 38.592 27.884 1.00 60.04 2 ARG C O 1
ATOM 2519 N N . HIS C 1 5 ? 8.641 37.097 27.524 1.00 58.69 3 HIS C N 1
ATOM 2520 C CA . HIS C 1 5 ? 9.286 35.993 28.256 1.00 56.84 3 HIS C CA 1
ATOM 2521 C C . HIS C 1 5 ? 9.373 34.704 27.425 1.00 55.18 3 HIS C C 1
ATOM 2522 O O . HIS C 1 5 ? 8.416 34.309 26.731 1.00 54.61 3 HIS C O 1
ATOM 2529 N N . ILE C 1 6 ? 10.528 34.060 27.486 1.00 53.09 4 ILE C N 1
ATOM 2530 C CA . ILE C 1 6 ? 10.741 32.868 26.711 1.00 51.29 4 ILE C CA 1
ATOM 2531 C C . ILE C 1 6 ? 10.881 31.796 27.754 1.00 50.31 4 ILE C C 1
ATOM 2532 O O . ILE C 1 6 ? 11.814 31.824 28.526 1.00 50.24 4 ILE C O 1
ATOM 2537 N N . ILE C 1 7 ? 9.934 30.871 27.809 1.00 49.49 5 ILE C N 1
ATOM 2538 C CA . ILE C 1 7 ? 9.992 29.814 28.794 1.00 49.26 5 ILE C CA 1
ATOM 2539 C C . ILE C 1 7 ? 10.353 28.483 28.129 1.00 49.54 5 ILE C C 1
ATOM 2540 O O . ILE C 1 7 ? 9.659 28.024 27.216 1.00 50.34 5 ILE C O 1
ATOM 2545 N N . SER C 1 8 ? 11.460 27.885 28.549 1.00 49.44 6 SER C N 1
ATOM 2546 C CA . SER C 1 8 ? 11.773 26.516 28.145 1.00 49.84 6 SER C CA 1
ATOM 2547 C C . SER C 1 8 ? 11.312 25.542 29.232 1.00 49.70 6 SER C C 1
ATOM 2548 O O . SER C 1 8 ? 11.576 25.763 30.421 1.00 49.86 6 SER C O 1
ATOM 2551 N N . LEU C 1 9 ? 10.612 24.485 28.809 1.00 49.29 7 LEU C N 1
ATOM 2552 C CA . LEU C 1 9 ? 10.238 23.359 29.659 1.00 48.75 7 LEU C CA 1
ATOM 2553 C C . LEU C 1 9 ? 10.700 22.041 29.030 1.00 48.93 7 LEU C C 1
ATOM 2554 O O . LEU C 1 9 ? 10.594 21.849 27.806 1.00 49.16 7 LEU C O 1
ATOM 2559 N N . LEU C 1 10 ? 11.234 21.146 29.858 1.00 48.71 8 LEU C N 1
ATOM 2560 C CA . LEU C 1 10 ? 11.499 19.782 29.437 1.00 49.20 8 LEU C CA 1
ATOM 2561 C C . LEU C 1 10 ? 10.386 18.951 30.059 1.00 50.02 8 LEU C C 1
ATOM 2562 O O . LEU C 1 10 ? 10.198 19.013 31.269 1.00 50.44 8 LEU C O 1
ATOM 2573 N N . GLU C 1 12 ? 7.219 15.401 29.760 1.00 52.96 10 GLU C N 1
ATOM 2574 C CA . GLU C 1 12 ? 6.590 14.210 29.126 1.00 53.93 10 GLU C CA 1
ATOM 2575 C C . GLU C 1 12 ? 5.964 14.621 27.788 1.00 54.53 10 GLU C C 1
ATOM 2576 O O . GLU C 1 12 ? 5.471 15.734 27.670 1.00 54.44 10 GLU C O 1
ATOM 2582 N N . ASN C 1 13 ? 6.003 13.726 26.795 1.00 55.22 11 ASN C N 1
ATOM 2583 C CA . ASN C 1 13 ? 5.469 13.981 25.443 1.00 56.10 11 ASN C CA 1
ATOM 2584 C C . ASN C 1 13 ? 3.956 13.608 25.310 1.00 56.52 11 ASN C C 1
ATOM 2585 O O . ASN C 1 13 ? 3.401 13.483 24.216 1.00 57.24 11 ASN C O 1
ATOM 2590 N N . GLU C 1 14 ? 3.311 13.435 26.459 1.00 56.73 12 GLU C N 1
ATOM 2591 C CA . GLU C 1 14 ? 1.862 13.284 26.510 1.00 56.97 12 GLU C CA 1
ATOM 2592 C C . GLU C 1 14 ? 1.161 14.499 25.912 1.00 56.52 12 GLU C C 1
ATOM 2593 O O . GLU C 1 14 ? 1.462 15.639 26.266 1.00 56.68 12 GLU C O 1
ATOM 2599 N N . ALA C 1 15 ? 0.224 14.247 25.003 1.00 55.86 13 ALA C N 1
ATOM 2600 C CA . ALA C 1 15 ? -0.724 15.270 24.576 1.00 55.59 13 ALA C CA 1
ATOM 2601 C C . ALA C 1 15 ? -1.424 15.907 25.771 1.00 55.53 13 ALA C C 1
ATOM 2602 O O . ALA C 1 15 ? -2.168 15.244 26.494 1.00 55.02 13 ALA C O 1
ATOM 2604 N N . GLY C 1 16 ? -1.180 17.198 25.974 1.00 54.79 14 GLY C N 1
ATOM 2605 C CA . GLY C 1 16 ? -1.959 17.982 26.915 1.00 55.23 14 GLY C CA 1
ATOM 2606 C C . GLY C 1 16 ? -1.643 17.639 28.357 1.00 53.78 14 GLY C C 1
ATOM 2607 O O . GLY C 1 16 ? -2.426 17.933 29.261 1.00 54.08 14 GLY C O 1
ATOM 2608 N N . ALA C 1 17 ? -0.490 17.015 28.573 1.00 53.16 15 ALA C N 1
ATOM 2609 C CA . ALA C 1 17 ? 0.627 17.676 29.237 1.00 51.85 15 ALA C CA 1
ATOM 2610 C C . ALA C 1 17 ? 0.954 19.009 28.572 1.00 51.10 15 ALA C C 1
ATOM 2611 O O . ALA C 1 17 ? 1.101 20.029 29.244 1.00 50.41 15 ALA C O 1
ATOM 2613 N N . LEU C 1 18 ? 1.065 18.992 27.248 1.00 50.83 16 LEU C N 1
ATOM 2614 C CA . LEU C 1 18 ? 0.916 20.204 26.451 1.00 50.43 16 LEU C CA 1
ATOM 2615 C C . LEU C 1 18 ? -0.294 21.015 26.902 1.00 48.91 16 LEU C C 1
ATOM 2616 O O . LEU C 1 18 ? -0.151 22.114 27.437 1.00 48.61 16 LEU C O 1
ATOM 2621 N N . SER C 1 19 ? -1.484 20.466 26.682 1.00 46.78 17 SER C N 1
ATOM 2622 C CA . SER C 1 19 ? -2.749 21.192 26.985 1.00 45.95 17 SER C CA 1
ATOM 2623 C C . SER C 1 19 ? -2.767 21.766 28.398 1.00 45.56 17 SER C C 1
ATOM 2624 O O . SER C 1 19 ? -3.332 22.843 28.640 1.00 44.35 17 SER C O 1
ATOM 2627 N N . ARG C 1 20 ? -2.147 21.015 29.313 1.00 45.60 18 ARG C N 1
ATOM 2628 C CA . ARG C 1 20 ? -2.113 21.373 30.729 1.00 46.35 18 ARG C CA 1
ATOM 2629 C C . ARG C 1 20 ? -1.169 22.561 30.939 1.00 46.16 18 ARG C C 1
ATOM 2630 O O . ARG C 1 20 ? -1.489 23.463 31.702 1.00 45.03 18 ARG C O 1
ATOM 2638 N N . VAL C 1 21 ? -0.035 22.578 30.223 1.00 46.61 19 VAL C N 1
ATOM 2639 C CA . VAL C 1 21 ? 0.869 23.723 30.286 1.00 47.22 19 VAL C CA 1
ATOM 2640 C C . VAL C 1 21 ? 0.219 24.940 29.620 1.00 47.30 19 VAL C C 1
ATOM 2641 O O . VAL C 1 21 ? 0.232 26.049 30.154 1.00 47.04 19 VAL C O 1
ATOM 2645 N N . ALA C 1 22 ? -0.361 24.698 28.453 1.00 47.53 20 ALA C N 1
ATOM 2646 C CA . ALA C 1 22 ? -0.993 25.724 27.685 1.00 47.86 20 ALA C CA 1
ATOM 2647 C C . ALA C 1 22 ? -2.122 26.311 28.518 1.00 48.26 20 ALA C C 1
ATOM 2648 O O . ALA C 1 22 ? -2.349 27.521 28.478 1.00 47.98 20 ALA C O 1
ATOM 2650 N N . GLY C 1 23 ? -2.776 25.443 29.305 1.00 48.40 21 GLY C N 1
ATOM 2651 C CA . GLY C 1 23 ? -3.919 25.796 30.130 1.00 48.42 21 GLY C CA 1
ATOM 2652 C C . GLY C 1 23 ? -3.618 26.839 31.185 1.00 48.89 21 GLY C C 1
ATOM 2653 O O . GLY C 1 23 ? -4.369 27.783 31.374 1.00 48.31 21 GLY C O 1
ATOM 2654 N N . LEU C 1 24 ? -2.481 26.686 31.847 1.00 49.90 22 LEU C N 1
ATOM 2655 C CA . LEU C 1 24 ? -2.086 27.594 32.934 1.00 50.57 22 LEU C CA 1
ATOM 2656 C C . LEU C 1 24 ? -1.849 29.066 32.502 1.00 50.46 22 LEU C C 1
ATOM 2657 O O . LEU C 1 24 ? -2.102 29.983 33.292 1.00 50.74 22 LEU C O 1
ATOM 2662 N N . PHE C 1 25 ? -1.394 29.285 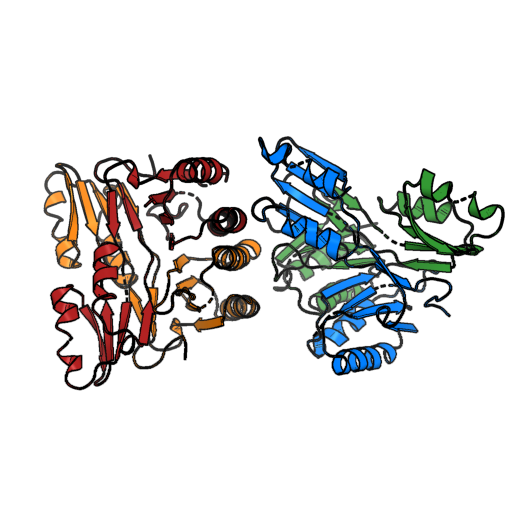31.262 1.00 50.16 23 PHE C N 1
ATOM 2663 C CA . PHE C 1 25 ? -1.422 30.631 30.636 1.00 49.90 23 PHE C CA 1
ATOM 2664 C C . PHE C 1 25 ? -2.845 31.043 30.244 1.00 49.93 23 PHE C C 1
ATOM 2665 O O . PHE C 1 25 ? -3.318 32.125 30.627 1.00 50.22 23 PHE C O 1
ATOM 2673 N N . SER C 1 26 ? -3.536 30.167 29.517 1.00 49.91 24 SER C N 1
ATOM 2674 C CA . SER C 1 26 ? -4.970 30.342 29.252 1.00 50.78 24 SER C CA 1
ATOM 2675 C C . SER C 1 26 ? -5.723 30.650 30.539 1.00 50.69 24 SER C C 1
ATOM 2676 O O . SER C 1 26 ? -6.534 31.573 30.581 1.00 51.33 24 SER C O 1
ATOM 2679 N N . ALA C 1 27 ? -5.432 29.875 31.586 1.00 50.70 25 ALA C N 1
ATOM 2680 C CA . ALA C 1 27 ? -6.098 29.988 32.893 1.00 50.77 25 ALA C CA 1
ATOM 2681 C C . ALA C 1 27 ? -6.127 31.443 33.372 1.00 50.92 25 ALA C C 1
ATOM 2682 O O . ALA C 1 27 ? -7.156 31.923 33.849 1.00 50.06 25 ALA C O 1
ATOM 2683 N N . ARG C 1 28 ? -5.005 32.149 33.191 1.00 50.99 26 ARG C N 1
ATOM 2684 C CA . ARG C 1 28 ? -4.879 33.527 33.680 1.00 50.85 26 ARG C CA 1
ATOM 2685 C C . ARG C 1 28 ? -5.371 34.559 32.635 1.00 50.78 26 ARG C C 1
ATOM 2686 O O . ARG C 1 28 ? -5.312 35.764 32.862 1.00 50.24 26 ARG C O 1
ATOM 2691 N N . GLY C 1 29 ? -5.873 34.058 31.500 1.00 50.97 27 GLY C N 1
ATOM 2692 C CA . GLY C 1 29 ? -6.239 34.883 30.338 1.00 50.87 27 GLY C CA 1
ATOM 2693 C C . GLY C 1 29 ? -5.060 35.387 29.496 1.00 50.92 27 GLY C C 1
ATOM 2694 O O . GLY C 1 29 ? -5.178 36.429 28.834 1.00 50.98 27 GLY C O 1
ATOM 2695 N N . TYR C 1 30 ? -3.932 34.668 29.513 1.00 50.37 28 TYR C N 1
ATOM 2696 C CA . TYR C 1 30 ? -2.735 35.122 28.784 1.00 50.72 28 TYR C CA 1
ATOM 2697 C C . TYR C 1 30 ? -2.464 34.355 27.512 1.00 50.02 28 TYR C C 1
ATOM 2698 O O . TYR C 1 30 ? -2.415 33.132 27.517 1.00 50.17 28 TYR C O 1
ATOM 2707 N N . ASN C 1 31 ? -2.282 35.098 26.425 1.00 49.42 29 ASN C N 1
ATOM 2708 C CA . ASN C 1 31 ? -2.001 34.519 25.107 1.00 48.66 29 ASN C CA 1
ATOM 2709 C C . ASN C 1 31 ? -0.585 33.972 24.908 1.00 47.59 29 ASN C C 1
ATOM 2710 O O . ASN C 1 31 ? 0.388 34.684 25.135 1.00 47.62 29 ASN C O 1
ATOM 2715 N N . ILE C 1 32 ? -0.486 32.722 24.458 1.00 46.87 30 ILE C N 1
ATOM 2716 C CA . ILE C 1 32 ? 0.779 32.155 23.978 1.00 45.92 30 ILE C CA 1
ATOM 2717 C C . ILE C 1 32 ? 0.987 32.656 22.543 1.00 45.68 30 ILE C C 1
ATOM 2718 O O . ILE C 1 32 ? 0.248 32.276 21.636 1.00 44.90 30 ILE C O 1
ATOM 2722 N N . GLU C 1 33 ? 1.985 33.522 22.365 1.00 46.01 31 GLU C N 1
ATOM 2723 C CA . GLU C 1 33 ? 2.391 34.095 21.059 1.00 46.69 31 GLU C CA 1
ATOM 2724 C C . GLU C 1 33 ? 2.996 33.061 20.057 1.00 46.60 31 GLU C C 1
ATOM 2725 O O . GLU C 1 33 ? 2.609 33.000 18.883 1.00 45.32 31 GLU C O 1
ATOM 2731 N N . SER C 1 34 ? 3.969 32.285 20.532 1.00 46.61 32 SER C N 1
ATOM 2732 C CA . SER C 1 34 ? 4.523 31.199 19.750 1.00 47.39 32 SER C CA 1
ATOM 2733 C C . SER C 1 34 ? 4.940 30.043 20.656 1.00 47.09 32 SER C C 1
ATOM 2734 O O . SER C 1 34 ? 5.173 30.210 21.854 1.00 46.96 32 SER C O 1
ATOM 2737 N N . LEU C 1 35 ? 5.040 28.874 20.060 1.00 46.21 33 LEU C N 1
ATOM 2738 C CA . LEU C 1 35 ? 5.281 27.689 20.801 1.00 47.03 33 LEU C CA 1
ATOM 2739 C C . LEU C 1 35 ? 5.827 26.624 19.848 1.00 48.19 33 LEU C C 1
ATOM 2740 O O . LEU C 1 35 ? 5.381 26.492 18.668 1.00 47.38 33 LEU C O 1
ATOM 2745 N N . SER C 1 36 ? 6.805 25.885 20.379 1.00 48.78 34 SER C N 1
ATOM 2746 C CA . SER C 1 36 ? 7.409 24.774 19.687 1.00 49.60 34 SER C CA 1
ATOM 2747 C C . SER C 1 36 ? 7.618 23.715 20.723 1.00 49.24 34 SER C C 1
ATOM 2748 O O . SER C 1 36 ? 8.071 23.998 21.837 1.00 48.60 34 SER C O 1
ATOM 2751 N N . VAL C 1 37 ? 7.305 22.486 20.356 1.00 49.22 35 VAL C N 1
ATOM 2752 C CA . VAL C 1 37 ? 7.636 21.368 21.217 1.00 49.82 35 VAL C CA 1
ATOM 2753 C C . VAL C 1 37 ? 7.974 20.168 20.320 1.00 51.12 35 VAL C C 1
ATOM 2754 O O . VAL C 1 37 ? 7.267 19.891 19.325 1.00 51.53 35 VAL C O 1
ATOM 2758 N N . ALA C 1 38 ? 9.047 19.461 20.668 1.00 51.43 36 ALA C N 1
ATOM 2759 C CA . ALA C 1 38 ? 9.458 18.316 19.898 1.00 51.97 36 ALA C CA 1
ATOM 2760 C C . ALA C 1 38 ? 10.331 17.368 20.725 1.00 53.44 36 ALA C C 1
ATOM 2761 O O . ALA C 1 38 ? 10.888 17.768 21.752 1.00 52.63 36 ALA C O 1
ATOM 2763 N N . PRO C 1 39 ? 10.471 16.111 20.253 1.00 54.83 37 PRO C N 1
ATOM 2764 C CA . PRO C 1 39 ? 11.328 15.119 20.901 1.00 56.13 37 PRO C CA 1
ATOM 2765 C C . PRO C 1 39 ? 12.744 15.608 21.127 1.00 56.59 37 PRO C C 1
ATOM 2766 O O . PRO C 1 39 ? 13.271 16.366 20.304 1.00 57.59 37 PRO C O 1
ATOM 2770 N N . THR C 1 40 ? 13.340 15.189 22.243 1.00 56.81 38 THR C N 1
ATOM 2771 C CA . THR C 1 40 ? 14.758 15.405 22.512 1.00 56.56 38 THR C CA 1
ATOM 2772 C C . THR C 1 40 ? 15.505 14.095 22.316 1.00 57.60 38 THR C C 1
ATOM 2773 O O . THR C 1 40 ? 14.908 13.078 21.941 1.00 58.88 38 THR C O 1
ATOM 2777 N N . GLU C 1 41 ? 16.792 14.080 22.643 1.00 57.43 39 GLU C N 1
ATOM 2778 C CA . GLU C 1 41 ? 17.560 12.832 22.670 1.00 57.55 39 GLU C CA 1
ATOM 2779 C C . GLU C 1 41 ? 16.875 11.820 23.605 1.00 57.89 39 GLU C C 1
ATOM 2780 O O . GLU C 1 41 ? 16.924 10.620 23.353 1.00 58.93 39 GLU C O 1
ATOM 2786 N N . ASP C 1 42 ? 16.273 12.298 24.693 1.00 57.47 40 ASP C N 1
ATOM 2787 C CA . ASP C 1 42 ? 15.559 11.420 25.636 1.00 57.70 40 ASP C CA 1
ATOM 2788 C C . ASP C 1 42 ? 14.214 11.070 25.004 1.00 57.45 40 ASP C C 1
ATOM 2789 O O . ASP C 1 42 ? 13.333 11.931 24.897 1.00 57.71 40 ASP C O 1
ATOM 2790 N N . PRO C 1 43 ? 14.050 9.802 24.586 1.00 56.92 41 PRO C N 1
ATOM 2791 C CA . PRO C 1 43 ? 12.985 9.502 23.600 1.00 56.28 41 PRO C CA 1
ATOM 2792 C C . PRO C 1 43 ? 11.610 9.780 24.195 1.00 54.52 41 PRO C C 1
ATOM 2793 O O . PRO C 1 43 ? 10.612 9.879 23.504 1.00 54.18 41 PRO C O 1
ATOM 2797 N N . THR C 1 44 ? 11.595 9.952 25.490 1.00 52.93 42 THR C N 1
ATOM 2798 C CA . THR C 1 44 ? 10.371 9.960 26.229 1.00 52.24 42 THR C CA 1
ATOM 2799 C C . THR C 1 44 ? 10.050 11.424 26.579 1.00 50.97 42 THR C C 1
ATOM 2800 O O . THR C 1 44 ? 9.013 11.767 27.131 1.00 49.84 42 THR C O 1
ATOM 2804 N N . LEU C 1 45 ? 10.986 12.282 26.234 1.00 50.44 43 LEU C N 1
ATOM 2805 C CA . LEU C 1 45 ? 10.967 13.647 26.715 1.00 50.24 43 LEU C CA 1
ATOM 2806 C C . LEU C 1 45 ? 10.964 14.624 25.582 1.00 49.78 43 LEU C C 1
ATOM 2807 O O . LEU C 1 45 ? 11.629 14.441 24.562 1.00 49.38 43 LEU C O 1
ATOM 2812 N N . SER C 1 46 ? 10.196 15.679 25.771 1.00 49.75 44 SER C N 1
ATOM 2813 C CA . SER C 1 46 ? 10.140 16.690 24.763 1.00 50.01 44 SER C CA 1
ATOM 2814 C C . SER C 1 46 ? 10.589 18.017 25.371 1.00 49.66 44 SER C C 1
ATOM 2815 O O . SER C 1 46 ? 10.404 18.225 26.571 1.00 48.56 44 SER C O 1
ATOM 2818 N N . ARG C 1 47 ? 11.198 18.866 24.535 1.00 50.08 45 ARG C N 1
ATOM 2819 C CA . ARG C 1 47 ? 11.567 20.253 24.873 1.00 51.33 45 ARG C CA 1
ATOM 2820 C C . ARG C 1 47 ? 10.544 21.186 24.226 1.00 51.69 45 ARG C C 1
ATOM 2821 O O . ARG C 1 47 ? 10.155 20.995 23.070 1.00 51.56 45 ARG C O 1
ATOM 2837 N N . THR C 1 49 ? 9.771 25.342 23.807 1.00 53.21 47 THR C N 1
ATOM 2838 C CA . THR C 1 49 ? 9.961 26.750 24.056 1.00 53.85 47 THR C CA 1
ATOM 2839 C C . THR C 1 49 ? 8.654 27.503 23.841 1.00 53.41 47 THR C C 1
ATOM 2840 O O . THR C 1 49 ? 7.909 27.205 22.910 1.00 53.26 47 THR C O 1
ATOM 2844 N N . LEU C 1 50 ? 8.398 28.497 24.676 1.00 53.75 48 LEU C N 1
ATOM 2845 C CA . LEU C 1 50 ? 7.135 29.225 24.621 1.00 54.81 48 LEU C CA 1
ATOM 2846 C C . LEU C 1 50 ? 7.369 30.672 24.935 1.00 55.22 48 LEU C C 1
ATOM 2847 O O . LEU C 1 50 ? 7.914 30.992 26.000 1.00 55.94 48 LEU C O 1
ATOM 2852 N N . VAL C 1 51 ? 6.921 31.546 24.025 1.00 55.82 49 VAL C N 1
ATOM 2853 C CA . VAL C 1 51 ? 7.127 32.992 24.180 1.00 56.23 49 VAL C CA 1
ATOM 2854 C C . VAL C 1 51 ? 5.810 33.612 24.546 1.00 56.60 49 VAL C C 1
ATOM 2855 O O . VAL C 1 51 ? 4.810 33.314 23.896 1.00 57.02 49 VAL C O 1
ATOM 2859 N N . THR C 1 52 ? 5.800 34.481 25.558 1.00 57.08 50 THR C N 1
ATOM 2860 C CA . THR C 1 52 ? 4.531 34.993 26.109 1.00 57.55 50 THR C CA 1
ATOM 2861 C C . THR C 1 52 ? 4.698 36.420 26.601 1.00 58.35 50 THR C C 1
ATOM 2862 O O . THR C 1 52 ? 5.822 36.934 26.608 1.00 58.67 50 THR C O 1
ATOM 2866 N N . ASN C 1 53 ? 3.591 37.036 27.038 1.00 58.97 51 ASN C N 1
ATOM 2867 C CA . ASN C 1 53 ? 3.555 38.458 27.390 1.00 59.58 51 ASN C CA 1
ATOM 2868 C C . ASN C 1 53 ? 2.684 38.783 28.590 1.00 59.83 51 ASN C C 1
ATOM 2869 O O . ASN C 1 53 ? 1.457 38.619 28.528 1.00 59.68 51 ASN C O 1
ATOM 2874 N N . GLY C 1 54 ? 3.327 39.283 29.652 1.00 60.11 52 GLY C N 1
ATOM 2875 C CA . GLY C 1 54 ? 2.661 39.704 30.898 1.00 60.49 52 GLY C CA 1
ATOM 2876 C C . GLY C 1 54 ? 3.675 40.178 31.936 1.00 60.73 52 GLY C C 1
ATOM 2877 O O . GLY C 1 54 ? 4.851 40.363 31.585 1.00 60.86 52 GLY C O 1
ATOM 2878 N N . PRO C 1 55 ? 3.239 40.374 33.217 1.00 60.74 53 PRO C N 1
ATOM 2879 C CA . PRO C 1 55 ? 4.143 40.863 34.275 1.00 60.65 53 PRO C CA 1
ATOM 2880 C C . PRO C 1 55 ? 4.926 39.749 34.977 1.00 60.45 53 PRO C C 1
ATOM 2881 O O . PRO C 1 55 ? 4.361 38.712 35.316 1.00 60.67 53 PRO C O 1
ATOM 2885 N N . ASP C 1 56 ? 6.214 39.999 35.196 1.00 60.28 54 ASP C N 1
ATOM 2886 C CA . ASP C 1 56 ? 7.169 39.044 35.776 1.00 60.23 54 ASP C CA 1
ATOM 2887 C C . ASP C 1 56 ? 6.621 38.195 36.943 1.00 59.63 54 ASP C C 1
ATOM 2888 O O . ASP C 1 56 ? 6.707 36.967 36.912 1.00 59.68 54 ASP C O 1
ATOM 2893 N N . GLU C 1 57 ? 6.056 38.852 37.953 1.00 59.14 55 GLU C N 1
ATOM 2894 C CA . GLU C 1 57 ? 5.486 38.177 39.118 1.00 58.37 55 GLU C CA 1
ATOM 2895 C C . GLU C 1 57 ? 4.466 37.130 38.695 1.00 57.74 55 GLU C C 1
ATOM 2896 O O . GLU C 1 57 ? 4.484 36.006 39.186 1.00 57.14 55 GLU C O 1
ATOM 2897 N N . ILE C 1 58 ? 3.597 37.520 37.761 1.00 57.75 56 ILE C N 1
ATOM 2898 C CA . ILE C 1 58 ? 2.543 36.654 37.198 1.00 57.82 56 ILE C CA 1
ATOM 2899 C C . ILE C 1 58 ? 3.063 35.411 36.454 1.00 57.62 56 ILE C C 1
ATOM 2900 O O . ILE C 1 58 ? 2.601 34.299 36.728 1.00 57.36 56 ILE C O 1
ATOM 2901 N N . VAL C 1 59 ? 4.000 35.612 35.516 1.00 57.47 57 VAL C N 1
ATOM 2902 C CA . VAL C 1 59 ? 4.719 34.515 34.865 1.00 57.40 57 VAL C CA 1
ATOM 2903 C C . VAL C 1 59 ? 5.308 33.622 35.932 1.00 57.24 57 VAL C C 1
ATOM 2904 O O . VAL C 1 59 ? 5.062 32.428 35.933 1.00 57.02 57 VAL C O 1
ATOM 2908 N N . GLU C 1 60 ? 6.061 34.219 36.854 1.00 57.58 58 GLU C N 1
ATOM 2909 C CA . GLU C 1 60 ? 6.547 33.529 38.059 1.00 58.06 58 GLU C CA 1
ATOM 2910 C C . GLU C 1 60 ? 5.471 32.736 38.808 1.00 58.07 58 GLU C C 1
ATOM 2911 O O . GLU C 1 60 ? 5.774 31.696 39.394 1.00 58.56 58 GLU C O 1
ATOM 2917 N N . GLN C 1 61 ? 4.228 33.222 38.787 1.00 57.70 59 GLN C N 1
ATOM 2918 C CA . GLN C 1 61 ? 3.096 32.460 39.302 1.00 57.41 59 GLN C CA 1
ATOM 2919 C C . GLN C 1 61 ? 2.934 31.161 38.520 1.00 57.07 59 GLN C C 1
ATOM 2920 O O . GLN C 1 61 ? 2.908 30.077 39.097 1.00 57.04 59 GLN C O 1
ATOM 2921 N N . ILE C 1 62 ? 2.845 31.284 37.201 1.00 57.11 60 ILE C N 1
ATOM 2922 C CA . ILE C 1 62 ? 2.670 30.136 36.316 1.00 57.31 60 ILE C CA 1
ATOM 2923 C C . ILE C 1 62 ? 3.838 29.154 36.442 1.00 57.77 60 ILE C C 1
ATOM 2924 O O . ILE C 1 62 ? 3.630 27.966 36.688 1.00 57.56 60 ILE C O 1
ATOM 2928 N N . THR C 1 63 ? 5.058 29.675 36.285 1.00 58.61 61 THR C N 1
ATOM 2929 C CA . THR C 1 63 ? 6.299 28.995 36.663 1.00 59.21 61 THR C CA 1
ATOM 2930 C C . THR C 1 63 ? 6.142 28.025 37.829 1.00 59.64 61 THR C C 1
ATOM 2931 O O . THR C 1 63 ? 6.417 26.838 37.696 1.00 59.57 61 THR C O 1
ATOM 2935 N N . LYS C 1 64 ? 5.709 28.546 38.972 1.00 60.70 62 LYS C N 1
ATOM 2936 C CA . LYS C 1 64 ? 5.486 27.734 40.165 1.00 61.46 62 LYS C CA 1
ATOM 2937 C C . LYS C 1 64 ? 4.434 26.668 39.879 1.00 61.68 62 LYS C C 1
ATOM 2938 O O . LYS C 1 64 ? 4.736 25.479 39.955 1.00 62.35 62 LYS C O 1
ATOM 2940 N N . GLN C 1 65 ? 3.215 27.090 39.540 1.00 61.58 63 GLN C N 1
ATOM 2941 C CA . GLN C 1 65 ? 2.163 26.160 39.151 1.00 61.57 63 GLN C CA 1
ATOM 2942 C C . GLN C 1 65 ? 2.761 25.064 38.251 1.00 61.43 63 GLN C C 1
ATOM 2943 O O . GLN C 1 65 ? 2.575 23.873 38.509 1.00 61.54 63 GLN C O 1
ATOM 2949 N N . LEU C 1 66 ? 3.494 25.484 37.219 1.00 60.98 64 LEU C N 1
ATOM 2950 C CA . LEU C 1 66 ? 4.107 24.580 36.240 1.00 61.22 64 LEU C CA 1
ATOM 2951 C C . LEU C 1 66 ? 5.083 23.549 36.837 1.00 61.32 64 LEU C C 1
ATOM 2952 O O . LEU C 1 66 ? 4.981 22.345 36.561 1.00 61.25 64 LEU C O 1
ATOM 2957 N N . ASN C 1 67 ? 6.030 24.026 37.644 1.00 61.42 65 ASN C N 1
ATOM 2958 C CA . ASN C 1 67 ? 7.001 23.156 38.276 1.00 61.52 65 ASN C CA 1
ATOM 2959 C C . ASN C 1 67 ? 6.387 21.993 39.019 1.00 61.40 65 ASN C C 1
ATOM 2960 O O . ASN C 1 67 ? 6.952 20.915 39.026 1.00 62.02 65 ASN C O 1
ATOM 2965 N N . LYS C 1 68 ? 5.233 22.221 39.637 1.00 61.13 66 LYS C N 1
ATOM 2966 C CA . LYS C 1 68 ? 4.584 21.212 40.466 1.00 61.31 66 LYS C CA 1
ATOM 2967 C C . LYS C 1 68 ? 3.920 20.102 39.639 1.00 61.00 66 LYS C C 1
ATOM 2968 O O . LYS C 1 68 ? 3.598 19.059 40.190 1.00 60.99 66 LYS C O 1
ATOM 2974 N N . LEU C 1 69 ? 3.723 20.311 38.330 1.00 60.57 67 LEU C N 1
ATOM 2975 C CA . LEU C 1 69 ? 3.258 19.226 37.449 1.00 59.69 67 LEU C CA 1
ATOM 2976 C C . LEU C 1 69 ? 4.337 18.169 37.289 1.00 59.13 67 LEU C C 1
ATOM 2977 O O . LEU C 1 69 ? 5.494 18.488 36.988 1.00 60.69 67 LEU C O 1
ATOM 2982 N N . ILE C 1 70 ? 3.946 16.913 37.488 1.00 57.94 68 ILE C N 1
ATOM 2983 C CA . ILE C 1 70 ? 4.838 15.754 37.390 1.00 56.55 68 ILE C CA 1
ATOM 2984 C C . ILE C 1 70 ? 5.362 15.568 35.941 1.00 55.71 68 ILE C C 1
ATOM 2985 O O . ILE C 1 70 ? 6.466 15.047 35.712 1.00 55.00 68 ILE C O 1
ATOM 2990 N N . GLU C 1 71 ? 4.543 16.042 34.993 1.00 55.06 69 GLU C N 1
ATOM 2991 C CA . GLU C 1 71 ? 4.779 15.995 33.544 1.00 54.52 69 GLU C CA 1
ATOM 2992 C C . GLU C 1 71 ? 5.903 16.902 33.075 1.00 54.38 69 GLU C C 1
ATOM 2993 O O . GLU C 1 71 ? 6.381 16.759 31.943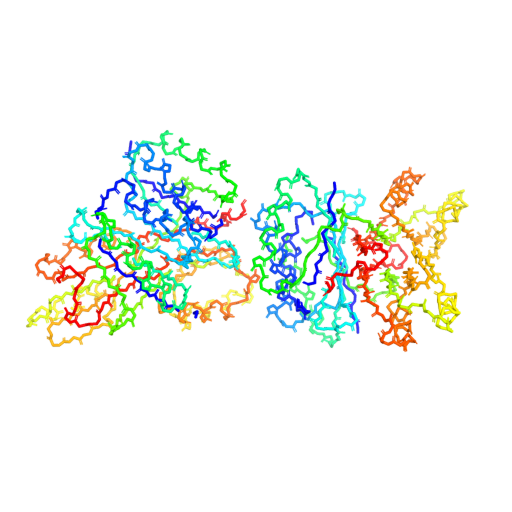 1.00 53.61 69 GLU C O 1
ATOM 2999 N N . VAL C 1 72 ? 6.246 17.857 33.947 1.00 54.10 70 VAL C N 1
ATOM 3000 C CA . VAL C 1 72 ? 7.271 18.861 33.742 1.00 54.06 70 VAL C CA 1
ATOM 3001 C C . VAL C 1 72 ? 8.499 18.454 34.549 1.00 54.35 70 VAL C C 1
ATOM 3002 O O . VAL C 1 72 ? 8.453 18.358 35.783 1.00 57.23 70 VAL C O 1
ATOM 3006 N N . VAL C 1 73 ? 9.597 18.211 33.853 1.00 53.45 71 VAL C N 1
ATOM 3007 C CA . VAL C 1 73 ? 10.815 17.750 34.494 1.00 51.90 71 VAL C CA 1
ATOM 3008 C C . VAL C 1 73 ? 11.586 18.937 35.027 1.00 51.32 71 VAL C C 1
ATOM 3009 O O . VAL C 1 73 ? 11.973 18.948 36.177 1.00 51.20 71 VAL C O 1
ATOM 3013 N N . LYS C 1 74 ? 11.830 19.925 34.178 1.00 51.21 72 LYS C N 1
ATOM 3014 C CA . LYS C 1 74 ? 12.501 21.171 34.577 1.00 51.65 72 LYS C CA 1
ATOM 3015 C C . LYS C 1 74 ? 12.016 22.349 33.737 1.00 51.95 72 LYS C C 1
ATOM 3016 O O . LYS C 1 74 ? 11.576 22.180 32.572 1.00 51.79 72 LYS C O 1
ATOM 3019 N N . LEU C 1 75 ? 12.097 23.540 34.322 1.00 51.78 73 LEU C N 1
ATOM 3020 C CA . LEU C 1 75 ? 11.891 24.732 33.526 1.00 52.13 73 LEU C CA 1
ATOM 3021 C C . LEU C 1 75 ? 12.768 25.911 33.952 1.00 51.93 73 LEU C C 1
ATOM 3022 O O . LEU C 1 75 ? 13.154 26.044 35.115 1.00 52.28 73 LEU C O 1
ATOM 3027 N N . ILE C 1 76 ? 13.071 26.769 32.991 1.00 51.68 74 ILE C N 1
ATOM 3028 C CA . ILE C 1 76 ? 13.784 28.002 33.255 1.00 51.43 74 ILE C CA 1
ATOM 3029 C C . ILE C 1 76 ? 13.019 29.083 32.491 1.00 52.20 74 ILE C C 1
ATOM 303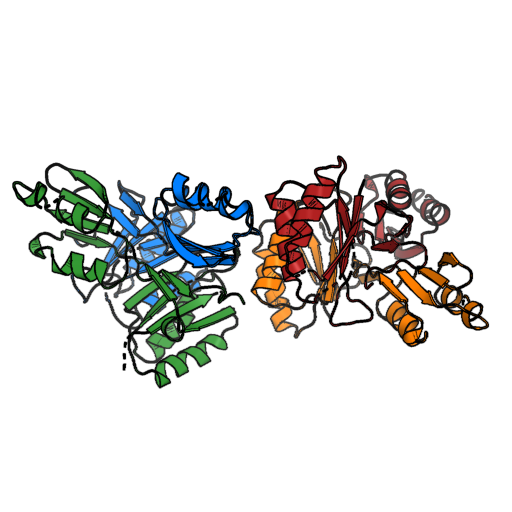0 O O . ILE C 1 76 ? 12.274 28.776 31.521 1.00 52.14 74 ILE C O 1
ATOM 3034 N N . ASP C 1 77 ? 13.177 30.325 32.945 1.00 52.51 75 ASP C N 1
ATOM 3035 C CA . ASP C 1 77 ? 12.878 31.467 32.116 1.00 53.14 75 ASP C CA 1
ATOM 3036 C C . ASP C 1 77 ? 14.160 31.819 31.402 1.00 53.42 75 ASP C C 1
ATOM 3037 O O . ASP C 1 77 ? 15.089 32.371 31.993 1.00 53.68 75 ASP C O 1
ATOM 3042 N N . LEU C 1 78 ? 14.198 31.501 30.119 1.00 53.95 76 LEU C N 1
ATOM 3043 C CA . LEU C 1 78 ? 15.404 31.647 29.307 1.00 54.52 76 LEU C CA 1
ATOM 3044 C C . LEU C 1 78 ? 16.010 33.029 29.323 1.00 55.13 76 LEU C C 1
ATOM 3045 O O . LEU C 1 78 ? 17.219 33.156 29.215 1.00 55.59 76 LEU C O 1
ATOM 3050 N N . SER C 1 79 ? 15.192 34.068 29.465 1.00 56.32 77 SER C N 1
ATOM 3051 C CA . SER C 1 79 ? 15.720 35.450 29.460 1.00 57.05 77 SER C CA 1
ATOM 3052 C C . SER C 1 79 ? 16.486 35.763 30.750 1.00 57.20 77 SER C C 1
ATOM 3053 O O . SER C 1 79 ? 17.234 36.749 30.820 1.00 58.00 77 SER C O 1
ATOM 3056 N N . SER C 1 80 ? 16.314 34.949 31.784 1.00 56.68 78 SER C N 1
ATOM 3057 C CA . SER C 1 80 ? 16.890 35.329 33.079 1.00 56.38 78 SER C CA 1
ATOM 3058 C C . SER C 1 80 ? 18.387 35.096 33.095 1.00 55.46 78 SER C C 1
ATOM 3059 O O . SER C 1 80 ? 19.079 35.541 34.007 1.00 55.41 78 SER C O 1
ATOM 3062 N N . GLU C 1 81 ? 18.865 34.394 32.074 1.00 54.49 79 GLU C N 1
ATOM 3063 C CA . GLU C 1 81 ? 20.268 34.026 31.942 1.00 53.92 79 GLU C CA 1
ATOM 3064 C C . GLU C 1 81 ? 20.703 34.128 30.456 1.00 52.73 79 GLU C C 1
ATOM 3065 O O . GLU C 1 81 ? 19.839 34.144 29.565 1.00 52.76 79 GLU C O 1
ATOM 3071 N N . GLY C 1 82 ? 22.010 34.196 30.178 1.00 51.35 80 GLY C N 1
ATOM 3072 C CA . GLY C 1 82 ? 22.517 34.235 28.776 1.00 49.49 80 GLY C CA 1
ATOM 3073 C C . GLY C 1 82 ? 21.925 33.102 27.909 1.00 48.36 80 GLY C C 1
ATOM 3074 O O . GLY C 1 82 ? 21.839 31.952 28.369 1.00 48.16 80 GLY C O 1
ATOM 3075 N N . TYR C 1 83 ? 21.488 33.410 26.681 1.00 46.17 81 TYR C N 1
ATOM 3076 C CA . TYR C 1 83 ? 20.813 32.394 25.856 1.00 44.97 81 TYR C CA 1
ATOM 3077 C C . TYR C 1 83 ? 21.004 32.611 24.357 1.00 43.56 81 TYR C C 1
ATOM 3078 O O . TYR C 1 83 ? 21.311 33.697 23.921 1.00 42.88 81 TYR C O 1
ATOM 3087 N N . VAL C 1 84 ? 20.811 31.564 23.567 1.00 42.75 82 VAL C N 1
ATOM 3088 C CA . VAL C 1 84 ? 20.698 31.740 22.127 1.00 42.45 82 VAL C CA 1
ATOM 3089 C C . VAL C 1 84 ? 19.328 31.310 21.706 1.00 42.41 82 VAL C C 1
ATOM 3090 O O . VAL C 1 84 ? 18.736 30.398 22.305 1.00 42.66 82 VAL C O 1
ATOM 3094 N N . GLU C 1 85 ? 18.805 31.985 20.702 1.00 42.56 83 GLU C N 1
ATOM 3095 C CA . GLU C 1 85 ? 17.481 31.668 20.195 1.00 42.85 83 GLU C CA 1
ATOM 3096 C C . GLU C 1 85 ? 17.434 31.867 18.685 1.00 42.69 83 GLU C C 1
ATOM 3097 O O . GLU C 1 85 ? 18.073 32.792 18.138 1.00 42.13 83 GLU C O 1
ATOM 3103 N N . ARG C 1 86 ? 16.682 30.989 18.021 1.00 41.70 84 ARG C N 1
ATOM 3104 C CA . ARG C 1 86 ? 16.505 31.060 16.589 1.00 40.41 84 ARG C CA 1
ATOM 3105 C C . ARG C 1 86 ? 15.081 30.658 16.292 1.00 41.00 84 ARG C C 1
ATOM 3106 O O . ARG C 1 86 ? 14.519 29.745 16.939 1.00 40.60 84 ARG C O 1
ATOM 3114 N N . GLU C 1 87 ? 14.477 31.349 15.328 1.00 41.71 85 GLU C N 1
ATOM 3115 C CA . GLU C 1 87 ? 13.303 30.800 14.649 1.00 42.18 85 GLU C CA 1
ATOM 3116 C C . GLU C 1 87 ? 13.551 30.608 13.193 1.00 41.10 85 GLU C C 1
ATOM 3117 O O . GLU C 1 87 ? 14.447 31.184 12.625 1.00 41.53 85 GLU C O 1
ATOM 3123 N N . LEU C 1 88 ? 12.712 29.767 12.636 1.00 41.74 86 LEU C N 1
ATOM 3124 C CA . LEU C 1 88 ? 12.585 29.476 11.232 1.00 42.44 86 LEU C CA 1
ATOM 3125 C C . LEU C 1 88 ? 11.234 29.953 10.722 1.00 42.25 86 LEU C C 1
ATOM 3126 O O . LEU C 1 88 ? 10.222 29.899 11.432 1.00 42.11 86 LEU C O 1
ATOM 3139 N N . LEU C 1 90 ? 8.891 30.172 6.839 1.00 42.04 88 LEU C N 1
ATOM 3140 C CA . LEU C 1 90 ? 8.627 29.935 5.430 1.00 42.27 88 LEU C CA 1
ATOM 3141 C C . LEU C 1 90 ? 7.667 31.026 4.925 1.00 42.24 88 LEU C C 1
ATOM 3142 O O . LEU C 1 90 ? 6.606 31.203 5.468 1.00 41.88 88 LEU C O 1
ATOM 3147 N N . VAL C 1 91 ? 8.072 31.790 3.913 1.00 42.72 89 VAL C N 1
ATOM 3148 C CA . VAL C 1 91 ? 7.290 32.909 3.429 1.00 42.05 89 VAL C CA 1
ATOM 3149 C C . VAL C 1 91 ? 7.113 32.749 1.944 1.00 41.52 89 VAL C C 1
ATOM 3150 O O . VAL C 1 91 ? 8.066 32.751 1.202 1.00 40.38 89 VAL C O 1
ATOM 3154 N N . LYS C 1 92 ? 5.864 32.582 1.539 1.00 42.08 90 LYS C N 1
ATOM 3155 C CA . LYS C 1 92 ? 5.451 32.493 0.139 1.00 41.92 90 LYS C CA 1
ATOM 3156 C C . LYS C 1 92 ? 5.048 33.889 -0.401 1.00 42.46 90 LYS C C 1
ATOM 3157 O O . LYS C 1 92 ? 4.149 34.575 0.158 1.00 41.74 90 LYS C O 1
ATOM 3163 N N . VAL C 1 93 ? 5.738 34.307 -1.466 1.00 42.76 91 VAL C N 1
ATOM 3164 C CA . VAL C 1 93 ? 5.608 35.646 -1.963 1.00 43.55 91 VAL C CA 1
ATOM 3165 C C . VAL C 1 93 ? 5.219 35.596 -3.400 1.00 44.03 91 VAL C C 1
ATOM 3166 O O . VAL C 1 93 ? 5.699 34.734 -4.147 1.00 45.20 91 VAL C O 1
ATOM 3170 N N . ARG C 1 94 ? 4.406 36.561 -3.805 1.00 43.93 92 ARG C N 1
ATOM 3171 C CA . ARG C 1 94 ? 4.140 36.806 -5.215 1.00 43.55 92 ARG C CA 1
ATOM 3172 C C . ARG C 1 94 ? 5.375 37.440 -5.834 1.00 43.46 92 ARG C C 1
ATOM 3173 O O . ARG C 1 94 ? 5.814 38.474 -5.395 1.00 43.19 92 ARG C O 1
ATOM 3181 N N . ALA C 1 95 ? 5.927 36.801 -6.856 1.00 44.38 93 ALA C N 1
ATOM 3182 C CA . ALA C 1 95 ? 7.187 37.228 -7.457 1.00 44.66 93 ALA C CA 1
ATOM 3183 C C . ALA C 1 95 ? 7.036 37.272 -8.957 1.00 45.30 93 ALA C C 1
ATOM 3184 O O . ALA C 1 95 ? 7.341 36.298 -9.636 1.00 45.88 93 ALA C O 1
ATOM 3186 N N . VAL C 1 96 ? 6.539 38.394 -9.477 1.00 46.14 94 VAL C N 1
ATOM 3187 C CA . VAL C 1 96 ? 6.430 38.582 -10.937 1.00 46.80 94 VAL C CA 1
ATOM 3188 C C . VAL C 1 96 ? 7.215 39.827 -11.348 1.00 46.91 94 VAL C C 1
ATOM 3189 O O . VAL C 1 96 ? 7.424 40.742 -10.525 1.00 47.12 94 VAL C O 1
ATOM 3193 N N . GLY C 1 97 ? 7.673 39.838 -12.596 1.00 46.93 95 GLY C N 1
ATOM 3194 C CA . GLY C 1 97 ? 8.507 40.922 -13.132 1.00 47.71 95 GLY C CA 1
ATOM 3195 C C . GLY C 1 97 ? 9.752 41.305 -12.334 1.00 48.47 95 GLY C C 1
ATOM 3196 O O . GLY C 1 97 ? 10.579 40.463 -11.954 1.00 48.14 95 GLY C O 1
ATOM 3197 N N . LYS C 1 98 ? 9.869 42.604 -12.077 1.00 48.96 96 LYS C N 1
ATOM 3198 C CA . LYS C 1 98 ? 11.004 43.182 -11.376 1.00 48.60 96 LYS C CA 1
ATOM 3199 C C . LYS C 1 98 ? 11.037 42.769 -9.928 1.00 49.04 96 LYS C C 1
ATOM 3200 O O . LYS C 1 98 ? 12.078 42.912 -9.257 1.00 49.63 96 LYS C O 1
ATOM 3202 N N . ASP C 1 99 ? 9.927 42.242 -9.418 1.00 48.98 97 ASP C N 1
ATOM 3203 C CA . ASP C 1 99 ? 9.989 41.709 -8.050 1.00 49.24 97 ASP C CA 1
ATOM 3204 C C . ASP C 1 99 ? 10.694 40.376 -7.983 1.00 47.92 97 ASP C C 1
ATOM 3205 O O . ASP C 1 99 ? 11.078 39.917 -6.889 1.00 48.40 97 ASP C O 1
ATOM 3210 N N . ARG C 1 100 ? 10.891 39.715 -9.108 1.00 46.07 98 ARG C N 1
ATOM 3211 C CA . ARG C 1 100 ? 11.672 38.512 -8.974 1.00 45.72 98 ARG C CA 1
ATOM 3212 C C . ARG C 1 100 ? 13.094 38.860 -8.571 1.00 45.68 98 ARG C C 1
ATOM 3213 O O . ARG C 1 100 ? 13.604 38.275 -7.622 1.00 46.60 98 ARG C O 1
ATOM 3221 N N . GLU C 1 101 ? 13.696 39.869 -9.195 1.00 44.90 99 GLU C N 1
ATOM 3222 C CA . GLU C 1 101 ? 15.062 40.253 -8.853 1.00 44.65 99 GLU C CA 1
ATOM 3223 C C . GLU C 1 101 ? 15.088 40.780 -7.415 1.00 44.31 99 GLU C C 1
ATOM 3224 O O . GLU C 1 101 ? 15.927 40.378 -6.606 1.00 43.68 99 GLU C O 1
ATOM 3230 N N . GLU C 1 102 ? 14.112 41.635 -7.111 1.00 44.43 100 GLU C N 1
ATOM 3231 C CA . GLU C 1 102 ? 13.963 42.261 -5.822 1.00 44.45 100 GLU C CA 1
ATOM 3232 C C . GLU C 1 102 ? 13.732 41.295 -4.667 1.00 44.64 100 GLU C C 1
ATOM 3233 O O . GLU C 1 102 ? 14.396 41.442 -3.622 1.00 45.22 100 GLU C O 1
ATOM 3247 N N . LYS C 1 104 ? 14.497 38.039 -4.705 1.00 43.15 102 LYS C N 1
ATOM 3248 C CA . LYS C 1 104 ? 15.696 37.249 -4.547 1.00 43.08 102 LYS C CA 1
ATOM 3249 C C . LYS C 1 104 ? 16.799 38.044 -3.808 1.00 43.40 102 LYS C C 1
ATOM 3250 O O . LYS C 1 104 ? 17.518 37.467 -2.994 1.00 44.20 102 LYS C O 1
ATOM 3256 N N . ARG C 1 105 ? 16.919 39.351 -4.065 1.00 42.87 103 ARG C N 1
ATOM 3257 C CA . ARG C 1 105 ? 17.918 40.165 -3.372 1.00 42.87 103 ARG C CA 1
ATOM 3258 C C . ARG C 1 105 ? 17.621 40.159 -1.846 1.00 42.84 103 ARG C C 1
ATOM 3259 O O . ARG C 1 105 ? 18.529 39.990 -1.050 1.00 43.20 103 ARG C O 1
ATOM 3267 N N . LEU C 1 106 ? 16.364 40.328 -1.449 1.00 42.09 104 LEU C N 1
ATOM 3268 C CA . LEU C 1 106 ? 16.010 40.310 -0.031 1.00 42.26 104 LEU C CA 1
ATOM 3269 C C . LEU C 1 106 ? 16.389 39.011 0.604 1.00 42.33 104 LEU C C 1
ATOM 3270 O O . LEU C 1 106 ? 16.968 38.989 1.685 1.00 43.72 104 LEU C O 1
ATOM 3275 N N . ALA C 1 107 ? 16.058 37.928 -0.070 1.00 41.75 105 ALA C N 1
ATOM 3276 C CA . ALA C 1 107 ? 16.393 36.642 0.431 1.00 41.56 105 ALA C CA 1
ATOM 3277 C C . ALA C 1 107 ? 17.877 36.630 0.706 1.00 41.47 105 ALA C C 1
ATOM 3278 O O . ALA C 1 107 ? 18.325 36.232 1.808 1.00 43.89 105 ALA C O 1
ATOM 3280 N N . ASP C 1 108 ? 18.648 37.018 -0.305 1.00 40.36 106 ASP C N 1
ATOM 3281 C CA . ASP C 1 108 ? 20.088 36.963 -0.209 1.00 40.11 106 ASP C CA 1
ATOM 3282 C C . ASP C 1 108 ? 20.564 37.815 0.979 1.00 38.60 106 ASP C C 1
ATOM 3283 O O . ASP C 1 108 ? 21.341 37.365 1.773 1.00 37.72 106 ASP C O 1
ATOM 3288 N N . ILE C 1 109 ? 20.095 39.046 1.074 1.00 38.29 107 ILE C N 1
ATOM 3289 C CA . ILE C 1 109 ? 20.555 39.964 2.107 1.00 37.37 107 ILE C CA 1
ATOM 3290 C C . ILE C 1 109 ? 20.229 39.331 3.487 1.00 38.09 107 ILE C C 1
ATOM 3291 O O . ILE C 1 109 ? 21.050 39.377 4.360 1.00 38.41 107 ILE C O 1
ATOM 3296 N N . PHE C 1 110 ? 19.033 38.773 3.677 1.00 38.34 108 PHE C N 1
ATOM 3297 C CA . PHE C 1 110 ? 18.670 38.118 4.943 1.00 39.31 108 PHE C CA 1
ATOM 3298 C C . PHE C 1 110 ? 19.276 36.719 5.100 1.00 40.62 108 PHE C C 1
ATOM 3299 O O . PHE C 1 110 ? 19.137 36.104 6.147 1.00 40.78 108 PHE C O 1
ATOM 3307 N N . ARG C 1 111 ? 19.988 36.242 4.077 1.00 41.67 109 ARG C N 1
ATOM 3308 C CA . ARG C 1 111 ? 20.631 34.923 4.118 1.00 42.38 109 ARG C CA 1
ATOM 3309 C C . ARG C 1 111 ? 19.635 33.788 4.193 1.00 42.51 109 ARG C C 1
ATOM 3310 O O . ARG C 1 111 ? 19.904 32.779 4.847 1.00 42.15 109 ARG C O 1
ATOM 3313 N N . GLY C 1 112 ? 18.518 33.949 3.493 1.00 42.25 110 GLY C N 1
ATOM 3314 C CA . GLY C 1 112 ? 17.523 32.892 3.385 1.00 43.31 110 GLY C CA 1
ATOM 3315 C C . GLY C 1 112 ? 17.598 32.171 2.048 1.00 43.87 110 GLY C C 1
ATOM 3316 O O . GLY C 1 112 ? 18.352 32.548 1.197 1.00 44.42 110 GLY C O 1
ATOM 3317 N N . ASN C 1 113 ? 16.797 31.142 1.850 1.00 43.92 111 ASN C N 1
ATOM 3318 C CA . ASN C 1 113 ? 16.989 30.252 0.711 1.00 44.27 111 ASN C CA 1
ATOM 3319 C C . ASN C 1 113 ? 15.660 30.040 0.055 1.00 43.97 111 ASN C C 1
ATOM 3320 O O . ASN C 1 113 ? 14.642 29.844 0.740 1.00 44.45 111 ASN C O 1
ATOM 3325 N N . ILE C 1 114 ? 15.629 30.106 -1.265 1.00 43.49 112 ILE C N 1
ATOM 3326 C CA . ILE C 1 114 ? 14.357 29.809 -1.961 1.00 42.39 112 ILE C CA 1
ATOM 3327 C C . ILE C 1 114 ? 14.175 28.295 -2.109 1.00 41.42 112 ILE C C 1
ATOM 3328 O O . ILE C 1 114 ? 15.053 27.577 -2.585 1.00 42.49 112 ILE C O 1
ATOM 3333 N N . ILE C 1 115 ? 13.069 27.778 -1.639 1.00 40.54 113 ILE C N 1
ATOM 3334 C CA . ILE C 1 115 ? 12.901 26.333 -1.657 1.00 39.24 113 ILE C CA 1
ATOM 3335 C C . ILE C 1 115 ? 11.670 25.920 -2.474 1.00 40.56 113 ILE C C 1
ATOM 3336 O O . ILE C 1 115 ? 11.370 24.724 -2.615 1.00 40.41 113 ILE C O 1
ATOM 3341 N N . ASP C 1 116 ? 10.968 26.902 -3.039 1.00 40.66 114 ASP C N 1
ATOM 3342 C CA . ASP C 1 116 ? 9.887 26.612 -3.963 1.00 41.77 114 ASP C CA 1
ATOM 3343 C C . ASP C 1 116 ? 9.851 27.774 -4.958 1.00 42.04 114 ASP C C 1
ATOM 3344 O O . ASP C 1 116 ? 9.860 28.936 -4.554 1.00 41.09 114 ASP C O 1
ATOM 3349 N N . VAL C 1 117 ? 9.859 27.458 -6.248 1.00 41.49 115 VAL C N 1
ATOM 3350 C CA . VAL C 1 117 ? 9.840 28.511 -7.251 1.00 42.49 115 VAL C CA 1
ATOM 3351 C C . VAL C 1 117 ? 8.948 28.192 -8.435 1.00 42.86 115 VAL C C 1
ATOM 3352 O O . VAL C 1 117 ? 9.038 27.128 -9.038 1.00 43.28 115 VAL C O 1
ATOM 3356 N N . THR C 1 118 ? 8.085 29.124 -8.780 1.00 43.14 116 THR C N 1
ATOM 3357 C CA . THR C 1 118 ? 7.429 29.026 -10.080 1.00 43.93 116 THR C CA 1
ATOM 3358 C C . THR C 1 118 ? 7.677 30.351 -10.773 1.00 44.16 116 THR C C 1
ATOM 3359 O O . THR C 1 118 ? 8.307 31.245 -10.211 1.00 43.06 116 THR C O 1
ATOM 3363 N N . ASN C 1 119 ? 7.137 30.466 -11.983 1.00 44.63 117 ASN C N 1
ATOM 3364 C CA . ASN C 1 119 ? 7.119 31.705 -12.736 1.00 45.64 117 ASN C CA 1
ATOM 3365 C C . ASN C 1 119 ? 6.601 32.870 -11.963 1.00 46.50 117 ASN C C 1
ATOM 3366 O O . ASN C 1 119 ? 6.993 33.980 -12.244 1.00 47.63 117 ASN C O 1
ATOM 3371 N N . GLU C 1 120 ? 5.686 32.630 -11.023 1.00 46.63 118 GLU C N 1
ATOM 3372 C CA . GLU C 1 120 ? 4.961 33.720 -10.375 1.00 46.73 118 GLU C CA 1
ATOM 3373 C C . GLU C 1 120 ? 5.159 33.777 -8.858 1.00 46.02 118 GLU C C 1
ATOM 3374 O O . GLU C 1 120 ? 4.633 34.679 -8.193 1.00 46.06 118 GLU C O 1
ATOM 3380 N N . LEU C 1 121 ? 5.861 32.803 -8.289 1.00 45.33 119 LEU C N 1
ATOM 3381 C CA . LEU C 1 121 ? 6.102 32.844 -6.844 1.00 44.94 119 LEU C CA 1
ATOM 3382 C C . LEU C 1 121 ? 7.429 32.273 -6.336 1.00 43.89 119 LEU C C 1
ATOM 3383 O O . LEU C 1 121 ? 8.099 31.491 -7.022 1.00 43.55 119 LEU C O 1
ATOM 3388 N N . TYR C 1 122 ? 7.807 32.675 -5.122 1.00 43.47 120 TYR C N 1
ATOM 3389 C CA . TYR C 1 122 ? 8.898 32.031 -4.401 1.00 41.86 120 TYR C CA 1
ATOM 3390 C C . TYR C 1 122 ? 8.372 31.697 -3.040 1.00 43.07 120 TYR C C 1
ATOM 3391 O O . TYR C 1 122 ? 7.543 32.439 -2.481 1.00 44.31 120 TYR C O 1
ATOM 3400 N N . THR C 1 123 ? 8.884 30.620 -2.459 1.00 43.59 121 THR C N 1
ATOM 3401 C CA . THR C 1 123 ? 8.757 30.392 -1.042 1.00 42.94 121 THR C CA 1
ATOM 3402 C C . THR C 1 123 ? 10.170 30.529 -0.506 1.00 43.51 121 THR C C 1
ATOM 3403 O O . THR C 1 123 ? 11.073 29.813 -0.920 1.00 45.19 121 THR C O 1
ATOM 3407 N N . ILE C 1 124 ? 10.361 31.464 0.403 1.00 43.85 122 ILE C N 1
ATOM 3408 C CA . ILE C 1 124 ? 11.657 31.769 0.948 1.00 43.11 122 ILE C CA 1
ATOM 3409 C C . ILE C 1 124 ? 11.718 31.175 2.356 1.00 44.07 122 ILE C C 1
ATOM 3410 O O . ILE C 1 124 ? 10.743 31.290 3.116 1.00 44.96 122 ILE C O 1
ATOM 3415 N N . GLU C 1 125 ? 12.833 30.510 2.679 1.00 43.96 123 GLU C N 1
ATOM 3416 C CA . GLU C 1 125 ? 13.076 29.949 4.000 1.00 44.24 123 GLU C CA 1
ATOM 3417 C C . GLU C 1 125 ? 14.062 30.903 4.703 1.00 44.22 123 GLU C C 1
ATOM 3418 O O . GLU C 1 125 ? 15.098 31.280 4.174 1.00 43.44 123 GLU C O 1
ATOM 3424 N N . LEU C 1 126 ? 13.713 31.306 5.903 1.00 44.66 124 LEU C N 1
ATOM 3425 C CA . LEU C 1 126 ? 14.498 32.294 6.615 1.00 44.54 124 LEU C CA 1
ATOM 3426 C C . LEU C 1 126 ? 14.632 31.828 8.048 1.00 43.84 124 LEU C C 1
ATOM 3427 O O . LEU C 1 126 ? 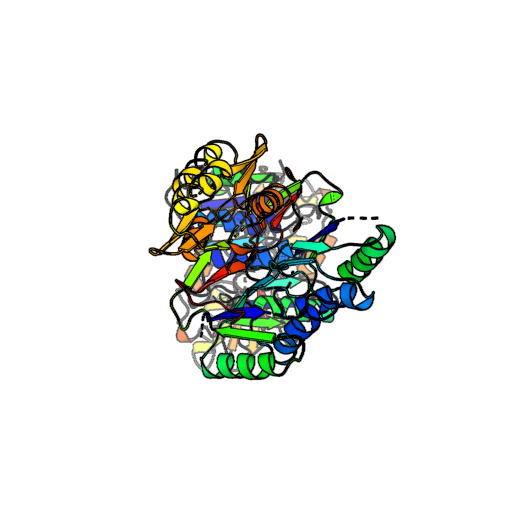13.682 31.464 8.681 1.00 43.11 124 LEU C O 1
ATOM 3432 N N . THR C 1 127 ? 15.838 31.858 8.559 1.00 45.48 125 THR C N 1
ATOM 3433 C CA . THR C 1 127 ? 16.169 31.348 9.885 1.00 45.83 125 THR C CA 1
ATOM 3434 C C . THR C 1 127 ? 16.893 32.492 10.596 1.00 45.85 125 THR C C 1
ATOM 3435 O O . THR C 1 127 ? 17.778 33.097 10.010 1.00 47.04 125 THR C O 1
ATOM 3439 N N . GLY C 1 128 ? 16.539 32.818 11.832 1.00 45.13 126 GLY C N 1
ATOM 3440 C CA . GLY C 1 128 ? 17.336 33.804 12.578 1.00 44.06 126 GLY C CA 1
ATOM 3441 C C . GLY C 1 128 ? 16.730 34.139 13.932 1.00 44.19 126 GLY C C 1
ATOM 3442 O O . GLY C 1 128 ? 15.746 33.513 14.343 1.00 45.55 126 GLY C O 1
ATOM 3443 N N . THR C 1 129 ? 17.306 35.102 14.638 1.00 43.41 127 THR C N 1
ATOM 3444 C CA . THR C 1 129 ? 16.642 35.730 15.808 1.00 43.81 127 THR C CA 1
ATOM 3445 C C . THR C 1 129 ? 15.262 36.286 15.434 1.00 44.13 127 THR C C 1
ATOM 3446 O O . THR C 1 129 ? 14.919 36.414 14.273 1.00 43.76 127 THR C O 1
ATOM 3450 N N A ARG C 1 130 ? 14.479 36.608 16.458 0.50 44.85 128 ARG C N 1
ATOM 3451 N N B ARG C 1 130 ? 14.479 36.608 16.458 0.50 44.84 128 ARG C N 1
ATOM 3452 C CA A ARG C 1 130 ? 13.137 37.140 16.263 0.50 45.62 128 ARG C CA 1
ATOM 3453 C CA B ARG C 1 130 ? 13.137 37.140 16.263 0.50 45.59 128 ARG C CA 1
ATOM 3454 C C A ARG C 1 130 ? 13.177 38.446 15.481 0.50 45.84 128 ARG C C 1
ATOM 3455 C C B ARG C 1 130 ? 13.177 38.446 15.481 0.50 45.81 128 ARG C C 1
ATOM 3456 O O A ARG C 1 130 ? 12.368 38.663 14.578 0.50 46.35 128 ARG C O 1
ATOM 3457 O O B ARG C 1 130 ? 12.368 38.663 14.578 0.50 46.26 128 ARG C O 1
ATOM 3472 N N . SER C 1 131 ? 14.120 39.315 15.830 1.00 45.72 129 SER C N 1
ATOM 3473 C CA . SER C 1 131 ? 14.174 40.632 15.246 1.00 46.31 129 SER C CA 1
ATOM 3474 C C . SER C 1 131 ? 14.605 40.599 13.776 1.00 45.97 129 SER C C 1
ATOM 3475 O O . SER C 1 131 ? 14.128 41.411 12.973 1.00 45.66 129 SER C O 1
ATOM 3478 N N . LYS C 1 132 ? 15.457 39.641 13.418 1.00 45.82 130 LYS C N 1
ATOM 3479 C CA . LYS C 1 132 ? 15.812 39.426 12.007 1.00 46.12 130 LYS C CA 1
ATOM 3480 C C . LYS C 1 132 ? 14.591 39.018 11.113 1.00 45.88 130 LYS C C 1
ATOM 3481 O O . LYS C 1 132 ? 14.298 39.617 10.064 1.00 45.50 130 LYS C O 1
ATOM 3487 N N . LEU C 1 133 ? 13.872 38.002 11.549 1.00 45.69 131 LEU C N 1
ATOM 3488 C CA . LEU C 1 133 ? 12.673 37.574 10.875 1.00 45.80 131 LEU C CA 1
ATOM 3489 C C . LEU C 1 133 ? 11.636 38.698 10.810 1.00 45.38 131 LEU C C 1
ATOM 3490 O O . LEU C 1 133 ? 10.959 38.871 9.790 1.00 44.99 131 LEU C O 1
ATOM 3495 N N . ASP C 1 134 ? 11.517 39.447 11.909 1.00 44.76 132 ASP C N 1
ATOM 3496 C CA . ASP C 1 134 ? 10.600 40.565 11.979 1.00 44.61 132 ASP C CA 1
ATOM 3497 C C . ASP C 1 134 ? 11.008 41.604 10.970 1.00 44.47 132 ASP C C 1
ATOM 3498 O O . ASP C 1 134 ? 10.165 42.216 10.344 1.00 44.74 132 ASP C O 1
ATOM 3503 N N . GLY C 1 135 ? 12.313 41.781 10.804 1.00 44.08 133 GLY C N 1
ATOM 3504 C CA . GLY C 1 135 ? 12.841 42.785 9.920 1.00 43.55 133 GLY C CA 1
ATOM 3505 C C . GLY C 1 135 ? 12.647 42.407 8.464 1.00 43.76 133 GLY C C 1
ATOM 3506 O O . GLY C 1 135 ? 12.460 43.282 7.616 1.00 43.09 133 GLY C O 1
ATOM 3507 N N . PHE C 1 136 ? 12.734 41.111 8.168 1.00 43.64 134 PHE C N 1
ATOM 3508 C CA . PHE C 1 136 ? 12.382 40.617 6.841 1.00 43.77 134 PHE C CA 1
ATOM 3509 C C . PHE C 1 136 ? 10.921 40.932 6.560 1.00 43.60 134 PHE C C 1
ATOM 3510 O O . PHE C 1 136 ? 10.605 41.374 5.467 1.00 43.53 134 PHE C O 1
ATOM 3518 N N . LEU C 1 137 ? 10.046 40.697 7.538 1.00 42.71 135 LEU C N 1
ATOM 3519 C CA . LEU C 1 137 ? 8.633 40.932 7.312 1.00 42.96 135 LEU C CA 1
ATOM 3520 C C . LEU C 1 137 ? 8.396 42.404 7.116 1.00 43.59 135 LEU C C 1
ATOM 3521 O O . LEU C 1 137 ? 7.652 42.777 6.218 1.00 43.50 135 LEU C O 1
ATOM 3526 N N . GLN C 1 138 ? 9.053 43.241 7.927 1.00 44.06 136 GLN C N 1
ATOM 3527 C CA . GLN C 1 138 ? 9.029 44.698 7.725 1.00 44.87 136 GLN C CA 1
ATOM 3528 C C . GLN C 1 138 ? 9.515 45.133 6.334 1.00 44.67 136 GLN C C 1
ATOM 3529 O O . GLN C 1 138 ? 9.054 46.130 5.827 1.00 43.21 136 GLN C O 1
ATOM 3535 N N . ALA C 1 139 ? 10.412 44.376 5.703 1.00 44.57 137 ALA C N 1
ATOM 3536 C CA . ALA C 1 139 ? 10.952 44.822 4.423 1.00 45.44 137 ALA C CA 1
ATOM 3537 C C . ALA C 1 139 ? 10.053 44.560 3.174 1.00 46.18 137 ALA C C 1
ATOM 3538 O O . ALA C 1 139 ? 10.168 45.283 2.187 1.00 45.03 137 ALA C O 1
ATOM 3540 N N . VAL C 1 140 ? 9.204 43.528 3.225 1.00 46.49 138 VAL C N 1
ATOM 3541 C CA . VAL C 1 140 ? 8.354 43.150 2.101 1.00 47.84 138 VAL C CA 1
ATOM 3542 C C . VAL C 1 140 ? 6.992 43.882 2.108 1.00 48.78 138 VAL C C 1
ATOM 3543 O O . VAL C 1 140 ? 6.277 43.868 3.123 1.00 48.83 138 VAL C O 1
ATOM 3547 N N . ASP C 1 141 ? 6.598 44.515 0.996 1.00 50.49 139 ASP C N 1
ATOM 3548 C CA . ASP C 1 141 ? 5.202 45.033 0.929 1.00 51.76 139 ASP C CA 1
ATOM 3549 C C . ASP C 1 141 ? 4.304 43.854 1.310 1.00 51.59 139 ASP C C 1
ATOM 3550 O O . ASP C 1 141 ? 4.473 42.753 0.806 1.00 51.52 139 ASP C O 1
ATOM 3555 N N . CYS C 1 142 ? 3.347 44.066 2.188 1.00 51.85 140 CYS C N 1
ATOM 3556 C CA . CYS C 1 142 ? 2.500 42.957 2.560 1.00 52.65 140 CYS C CA 1
ATOM 3557 C C . CYS C 1 142 ? 1.478 42.497 1.524 1.00 52.04 140 CYS C C 1
ATOM 3558 O O . CYS C 1 142 ? 0.859 41.480 1.754 1.00 52.38 140 CYS C O 1
ATOM 3561 N N . ASN C 1 143 ? 1.288 43.200 0.407 1.00 51.08 141 ASN C N 1
ATOM 3562 C CA . ASN C 1 143 ? 0.456 42.637 -0.663 1.00 50.88 141 ASN C CA 1
ATOM 3563 C C . ASN C 1 143 ? 1.209 41.591 -1.459 1.00 49.84 141 ASN C C 1
ATOM 3564 O O . ASN C 1 143 ? 0.653 40.950 -2.333 1.00 49.90 141 ASN C O 1
ATOM 3569 N N . LEU C 1 144 ? 2.481 41.405 -1.145 1.00 49.27 142 LEU C N 1
ATOM 3570 C CA . LEU C 1 144 ? 3.254 40.368 -1.794 1.00 48.39 142 LEU C CA 1
ATOM 3571 C C . LEU C 1 144 ? 3.258 39.070 -1.007 1.00 48.21 142 LEU C C 1
ATOM 3572 O O . LEU C 1 144 ? 3.547 38.022 -1.563 1.00 49.25 142 LEU C O 1
ATOM 3577 N N . ILE C 1 145 ? 2.885 39.117 0.268 1.00 47.58 143 ILE C N 1
ATOM 3578 C CA . ILE C 1 145 ? 2.990 37.935 1.135 1.00 46.65 143 ILE C CA 1
ATOM 3579 C C . ILE C 1 145 ? 1.776 37.046 0.943 1.00 46.09 143 ILE C C 1
ATOM 3580 O O . ILE C 1 145 ? 0.709 37.466 1.298 1.00 45.41 143 ILE C O 1
ATOM 3585 N N . LEU C 1 146 ? 1.929 35.843 0.380 1.00 44.59 144 LEU C N 1
ATOM 3586 C CA . LEU C 1 146 ? 0.763 35.004 0.148 1.00 43.79 144 LEU C CA 1
ATOM 3587 C C . LEU C 1 146 ? 0.401 34.172 1.339 1.00 44.15 144 LEU C C 1
ATOM 3588 O O . LEU C 1 146 ? -0.773 33.990 1.603 1.00 45.53 144 LEU C O 1
ATOM 3593 N N . GLU C 1 147 ? 1.383 33.629 2.044 1.00 43.51 145 GLU C N 1
ATOM 3594 C CA . GLU C 1 147 ? 1.142 33.021 3.351 1.00 43.51 145 GLU C CA 1
ATOM 3595 C C . GLU C 1 147 ? 2.496 32.837 4.013 1.00 44.09 145 GLU C C 1
ATOM 3596 O O . GLU C 1 147 ? 3.535 32.843 3.334 1.00 43.92 145 GLU C O 1
ATOM 3602 N N . ILE C 1 148 ? 2.475 32.623 5.327 1.00 44.46 146 ILE C N 1
ATOM 3603 C CA . ILE C 1 148 ? 3.673 32.498 6.128 1.00 44.60 146 ILE C CA 1
ATOM 3604 C C . ILE C 1 148 ? 3.429 31.328 7.047 1.00 44.92 146 ILE C C 1
ATOM 3605 O O . ILE C 1 148 ? 2.328 31.194 7.551 1.00 44.79 146 ILE C O 1
ATOM 3610 N N . ALA C 1 149 ? 4.439 30.488 7.260 1.00 44.69 147 ALA C N 1
ATOM 3611 C CA . ALA C 1 149 ? 4.428 29.545 8.375 1.00 45.12 147 ALA C CA 1
ATOM 3612 C C . ALA C 1 149 ? 5.698 29.678 9.144 1.00 45.29 147 ALA C C 1
ATOM 3613 O O . ALA C 1 149 ? 6.793 29.435 8.641 1.00 45.95 147 ALA C O 1
ATOM 3615 N N . ARG C 1 150 ? 5.544 30.078 10.387 1.00 46.53 148 ARG C N 1
ATOM 3616 C CA . ARG C 1 150 ? 6.661 30.535 11.203 1.00 47.56 148 ARG C CA 1
ATOM 3617 C C . ARG C 1 150 ? 6.642 29.706 12.472 1.00 48.54 148 ARG C C 1
ATOM 3618 O O . ARG C 1 150 ? 5.565 29.506 13.033 1.00 49.26 148 ARG C O 1
ATOM 3626 N N . THR C 1 151 ? 7.807 29.220 12.927 1.00 50.13 149 THR C N 1
ATOM 3627 C CA . THR C 1 151 ? 7.852 28.248 14.047 1.00 50.55 149 THR C CA 1
ATOM 3628 C C . THR C 1 151 ? 7.885 28.748 15.473 1.00 51.06 149 THR C C 1
ATOM 3629 O O . THR C 1 151 ? 7.652 27.962 16.402 1.00 51.81 149 THR C O 1
ATOM 3633 N N . GLY C 1 152 ? 8.168 30.012 15.710 1.00 50.67 150 GLY C N 1
ATOM 3634 C CA . GLY C 1 152 ? 8.353 30.351 17.130 1.00 51.09 150 GLY C CA 1
ATOM 3635 C C . GLY C 1 152 ? 9.621 29.718 17.707 1.00 50.50 150 GLY C C 1
ATOM 3636 O O . GLY C 1 152 ? 10.171 28.776 17.129 1.00 49.89 150 GLY C O 1
ATOM 3637 N N . VAL C 1 153 ? 10.091 30.244 18.835 1.00 49.93 151 VAL C N 1
ATOM 3638 C CA . VAL C 1 153 ? 11.469 30.049 19.254 1.00 49.89 151 VAL C CA 1
ATOM 3639 C C . VAL C 1 153 ? 11.930 28.631 19.566 1.00 49.83 151 VAL C C 1
ATOM 3640 O O . VAL C 1 153 ? 11.164 27.778 19.987 1.00 51.19 151 VAL C O 1
ATOM 3644 N N . SER C 1 154 ? 13.187 28.387 19.274 1.00 49.03 152 SER C N 1
ATOM 3645 C CA . SER C 1 154 ? 13.932 27.253 19.763 1.00 48.44 152 SER C CA 1
ATOM 3646 C C . SER C 1 154 ? 15.165 27.869 20.508 1.00 47.18 152 SER C C 1
ATOM 3647 O O . SER C 1 154 ? 15.993 28.552 19.910 1.00 44.90 152 SER C O 1
ATOM 3650 N N . GLY C 1 155 ? 15.232 27.671 21.817 1.00 46.64 153 GLY C N 1
ATOM 3651 C CA . GLY C 1 155 ? 16.218 28.312 22.626 1.00 46.45 153 GLY C CA 1
ATOM 3652 C C . GLY C 1 155 ? 16.941 27.434 23.609 1.00 46.61 153 GLY C C 1
ATOM 3653 O O . GLY C 1 155 ? 16.392 26.477 24.123 1.00 47.31 153 GLY C O 1
ATOM 3654 N N . LEU C 1 156 ? 18.179 27.808 23.905 1.00 46.19 154 LEU C N 1
ATOM 3655 C CA . LEU C 1 156 ? 19.005 27.097 24.869 1.00 45.16 154 LEU C CA 1
ATOM 3656 C C . LEU C 1 156 ? 19.690 28.136 25.707 1.00 45.16 154 LEU C C 1
ATOM 3657 O O . LEU C 1 156 ? 19.922 29.253 25.240 1.00 45.31 154 LEU C O 1
ATOM 3662 N N . SER C 1 157 ? 20.011 27.773 26.939 1.00 44.72 155 SER C N 1
ATOM 3663 C CA . SER C 1 157 ? 20.905 28.609 27.698 1.00 45.55 155 SER C CA 1
ATOM 3664 C C . SER C 1 157 ? 22.265 28.663 26.998 1.00 45.60 155 SER C C 1
ATOM 3665 O O . SER C 1 157 ? 22.649 27.753 26.255 1.00 44.38 155 SER C O 1
ATOM 3668 N N . ARG C 1 158 ? 22.988 29.748 27.221 1.00 46.71 156 ARG C N 1
ATOM 3669 C CA . ARG C 1 158 ? 24.380 29.809 26.778 1.00 48.14 156 ARG C CA 1
ATOM 3670 C C . ARG C 1 158 ? 25.268 28.949 27.665 1.00 47.84 156 ARG C C 1
ATOM 3671 O O . ARG C 1 158 ? 24.978 28.766 28.861 1.00 48.82 156 ARG C O 1
ATOM 3679 N N . GLY C 1 159 ? 26.357 28.444 27.090 1.00 47.49 157 GLY C N 1
ATOM 3680 C CA . GLY C 1 159 ? 27.377 27.701 27.847 1.00 46.19 157 GLY C CA 1
ATOM 3681 C C . GLY C 1 159 ? 26.893 26.404 28.471 1.00 45.96 157 GLY C C 1
ATOM 3682 O O . GLY C 1 159 ? 26.029 25.714 27.923 1.00 46.52 157 GLY C O 1
ATOM 3683 N N . GLU C 1 160 ? 27.416 26.099 29.648 1.00 45.58 158 GLU C N 1
ATOM 3684 C CA . GLU C 1 160 ? 27.223 24.801 30.283 1.00 45.20 158 GLU C CA 1
ATOM 3685 C C . GLU C 1 160 ? 25.851 24.630 30.921 1.00 45.51 158 GLU C C 1
ATOM 3686 O O . GLU C 1 160 ? 25.430 23.500 31.189 1.00 46.31 158 GLU C O 1
ATOM 3692 N N . ARG C 1 161 ? 25.170 25.733 31.198 1.00 45.09 159 ARG C N 1
ATOM 3693 C CA . ARG C 1 161 ? 23.784 25.653 31.665 1.00 46.05 159 ARG C CA 1
ATOM 3694 C C . ARG C 1 161 ? 22.906 24.780 30.731 1.00 45.37 159 ARG C C 1
ATOM 3695 O O . ARG C 1 161 ? 22.790 25.057 29.548 1.00 45.10 159 ARG C O 1
ATOM 3703 N N . VAL C 1 162 ? 22.325 23.719 31.277 1.00 44.98 160 VAL C N 1
ATOM 3704 C CA . VAL C 1 162 ? 21.403 22.859 30.548 1.00 44.76 160 VAL C CA 1
ATOM 3705 C C . VAL C 1 162 ? 20.174 22.509 31.391 1.00 45.02 160 VAL C C 1
ATOM 3706 O O . VAL C 1 162 ? 20.257 22.351 32.602 1.00 45.05 160 VAL C O 1
ATOM 3710 N N . LEU C 1 163 ? 19.031 22.361 30.740 1.00 45.32 161 LEU C N 1
ATOM 3711 C CA . LEU C 1 163 ? 17.769 22.202 31.451 1.00 45.01 161 LEU C CA 1
ATOM 3712 C C . LEU C 1 163 ? 17.573 20.848 32.153 1.00 45.71 161 LEU C C 1
ATOM 3713 O O . LEU C 1 163 ? 17.180 20.797 33.326 1.00 45.89 161 LEU C O 1
ATOM 3718 N N . LYS C 1 164 ? 17.859 19.741 31.472 1.00 46.41 162 LYS C N 1
ATOM 3719 C CA . LYS C 1 164 ? 17.744 18.441 32.143 1.00 46.76 162 LYS C CA 1
ATOM 3720 C C . LYS C 1 164 ? 18.616 18.342 33.394 1.00 47.18 162 LYS C C 1
ATOM 3721 O O . LYS C 1 164 ? 18.334 17.500 34.256 1.00 47.79 162 LYS C O 1
ATOM 3727 N N . LEU C 1 165 ? 19.624 19.225 33.509 1.00 47.51 163 LEU C N 1
ATOM 3728 C CA . LEU C 1 165 ? 20.364 19.456 34.794 1.00 48.43 163 LEU C CA 1
ATOM 3729 C C . LEU C 1 165 ? 19.918 20.687 35.636 1.00 48.92 163 LEU C C 1
ATOM 3730 O O . LEU C 1 165 ? 20.113 20.721 36.870 1.00 49.57 163 LEU C O 1
ATOM 3737 N N . ARG D 1 4 ? 39.986 -10.776 27.156 1.00 48.82 2 ARG D N 1
ATOM 3738 C CA . ARG D 1 4 ? 38.858 -10.502 28.086 1.00 52.99 2 ARG D CA 1
ATOM 3739 C C . ARG D 1 4 ? 39.235 -9.330 29.032 1.00 55.41 2 ARG D C 1
ATOM 3740 O O . ARG D 1 4 ? 40.381 -9.287 29.528 1.00 56.50 2 ARG D O 1
ATOM 3742 N N . HIS D 1 5 ? 38.305 -8.380 29.272 1.00 56.94 3 HIS D N 1
ATOM 3743 C CA . HIS D 1 5 ? 38.611 -7.242 30.177 1.00 57.57 3 HIS D CA 1
ATOM 3744 C C . HIS D 1 5 ? 37.521 -6.862 31.209 1.00 56.47 3 HIS D C 1
ATOM 3745 O O . HIS D 1 5 ? 36.323 -6.673 30.885 1.00 56.88 3 HIS D O 1
ATOM 3752 N N . ILE D 1 6 ? 37.966 -6.741 32.455 1.00 53.80 4 ILE D N 1
ATOM 3753 C CA . ILE D 1 6 ? 37.086 -6.403 33.558 1.00 51.36 4 ILE D CA 1
ATOM 3754 C C . ILE D 1 6 ? 37.477 -5.011 33.990 1.00 49.60 4 ILE D C 1
ATOM 3755 O O . ILE D 1 6 ? 38.616 -4.770 34.386 1.00 49.12 4 ILE D O 1
ATOM 3759 N N . ILE D 1 7 ? 36.527 -4.095 33.903 1.00 47.64 5 ILE D N 1
ATOM 3760 C CA . ILE D 1 7 ? 36.802 -2.713 34.205 1.00 46.08 5 ILE D CA 1
ATOM 3761 C C . ILE D 1 7 ? 36.003 -2.256 35.407 1.00 45.46 5 ILE D C 1
ATOM 3762 O O . ILE D 1 7 ? 34.775 -2.375 35.427 1.00 44.91 5 ILE D O 1
ATOM 3767 N N . SER D 1 8 ? 36.736 -1.753 36.401 1.00 44.64 6 SER D N 1
ATOM 3768 C CA . SER D 1 8 ? 36.186 -1.205 37.625 1.00 44.36 6 SER D CA 1
ATOM 3769 C C . SER D 1 8 ? 36.258 0.300 37.593 1.00 44.47 6 SER D C 1
ATOM 3770 O O . SER D 1 8 ? 37.308 0.872 37.295 1.00 44.44 6 SER D O 1
ATOM 3773 N N . LEU D 1 9 ? 35.150 0.942 37.925 1.00 44.44 7 LEU D N 1
ATOM 3774 C CA . LEU D 1 9 ? 35.190 2.361 38.151 1.00 45.07 7 LEU D CA 1
ATOM 3775 C C . LEU D 1 9 ? 34.337 2.811 39.326 1.00 45.65 7 LEU D C 1
ATOM 3776 O O . LEU D 1 9 ? 33.252 2.291 39.580 1.00 45.38 7 LEU D O 1
ATOM 3781 N N . LEU D 1 10 ? 34.906 3.754 40.067 1.00 46.91 8 LEU D N 1
ATOM 3782 C CA . LEU D 1 10 ? 34.307 4.331 41.242 1.00 48.12 8 LEU D CA 1
ATOM 3783 C C . LEU D 1 10 ? 33.862 5.677 40.740 1.00 49.29 8 LEU D C 1
ATOM 3784 O O . LEU D 1 10 ? 34.678 6.459 40.241 1.00 49.81 8 LEU D O 1
ATOM 3795 N N . GLU D 1 12 ? 30.677 9.048 41.270 1.00 51.36 10 GLU D N 1
ATOM 3796 C CA . GLU D 1 12 ? 29.730 9.704 42.176 1.00 51.24 10 GLU D CA 1
ATOM 3797 C C . GLU D 1 12 ? 28.380 8.975 42.088 1.00 51.04 10 GLU D C 1
ATOM 3798 O O . GLU D 1 12 ? 28.186 8.075 41.237 1.00 50.74 10 GLU D O 1
ATOM 3800 N N . ASN D 1 13 ? 27.457 9.343 42.977 1.00 50.90 11 ASN D N 1
ATOM 3801 C CA . ASN D 1 13 ? 26.146 8.682 42.999 1.00 50.67 11 ASN D CA 1
ATOM 3802 C C . ASN D 1 13 ? 25.021 9.426 42.260 1.00 50.22 11 ASN D C 1
ATOM 3803 O O . ASN D 1 13 ? 23.965 9.729 42.828 1.00 50.20 11 ASN D O 1
ATOM 3808 N N . GLU D 1 14 ? 25.286 9.722 40.989 1.00 49.77 12 GLU D N 1
ATOM 3809 C CA . GLU D 1 14 ? 24.272 10.137 40.026 1.00 48.94 12 GLU D CA 1
ATOM 3810 C C . GLU D 1 14 ? 24.492 9.222 38.813 1.00 48.09 12 GLU D C 1
ATOM 3811 O O . GLU D 1 14 ? 25.540 9.297 38.145 1.00 47.62 12 GLU D O 1
ATOM 3817 N N . ALA D 1 15 ? 23.519 8.330 38.565 1.00 46.99 13 ALA D N 1
ATOM 3818 C CA . ALA D 1 15 ? 23.618 7.332 37.501 1.00 45.15 13 ALA D CA 1
ATOM 3819 C C . ALA D 1 15 ? 23.274 7.911 36.112 1.00 44.18 13 ALA D C 1
ATOM 3820 O O . ALA D 1 15 ? 22.689 7.244 35.265 1.00 43.45 13 ALA D O 1
ATOM 3822 N N . GLY D 1 16 ? 23.633 9.181 35.915 1.00 43.37 14 GLY D N 1
ATOM 3823 C CA . GLY D 1 16 ? 23.781 9.782 34.591 1.00 42.08 14 GLY D CA 1
ATOM 3824 C C . GLY D 1 16 ? 25.139 9.337 34.089 1.00 41.16 14 GLY D C 1
ATOM 3825 O O . GLY D 1 16 ? 25.381 9.262 32.896 1.00 41.44 14 GLY D O 1
ATOM 3826 N N . ALA D 1 17 ? 26.028 9.036 35.027 1.00 40.07 15 ALA D N 1
ATOM 3827 C CA . ALA D 1 17 ? 27.285 8.362 34.717 1.00 38.99 15 ALA D CA 1
ATOM 3828 C C . ALA D 1 17 ? 27.012 6.967 34.210 1.00 37.71 15 ALA D C 1
ATOM 3829 O O . ALA D 1 17 ? 27.656 6.527 33.271 1.00 37.61 15 ALA D O 1
ATOM 3831 N N . LEU D 1 18 ? 26.058 6.271 34.820 1.00 36.26 16 LEU D N 1
ATOM 3832 C CA . LEU D 1 18 ? 25.624 5.005 34.239 1.00 35.24 16 LEU D CA 1
ATOM 3833 C C . LEU D 1 18 ? 25.146 5.258 32.798 1.00 35.12 16 LEU D C 1
ATOM 3834 O O . LEU D 1 18 ? 25.583 4.582 31.857 1.00 34.68 16 LEU D O 1
ATOM 3837 N N . SER D 1 19 ? 24.279 6.255 32.631 1.00 34.71 17 SER D N 1
ATOM 3838 C CA . SER D 1 19 ? 23.723 6.538 31.322 1.00 35.24 17 SER D CA 1
ATOM 3839 C C . SER D 1 19 ? 24.825 6.949 30.344 1.00 35.79 17 SER D C 1
ATOM 3840 O O . SER D 1 19 ? 24.912 6.435 29.220 1.00 35.65 17 SER D O 1
ATOM 3843 N N . ARG D 1 20 ? 25.670 7.880 30.780 1.00 36.38 18 ARG D N 1
ATOM 3844 C CA . ARG D 1 20 ? 26.741 8.358 29.931 1.00 36.79 18 ARG D CA 1
ATOM 3845 C C . ARG D 1 20 ? 27.617 7.169 29.594 1.00 36.69 18 ARG D C 1
ATOM 3846 O O . ARG D 1 20 ? 27.945 6.962 28.422 1.00 37.15 18 ARG D O 1
ATOM 3851 N N . VAL D 1 21 ? 27.993 6.395 30.607 1.00 35.99 19 VAL D N 1
ATOM 3852 C CA . VAL D 1 21 ? 28.908 5.275 30.417 1.00 34.88 19 VAL D CA 1
ATOM 3853 C C . VAL D 1 21 ? 28.406 4.332 29.329 1.00 35.23 19 VAL D C 1
ATOM 3854 O O . VAL D 1 21 ? 29.137 4.000 28.395 1.00 35.14 19 VAL D O 1
ATOM 3858 N N . ALA D 1 22 ? 27.155 3.903 29.455 1.00 35.27 20 ALA D N 1
ATOM 3859 C CA . ALA D 1 22 ? 26.515 3.092 28.426 1.00 34.56 20 ALA D CA 1
ATOM 3860 C C . ALA D 1 22 ? 26.502 3.815 27.083 1.00 34.12 20 ALA D C 1
ATOM 3861 O O . ALA D 1 22 ? 26.602 3.188 26.029 1.00 33.89 20 ALA D O 1
ATOM 3863 N N . GLY D 1 23 ? 26.378 5.138 27.130 1.00 33.74 21 GLY D N 1
ATOM 3864 C CA . GLY D 1 23 ? 26.308 5.940 25.923 1.00 33.28 21 GLY D CA 1
ATOM 3865 C C . GLY D 1 23 ? 27.517 5.748 25.028 1.00 32.93 21 GLY D C 1
ATOM 3866 O O . GLY D 1 23 ? 27.383 5.407 23.853 1.00 32.46 21 GLY D O 1
ATOM 3867 N N . LEU D 1 24 ? 28.702 5.969 25.587 1.00 32.95 22 LEU D N 1
ATOM 3868 C CA . LEU D 1 24 ? 29.938 5.503 24.971 1.00 32.94 22 LEU D CA 1
ATOM 3869 C C . LEU D 1 24 ? 29.749 4.138 24.317 1.00 33.23 22 LEU D C 1
ATOM 3870 O O . LEU D 1 24 ? 29.823 4.009 23.095 1.00 33.11 22 LEU D O 1
ATOM 3873 N N . PHE D 1 25 ? 29.504 3.123 25.138 1.00 32.55 23 PHE D N 1
ATOM 3874 C CA . PHE D 1 25 ? 29.689 1.738 24.721 1.00 33.00 23 PHE D CA 1
ATOM 3875 C C . PHE D 1 25 ? 28.747 1.375 23.579 1.00 33.82 23 PHE D C 1
ATOM 3876 O O . PHE D 1 25 ? 29.076 0.548 22.729 1.00 34.52 23 PHE D O 1
ATOM 3884 N N . SER D 1 26 ? 27.573 1.998 23.566 1.00 34.66 24 SER D N 1
ATOM 3885 C CA . SER D 1 26 ? 26.636 1.843 22.460 1.00 35.63 24 SER D CA 1
ATOM 3886 C C . SER D 1 26 ? 27.117 2.590 21.220 1.00 35.34 24 SER D C 1
ATOM 3887 O O . SER D 1 26 ? 27.296 1.996 20.157 1.00 35.47 24 SER D O 1
ATOM 3890 N N . ALA D 1 27 ? 27.327 3.894 21.365 1.00 36.05 25 ALA D N 1
ATOM 3891 C CA . ALA D 1 27 ? 27.618 4.755 20.224 1.00 36.35 25 ALA D CA 1
ATOM 3892 C C . ALA D 1 27 ? 28.924 4.351 19.549 1.00 36.78 25 ALA D C 1
ATOM 3893 O O . ALA D 1 27 ? 29.046 4.413 18.325 1.00 36.23 25 ALA D O 1
ATOM 3894 N N . ARG D 1 28 ? 29.843 3.833 20.352 1.00 37.90 26 ARG D N 1
ATOM 3895 C CA . ARG D 1 28 ? 31.129 3.387 19.843 1.00 38.61 26 ARG D CA 1
ATOM 3896 C C . ARG D 1 28 ? 31.236 1.942 19.401 1.00 39.03 26 ARG D C 1
ATOM 3897 O O . ARG D 1 28 ? 32.244 1.543 18.881 1.00 39.13 26 ARG D O 1
ATOM 3905 N N . GLY D 1 29 ? 30.195 1.161 19.610 1.00 39.74 27 GLY D N 1
ATOM 3906 C CA . GLY D 1 29 ? 30.169 -0.222 19.179 1.00 41.03 27 GLY D CA 1
ATOM 3907 C C . GLY D 1 29 ? 30.891 -1.286 19.996 1.00 41.63 27 GLY D C 1
ATOM 3908 O O . GLY D 1 29 ? 31.362 -2.261 19.450 1.00 41.91 27 GLY D O 1
ATOM 3909 N N . TYR D 1 30 ? 30.953 -1.143 21.301 1.00 42.37 28 TYR D N 1
ATOM 3910 C CA . TYR D 1 30 ? 31.104 -2.329 22.117 1.00 44.32 28 TYR D CA 1
ATOM 3911 C C . TYR D 1 30 ? 29.857 -2.636 22.924 1.00 45.19 28 TYR D C 1
ATOM 3912 O O . TYR D 1 30 ? 29.084 -1.756 23.242 1.00 46.11 28 TYR D O 1
ATOM 3921 N N . ASN D 1 31 ? 29.632 -3.902 23.221 1.00 45.99 29 ASN D N 1
ATOM 3922 C CA . ASN D 1 31 ? 28.526 -4.258 24.096 1.00 46.57 29 ASN D CA 1
ATOM 3923 C C . ASN D 1 31 ? 29.032 -4.497 25.500 1.00 46.87 29 ASN D C 1
ATOM 3924 O O . ASN D 1 31 ? 30.133 -4.976 25.688 1.00 47.12 29 ASN D O 1
ATOM 3929 N N . ILE D 1 32 ? 28.229 -4.132 26.483 1.00 46.59 30 ILE D N 1
ATOM 3930 C CA . ILE D 1 32 ? 28.468 -4.577 27.841 1.00 46.84 30 ILE D CA 1
ATOM 3931 C C . ILE D 1 32 ? 28.018 -5.992 27.998 1.00 46.67 30 ILE D C 1
ATOM 3932 O O . ILE D 1 32 ? 26.835 -6.291 27.930 1.00 46.67 30 ILE D O 1
ATOM 3934 N N . GLU D 1 33 ? 28.982 -6.869 28.221 1.00 46.10 31 GLU D N 1
ATOM 3935 C CA . GLU D 1 33 ? 28.664 -8.264 28.505 1.00 45.29 31 GLU D CA 1
ATOM 3936 C C . GLU D 1 33 ? 27.855 -8.394 29.791 1.00 44.28 31 GLU D C 1
ATOM 3937 O O . GLU D 1 33 ? 26.799 -9.027 29.811 1.00 45.07 31 GLU D O 1
ATOM 3943 N N . SER D 1 34 ? 28.358 -7.792 30.864 1.00 41.93 32 SER D N 1
ATOM 3944 C CA . SER D 1 34 ? 27.550 -7.561 32.070 1.00 39.38 32 SER D CA 1
ATOM 3945 C C . SER D 1 34 ? 27.996 -6.292 32.792 1.00 38.29 32 SER D C 1
ATOM 3946 O O . SER D 1 34 ? 28.917 -5.563 32.338 1.00 36.17 32 SER D O 1
ATOM 3949 N N . LEU D 1 35 ? 27.341 -6.082 33.949 1.00 37.32 33 LEU D N 1
ATOM 3950 C CA . LEU D 1 35 ? 27.277 -4.782 34.595 1.00 36.28 33 LEU D CA 1
ATOM 3951 C C . LEU D 1 35 ? 26.688 -4.934 35.999 1.00 35.31 33 LEU D C 1
ATOM 3952 O O . LEU D 1 35 ? 25.621 -5.605 36.222 1.00 35.03 33 LEU D O 1
ATOM 3957 N N . SER D 1 36 ? 27.409 -4.328 36.946 1.00 33.66 34 SER D N 1
ATOM 3958 C CA . SER D 1 36 ? 26.935 -4.223 38.298 1.00 32.38 34 SER D CA 1
ATOM 3959 C C . SER D 1 36 ? 27.266 -2.828 38.808 1.00 31.48 34 SER D C 1
ATOM 3960 O O . SER D 1 36 ? 28.326 -2.281 38.511 1.00 30.78 34 SER D O 1
ATOM 3963 N N . VAL D 1 37 ? 26.343 -2.266 39.576 1.00 30.46 35 VAL D N 1
ATOM 3964 C CA . VAL D 1 37 ? 26.582 -1.024 40.265 1.00 29.66 35 VAL D CA 1
ATOM 3965 C C . VAL D 1 37 ? 25.750 -0.998 41.541 1.00 29.24 35 VAL D C 1
ATOM 3966 O O . VAL D 1 37 ? 24.556 -1.308 41.555 1.00 28.28 35 VAL D O 1
ATOM 3970 N N . ALA D 1 38 ? 26.406 -0.692 42.638 1.00 29.60 36 ALA D N 1
ATOM 3971 C CA . ALA D 1 38 ? 25.701 -0.539 43.881 1.00 30.58 36 ALA D CA 1
ATOM 3972 C C . ALA D 1 38 ? 26.514 0.440 44.701 1.00 31.27 36 ALA D C 1
ATOM 3973 O O . ALA D 1 38 ? 27.564 0.890 44.239 1.00 31.12 36 ALA D O 1
ATOM 3975 N N . PRO D 1 39 ? 26.023 0.810 45.891 1.00 32.39 37 PRO D N 1
ATOM 3976 C CA . PRO D 1 39 ? 26.755 1.827 46.641 1.00 33.83 37 PRO D CA 1
ATOM 3977 C C . PRO D 1 39 ? 27.919 1.272 47.454 1.00 34.95 37 PRO D C 1
ATOM 3978 O O . PRO D 1 39 ? 27.860 0.133 47.912 1.00 35.56 37 PRO D O 1
ATOM 3982 N N . THR D 1 40 ? 28.966 2.079 47.627 1.00 36.35 38 THR D N 1
ATOM 3983 C CA . THR D 1 40 ? 30.107 1.739 48.502 1.00 37.36 38 THR D CA 1
ATOM 3984 C C . THR D 1 40 ? 29.861 2.177 49.949 1.00 37.88 38 THR D C 1
ATOM 3985 O O . THR D 1 40 ? 28.896 2.903 50.217 1.00 37.76 38 THR D O 1
ATOM 3989 N N . GLU D 1 41 ? 30.742 1.747 50.864 1.00 38.73 39 GLU D N 1
ATOM 3990 C CA . GLU D 1 41 ? 30.728 2.188 52.282 1.00 40.03 39 GLU D CA 1
ATOM 3991 C C . GLU D 1 41 ? 30.562 3.702 52.361 1.00 41.16 39 GLU D C 1
ATOM 3992 O O . GLU D 1 41 ? 29.924 4.227 53.283 1.00 41.40 39 GLU D O 1
ATOM 3998 N N . ASP D 1 42 ? 31.174 4.390 51.397 1.00 42.61 40 ASP D N 1
ATOM 3999 C CA . ASP D 1 42 ? 30.886 5.784 51.141 1.00 44.10 40 ASP D CA 1
ATOM 4000 C C . ASP D 1 42 ? 29.641 5.922 50.250 1.00 45.22 40 ASP D C 1
ATOM 4001 O O . ASP D 1 42 ? 29.686 5.619 49.049 1.00 45.28 40 ASP D O 1
ATOM 4006 N N . PRO D 1 43 ? 28.521 6.372 50.843 1.00 46.48 41 PRO D N 1
ATOM 4007 C CA . PRO D 1 43 ? 27.263 6.602 50.122 1.00 47.56 41 PRO D CA 1
ATOM 4008 C C . PRO D 1 43 ? 27.285 7.799 49.154 1.00 48.41 41 PRO D C 1
ATOM 4009 O O . PRO D 1 43 ? 26.334 7.977 48.395 1.00 48.38 41 PRO D O 1
ATOM 4013 N N . THR D 1 44 ? 28.338 8.616 49.179 1.00 49.39 42 THR D N 1
ATOM 4014 C CA . THR D 1 44 ? 28.517 9.607 48.125 1.00 50.40 42 THR D CA 1
ATOM 4015 C C . THR D 1 44 ? 29.035 8.943 46.838 1.00 51.02 42 THR D C 1
ATOM 4016 O O . THR D 1 44 ? 28.980 9.535 45.759 1.00 50.67 42 THR D O 1
ATOM 4020 N N . LEU D 1 45 ? 29.519 7.706 46.952 1.00 51.85 43 LEU D N 1
ATOM 4021 C CA . LEU D 1 45 ? 30.085 7.035 45.800 1.00 52.91 43 LEU D CA 1
ATOM 4022 C C . LEU D 1 45 ? 29.584 5.615 45.599 1.00 53.87 43 LEU D C 1
ATOM 4023 O O . LEU D 1 45 ? 29.309 4.875 46.561 1.00 54.05 43 LEU D O 1
ATOM 4025 N N . SER D 1 46 ? 29.462 5.263 44.319 1.00 54.47 44 SER D N 1
ATOM 4026 C CA . SER D 1 46 ? 29.049 3.945 43.877 1.00 54.67 44 SER D CA 1
ATOM 4027 C C . SER D 1 46 ? 30.153 3.240 43.101 1.00 54.87 44 SER D C 1
ATOM 4028 O O . SER D 1 46 ? 30.950 3.876 42.400 1.00 54.62 44 SER D O 1
ATOM 4031 N N . ARG D 1 47 ? 30.164 1.915 43.219 1.00 55.01 45 ARG D N 1
ATOM 4032 C CA . ARG D 1 47 ? 31.169 1.082 42.611 1.00 55.27 45 ARG D CA 1
ATOM 4033 C C . ARG D 1 47 ? 30.592 0.334 41.420 1.00 55.91 45 ARG D C 1
ATOM 4034 O O . ARG D 1 47 ? 29.699 -0.511 41.596 1.00 56.53 45 ARG D O 1
ATOM 4050 N N . THR D 1 49 ? 31.358 -2.299 38.181 1.00 54.70 47 THR D N 1
ATOM 4051 C CA . THR D 1 49 ? 32.133 -3.265 37.410 1.00 53.90 47 THR D CA 1
ATOM 4052 C C . THR D 1 49 ? 31.541 -3.541 36.021 1.00 53.38 47 THR D C 1
ATOM 4053 O O . THR D 1 49 ? 30.337 -3.767 35.851 1.00 52.94 47 THR D O 1
ATOM 4057 N N . LEU D 1 50 ? 32.395 -3.517 35.017 1.00 53.14 48 LEU D N 1
ATOM 4058 C CA . LEU D 1 50 ? 31.930 -3.921 33.727 1.00 53.46 48 LEU D CA 1
ATOM 4059 C C . LEU D 1 50 ? 32.963 -4.712 32.948 1.00 54.26 48 LEU D C 1
ATOM 4060 O O . LEU D 1 50 ? 34.160 -4.437 32.990 1.00 53.55 48 LEU D O 1
ATOM 4065 N N . VAL D 1 51 ? 32.485 -5.717 32.221 1.00 55.99 49 VAL D N 1
ATOM 4066 C CA . VAL D 1 51 ? 33.361 -6.582 31.440 1.00 57.71 49 VAL D CA 1
ATOM 4067 C C . VAL D 1 51 ? 33.036 -6.497 29.953 1.00 58.40 49 VAL D C 1
ATOM 4068 O O . VAL D 1 51 ? 31.870 -6.535 29.559 1.00 58.13 49 VAL D O 1
ATOM 4072 N N . THR D 1 52 ? 34.074 -6.381 29.131 1.00 59.49 50 THR D N 1
ATOM 4073 C CA . THR D 1 52 ? 33.899 -6.249 27.689 1.00 60.57 50 THR D CA 1
ATOM 4074 C C . THR D 1 52 ? 35.130 -6.742 26.937 1.00 61.62 50 THR D C 1
ATOM 4075 O O . THR D 1 52 ? 36.126 -7.132 27.545 1.00 61.24 50 THR D O 1
ATOM 4079 N N . ASN D 1 53 ? 35.053 -6.723 25.610 1.00 63.38 51 ASN D N 1
ATOM 4080 C CA . ASN D 1 53 ? 35.022 -7.952 24.826 1.00 64.71 51 ASN D CA 1
ATOM 4081 C C . ASN D 1 53 ? 36.391 -8.624 24.799 1.00 65.37 51 ASN D C 1
ATOM 4082 O O . ASN D 1 53 ? 36.596 -9.662 25.428 1.00 65.56 51 ASN D O 1
ATOM 4087 N N . GLY D 1 54 ? 37.324 -8.025 24.066 1.00 65.84 52 GLY D N 1
ATOM 4088 C CA . GLY D 1 54 ? 38.496 -8.737 23.593 1.00 66.20 52 GLY D CA 1
ATOM 4089 C C . GLY D 1 54 ? 39.623 -7.803 23.199 1.00 66.67 52 GLY D C 1
ATOM 4090 O O . GLY D 1 54 ? 40.425 -7.394 24.039 1.00 66.67 52 GLY D O 1
ATOM 4091 N N . PRO D 1 55 ? 39.684 -7.465 21.916 1.00 66.68 53 PRO D N 1
ATOM 4092 C CA . PRO D 1 55 ? 40.944 -7.102 21.278 1.00 67.37 53 PRO D CA 1
ATOM 4093 C C . PRO D 1 55 ? 41.443 -5.749 21.774 1.00 67.73 53 PRO D C 1
ATOM 4094 O O . PRO D 1 55 ? 40.779 -4.728 21.598 1.00 67.99 53 PRO D O 1
ATOM 4096 N N . ASP D 1 56 ? 42.618 -5.750 22.396 1.00 67.85 54 ASP D N 1
ATOM 4097 C CA . ASP D 1 56 ? 43.153 -4.533 23.052 1.00 67.70 54 ASP D CA 1
ATOM 4098 C C . ASP D 1 56 ? 43.443 -3.374 22.095 1.00 67.61 54 ASP D C 1
ATOM 4099 O O . ASP D 1 56 ? 43.133 -3.457 20.900 1.00 67.85 54 ASP D O 1
ATOM 4104 N N . GLU D 1 57 ? 44.063 -2.307 22.614 1.00 67.21 55 GLU D N 1
ATOM 4105 C CA . GLU D 1 57 ? 44.203 -1.020 21.886 1.00 66.74 55 GLU D CA 1
ATOM 4106 C C . GLU D 1 57 ? 42.845 -0.309 21.844 1.00 66.47 55 GLU D C 1
ATOM 4107 O O . GLU D 1 57 ? 42.739 0.855 22.241 1.00 66.69 55 GLU D O 1
ATOM 4109 N N . ILE D 1 58 ? 41.817 -1.022 21.370 1.00 65.97 56 ILE D N 1
ATOM 4110 C CA . ILE D 1 58 ? 40.412 -0.651 21.588 1.00 65.25 56 ILE D CA 1
ATOM 4111 C C . ILE D 1 58 ? 40.107 -0.637 23.094 1.00 64.64 56 ILE D C 1
ATOM 4112 O O . ILE D 1 58 ? 39.270 0.147 23.561 1.00 64.57 56 ILE D O 1
ATOM 4114 N N . VAL D 1 59 ? 40.800 -1.508 23.834 1.00 63.85 57 VAL D N 1
ATOM 4115 C CA . VAL D 1 59 ? 40.718 -1.552 25.303 1.00 62.99 57 VAL D CA 1
ATOM 4116 C C . VAL D 1 59 ? 41.279 -0.266 25.927 1.00 62.30 57 VAL D C 1
ATOM 4117 O O . VAL D 1 59 ? 40.691 0.282 26.889 1.00 62.26 57 VAL D O 1
ATOM 4118 N N . GLU D 1 60 ? 42.417 0.193 25.384 1.00 61.60 58 GLU D N 1
ATOM 4119 C CA . GLU D 1 60 ? 43.021 1.473 25.773 1.00 61.06 58 GLU D CA 1
ATOM 4120 C C . GLU D 1 60 ? 42.117 2.636 25.361 1.00 60.63 58 GLU D C 1
ATOM 4121 O O . GLU D 1 60 ? 41.672 3.430 26.248 1.00 60.62 58 GLU D O 1
ATOM 4123 N N . GLN D 1 61 ? 41.844 2.716 24.017 1.00 59.88 59 GLN D N 1
ATOM 4124 C CA . GLN D 1 61 ? 40.939 3.728 23.451 1.00 59.24 59 GLN D CA 1
ATOM 4125 C C . GLN D 1 61 ? 39.625 3.835 24.236 1.00 58.95 59 GLN D C 1
ATOM 4126 O O . GLN D 1 61 ? 39.075 5.001 24.515 1.00 58.81 59 GLN D O 1
ATOM 4128 N N . ILE D 1 62 ? 39.142 2.625 24.721 1.00 58.56 60 ILE D N 1
ATOM 4129 C CA . ILE D 1 62 ? 37.932 2.637 25.574 1.00 58.41 60 ILE D CA 1
ATOM 4130 C C . ILE D 1 62 ? 38.268 3.367 26.877 1.00 58.14 60 ILE D C 1
ATOM 4131 O O . ILE D 1 62 ? 37.603 4.327 27.242 1.00 58.08 60 ILE D O 1
ATOM 4133 N N . THR D 1 63 ? 39.330 2.806 27.547 1.00 57.89 61 THR D N 1
ATOM 4134 C CA . THR D 1 63 ? 39.794 3.379 28.815 1.00 57.64 61 THR D CA 1
ATOM 4135 C C . THR D 1 63 ? 40.063 4.901 28.707 1.00 57.32 61 THR D C 1
ATOM 4136 O O . THR D 1 63 ? 39.624 5.685 29.565 1.00 57.36 61 THR D O 1
ATOM 4140 N N . LYS D 1 64 ? 40.751 5.312 27.641 1.00 56.42 62 LYS D N 1
ATOM 4141 C CA . LYS D 1 64 ? 41.018 6.726 27.400 1.00 56.01 62 LYS D CA 1
ATOM 4142 C C . LYS D 1 64 ? 39.711 7.533 27.427 1.00 55.44 62 LYS D C 1
ATOM 4143 O O . LYS D 1 64 ? 39.592 8.522 28.174 1.00 55.29 62 LYS D O 1
ATOM 4145 N N . GLN D 1 65 ? 38.734 7.088 26.628 1.00 54.61 63 GLN D N 1
ATOM 4146 C CA . GLN D 1 65 ? 37.440 7.762 26.532 1.00 53.88 63 GLN D CA 1
ATOM 4147 C C . GLN D 1 65 ? 36.733 7.750 27.898 1.00 53.64 63 GLN D C 1
ATOM 4148 O O . GLN D 1 65 ? 36.295 8.839 28.381 1.00 53.14 63 GLN D O 1
ATOM 4150 N N . LEU D 1 66 ? 36.677 6.531 28.532 1.00 53.25 64 LEU D N 1
ATOM 4151 C CA . LEU D 1 66 ? 36.016 6.390 29.834 1.00 52.73 64 LEU D CA 1
ATOM 4152 C C . LEU D 1 66 ? 36.516 7.321 30.915 1.00 52.85 64 LEU D C 1
ATOM 4153 O O . LEU D 1 66 ? 35.831 7.580 31.919 1.00 52.86 64 LEU D O 1
ATOM 4158 N N . ASN D 1 67 ? 37.720 7.841 30.704 1.00 53.35 65 ASN D N 1
ATOM 4159 C CA . ASN D 1 67 ? 38.258 8.791 31.655 1.00 53.52 65 ASN D CA 1
ATOM 4160 C C . ASN D 1 67 ? 37.695 10.195 31.517 1.00 53.29 65 ASN D C 1
ATOM 4161 O O . ASN D 1 67 ? 37.792 11.026 32.498 1.00 53.40 65 ASN D O 1
ATOM 4166 N N . LYS D 1 68 ? 37.039 10.431 30.356 1.00 53.72 66 LYS D N 1
ATOM 4167 C CA . LYS D 1 68 ? 36.591 11.795 29.944 1.00 54.20 66 LYS D CA 1
ATOM 4168 C C . LYS D 1 68 ? 35.330 12.347 30.666 1.00 54.35 66 LYS D C 1
ATOM 4169 O O . LYS D 1 68 ? 35.079 13.607 30.668 1.00 54.28 66 LYS D O 1
ATOM 4171 N N . LEU D 1 69 ? 34.523 11.436 31.242 1.00 54.35 67 LEU D N 1
ATOM 4172 C CA . LEU D 1 69 ? 33.442 11.873 32.130 1.00 54.37 67 LEU D CA 1
ATOM 4173 C C . LEU D 1 69 ? 34.084 12.316 33.457 1.00 54.49 67 LEU D C 1
ATOM 4174 O O . LEU D 1 69 ? 35.106 11.762 33.871 1.00 54.66 67 LEU D O 1
ATOM 4176 N N . ILE D 1 70 ? 33.508 13.324 34.108 1.00 54.62 68 ILE D N 1
ATOM 4177 C CA . ILE D 1 70 ? 34.224 14.056 35.167 1.00 54.98 68 ILE D CA 1
ATOM 4178 C C . ILE D 1 70 ? 33.459 14.100 36.493 1.00 55.04 68 ILE D C 1
ATOM 4179 O O . ILE D 1 70 ? 32.928 13.049 36.959 1.00 55.12 68 ILE D O 1
ATOM 4180 N N . VAL D 1 72 ? 32.471 10.056 37.366 1.00 65.02 70 VAL D N 1
ATOM 4181 C CA . VAL D 1 72 ? 33.703 9.239 37.226 1.00 66.07 70 VAL D CA 1
ATOM 4182 C C . VAL D 1 72 ? 34.926 9.709 38.048 1.00 65.89 70 VAL D C 1
ATOM 4183 O O . VAL D 1 72 ? 35.596 10.712 37.687 1.00 65.64 70 VAL D O 1
ATOM 4187 N N . VAL D 1 73 ? 35.213 8.999 39.134 1.00 65.48 71 VAL D N 1
ATOM 4188 C CA . VAL D 1 73 ? 36.348 9.329 39.988 1.00 64.99 71 VAL D CA 1
ATOM 4189 C C . VAL D 1 73 ? 37.622 8.649 39.499 1.00 64.48 71 VAL D C 1
ATOM 4190 O O . VAL D 1 73 ? 38.431 9.255 38.797 1.00 64.44 71 VAL D O 1
ATOM 4194 N N . LYS D 1 74 ? 37.794 7.386 39.876 1.00 63.33 72 LYS D N 1
ATOM 4195 C CA . LYS D 1 74 ? 38.895 6.577 39.364 1.00 62.50 72 LYS D CA 1
ATOM 4196 C C . LYS D 1 74 ? 38.383 5.451 38.472 1.00 61.84 72 LYS D C 1
ATOM 4197 O O . LYS D 1 74 ? 37.309 4.898 38.709 1.00 61.39 72 LYS D O 1
ATOM 4203 N N . LEU D 1 75 ? 39.159 5.117 37.446 1.00 61.21 73 LEU D N 1
ATOM 4204 C CA . LEU D 1 75 ? 38.976 3.864 36.724 1.00 60.35 73 LEU D CA 1
ATOM 4205 C C . LEU D 1 75 ? 40.202 2.966 36.860 1.00 59.62 73 LEU D C 1
ATOM 4206 O O . LEU D 1 75 ? 41.338 3.433 36.774 1.00 59.10 73 LEU D O 1
ATOM 4211 N N . ILE D 1 76 ? 39.964 1.676 37.071 1.00 58.66 74 ILE D N 1
ATOM 4212 C CA . ILE D 1 76 ? 41.021 0.676 36.978 1.00 58.58 74 ILE D CA 1
ATOM 4213 C C . ILE D 1 76 ? 40.616 -0.471 36.060 1.00 58.63 74 ILE D C 1
ATOM 4214 O O . ILE D 1 76 ? 39.439 -0.823 35.970 1.00 58.46 74 ILE D O 1
ATOM 4218 N N . ASP D 1 77 ? 41.598 -1.052 35.378 1.00 58.57 75 ASP D N 1
ATOM 4219 C CA . ASP D 1 77 ? 41.347 -2.121 34.460 1.00 58.17 75 ASP D CA 1
ATOM 4220 C C . ASP D 1 77 ? 41.860 -3.367 35.163 1.00 57.58 75 ASP D C 1
ATOM 4221 O O . ASP D 1 77 ? 43.002 -3.794 34.948 1.00 57.92 75 ASP D O 1
ATOM 4226 N N . LEU D 1 78 ? 41.002 -3.929 36.016 1.00 56.76 76 LEU D N 1
ATOM 4227 C CA . LEU D 1 78 ? 41.361 -4.982 36.967 1.00 55.45 76 LEU D CA 1
ATOM 4228 C C . LEU D 1 78 ? 42.299 -5.999 36.413 1.00 55.18 76 LEU D C 1
ATOM 4229 O O . LEU D 1 78 ? 43.187 -6.458 37.113 1.00 55.35 76 LEU D O 1
ATOM 4234 N N . SER D 1 79 ? 42.096 -6.340 35.149 1.00 54.62 77 SER D N 1
ATOM 4235 C CA . SER D 1 79 ? 42.840 -7.397 34.502 1.00 54.61 77 SER D CA 1
ATOM 4236 C C . SER D 1 79 ? 44.338 -7.190 34.409 1.00 54.74 77 SER D C 1
ATOM 4237 O O . SER D 1 79 ? 45.070 -8.150 34.204 1.00 54.72 77 SER D O 1
ATOM 4240 N N . SER D 1 80 ? 44.801 -5.954 34.551 1.00 55.01 78 SER D N 1
ATOM 4241 C CA . SER D 1 80 ? 46.229 -5.673 34.383 1.00 55.31 78 SER D CA 1
ATOM 4242 C C . SER D 1 80 ? 47.049 -6.236 35.546 1.00 55.12 78 SER D C 1
ATOM 4243 O O . SER D 1 80 ? 48.249 -6.465 35.398 1.00 55.52 78 SER D O 1
ATOM 4246 N N . GLU D 1 81 ? 46.392 -6.430 36.695 1.00 54.60 79 GLU D N 1
ATOM 4247 C CA . GLU D 1 81 ? 46.972 -7.055 37.889 1.00 54.00 79 GLU D CA 1
ATOM 4248 C C . GLU D 1 81 ? 46.110 -8.210 38.357 1.00 52.92 79 GLU D C 1
ATOM 4249 O O . GLU D 1 81 ? 45.007 -8.412 37.854 1.00 53.20 79 GLU D O 1
ATOM 4255 N N . GLY D 1 82 ? 46.599 -8.974 39.321 1.00 51.78 80 GLY D N 1
ATOM 4256 C CA . GLY D 1 82 ? 45.747 -9.953 40.013 1.00 50.42 80 GLY D CA 1
ATOM 4257 C C . GLY D 1 82 ? 44.415 -9.333 40.469 1.00 49.50 80 GLY D C 1
ATOM 4258 O O . GLY D 1 82 ? 44.382 -8.162 40.913 1.00 49.21 80 GLY D O 1
ATOM 4259 N N . TYR D 1 83 ? 43.310 -10.077 40.310 1.00 47.75 81 TYR D N 1
ATOM 4260 C CA . TYR D 1 83 ? 42.026 -9.629 40.846 1.00 46.64 81 TYR D CA 1
ATOM 4261 C C . TYR D 1 83 ? 41.242 -10.838 41.253 1.00 45.90 81 TYR D C 1
ATOM 4262 O O . TYR D 1 83 ? 41.553 -11.943 40.850 1.00 45.24 81 TYR D O 1
ATOM 4271 N N . VAL D 1 84 ? 40.205 -10.608 42.036 1.00 45.51 82 VAL D N 1
ATOM 4272 C CA . VAL D 1 84 ? 39.156 -11.581 42.236 1.00 46.29 82 VAL D CA 1
ATOM 4273 C C . VAL D 1 84 ? 37.862 -11.132 41.580 1.00 47.08 82 VAL D C 1
ATOM 4274 O O . VAL D 1 84 ? 37.556 -9.945 41.467 1.00 46.81 82 VAL D O 1
ATOM 4278 N N . GLU D 1 85 ? 37.079 -12.100 41.164 1.00 48.31 83 GLU D N 1
ATOM 4279 C CA . GLU D 1 85 ? 35.781 -11.786 40.630 1.00 49.02 83 GLU D CA 1
ATOM 4280 C C . GLU D 1 85 ? 34.792 -12.882 40.955 1.00 48.87 83 GLU D C 1
ATOM 4281 O O . GLU D 1 85 ? 35.128 -14.078 40.884 1.00 48.57 83 GLU D O 1
ATOM 4287 N N . ARG D 1 86 ? 33.580 -12.449 41.322 1.00 48.45 84 ARG D N 1
ATOM 4288 C CA . ARG D 1 86 ? 32.471 -13.352 41.557 1.00 47.36 84 ARG D CA 1
ATOM 4289 C C . ARG D 1 86 ? 31.173 -12.896 40.908 1.00 47.71 84 ARG D C 1
ATOM 4290 O O . ARG D 1 86 ? 30.993 -11.701 40.581 1.00 47.26 84 ARG D O 1
ATOM 4298 N N . GLU D 1 87 ? 30.276 -13.867 40.674 1.00 47.09 85 GLU D N 1
ATOM 4299 C CA . GLU D 1 87 ? 28.959 -13.555 40.164 1.00 46.70 85 GLU D CA 1
ATOM 4300 C C . GLU D 1 87 ? 27.950 -14.427 40.857 1.00 45.46 85 GLU D C 1
ATOM 4301 O O . GLU D 1 87 ? 28.249 -15.573 41.162 1.00 44.62 85 GLU D O 1
ATOM 4307 N N . LEU D 1 88 ? 26.787 -13.844 41.168 1.00 44.67 86 LEU D N 1
ATOM 4308 C CA . LEU D 1 88 ? 25.676 -14.618 41.622 1.00 44.58 86 LEU D CA 1
ATOM 4309 C C . LEU D 1 88 ? 24.653 -14.857 40.524 1.00 44.52 86 LEU D C 1
ATOM 4310 O O . LEU D 1 88 ? 24.393 -14.000 39.662 1.00 43.72 86 LEU D O 1
ATOM 4323 N N . LEU D 1 90 ? 20.748 -16.776 39.945 1.00 43.46 88 LEU D N 1
ATOM 4324 C CA . LEU D 1 90 ? 19.553 -17.512 40.316 1.00 42.27 88 LEU D CA 1
ATOM 4325 C C . LEU D 1 90 ? 18.990 -18.165 39.077 1.00 42.49 88 LEU D C 1
ATOM 4326 O O . LEU D 1 90 ? 18.678 -17.474 38.115 1.00 43.47 88 LEU D O 1
ATOM 4331 N N . VAL D 1 91 ? 18.883 -19.492 39.076 1.00 41.34 89 VAL D N 1
ATOM 4332 C CA . VAL D 1 91 ? 18.373 -20.212 37.932 1.00 39.89 89 VAL D CA 1
ATOM 4333 C C . VAL D 1 91 ? 17.146 -21.000 38.367 1.00 39.73 89 VAL D C 1
ATOM 4334 O O . VAL D 1 91 ? 17.230 -21.834 39.258 1.00 38.79 89 VAL D O 1
ATOM 4338 N N . LYS D 1 92 ? 15.996 -20.750 37.733 1.00 39.34 90 LYS D N 1
ATOM 4339 C CA . LYS D 1 92 ? 14.793 -21.541 38.004 1.00 39.91 90 LYS D CA 1
ATOM 4340 C C . LYS D 1 92 ? 14.671 -22.673 37.004 1.00 41.06 90 LYS D C 1
ATOM 4341 O O . LYS D 1 92 ? 14.475 -22.416 35.820 1.00 41.91 90 LYS D O 1
ATOM 4347 N N . VAL D 1 93 ? 14.775 -23.919 37.470 1.00 41.49 91 VAL D N 1
ATOM 4348 C CA . VAL D 1 93 ? 14.691 -25.082 36.576 1.00 42.77 91 VAL D CA 1
ATOM 4349 C C . VAL D 1 93 ? 13.417 -25.916 36.738 1.00 43.60 91 VAL D C 1
ATOM 4350 O O . VAL D 1 93 ? 12.940 -26.104 37.860 1.00 44.78 91 VAL D O 1
ATOM 4354 N N . ARG D 1 94 ? 12.854 -26.406 35.628 1.00 43.82 92 ARG D N 1
ATOM 4355 C CA . ARG D 1 94 ? 11.748 -27.370 35.670 1.00 43.19 92 ARG D CA 1
ATOM 4356 C C . ARG D 1 94 ? 12.250 -28.688 36.256 1.00 44.07 92 ARG D C 1
ATOM 4357 O O . ARG D 1 94 ? 13.224 -29.263 35.756 1.00 43.93 92 ARG D O 1
ATOM 4365 N N . ALA D 1 95 ? 11.618 -29.189 37.307 1.00 43.93 93 ALA D N 1
ATOM 4366 C CA . ALA D 1 95 ? 12.214 -30.357 37.959 1.00 44.91 93 ALA D CA 1
ATOM 4367 C C . ALA D 1 95 ? 11.204 -31.418 38.368 1.00 45.13 93 ALA D C 1
ATOM 4368 O O . ALA D 1 95 ? 10.616 -31.326 39.458 1.00 45.03 93 ALA D O 1
ATOM 4370 N N . VAL D 1 96 ? 10.994 -32.388 37.475 1.00 45.03 94 VAL D N 1
ATOM 4371 C CA . VAL D 1 96 ? 10.058 -33.488 37.693 1.00 45.95 94 VAL D CA 1
ATOM 4372 C C . VAL D 1 96 ? 10.723 -34.837 37.478 1.00 46.52 94 VAL D C 1
ATOM 4373 O O . VAL D 1 96 ? 11.672 -34.960 36.707 1.00 46.90 94 VAL D O 1
ATOM 4377 N N . GLY D 1 97 ? 10.221 -35.867 38.141 1.00 47.45 95 GLY D N 1
ATOM 4378 C CA . GLY D 1 97 ? 10.733 -37.215 37.880 1.00 48.00 95 GLY D CA 1
ATOM 4379 C C . GLY D 1 97 ? 12.222 -37.230 38.043 1.00 49.09 95 GLY D C 1
ATOM 4380 O O . GLY D 1 97 ? 12.740 -36.608 38.985 1.00 49.99 95 GLY D O 1
ATOM 4381 N N . LYS D 1 98 ? 12.922 -37.892 37.118 1.00 49.55 96 LYS D N 1
ATOM 4382 C CA . LYS D 1 98 ? 14.372 -38.154 37.270 1.00 49.75 96 LYS D CA 1
ATOM 4383 C C . LYS D 1 98 ? 15.230 -36.888 37.235 1.00 50.00 96 LYS D C 1
ATOM 4384 O O . LYS D 1 98 ? 16.376 -36.910 37.689 1.00 49.99 96 LYS D O 1
ATOM 4387 N N . ASP D 1 99 ? 14.666 -35.782 36.739 1.00 49.78 97 ASP D N 1
ATOM 4388 C CA . ASP D 1 99 ? 15.385 -34.521 36.705 1.00 49.75 97 ASP D CA 1
ATOM 4389 C C . ASP D 1 99 ? 15.477 -33.945 38.075 1.00 48.81 97 ASP D C 1
ATOM 4390 O O . ASP D 1 99 ? 16.340 -33.098 38.345 1.00 47.89 97 ASP D O 1
ATOM 4395 N N . ARG D 1 100 ? 14.592 -34.391 38.958 1.00 48.14 98 ARG D N 1
ATOM 4396 C CA . ARG D 1 100 ? 14.675 -33.875 40.300 1.00 47.87 98 ARG D CA 1
ATOM 4397 C C . ARG D 1 100 ? 15.976 -34.281 40.959 1.00 48.08 98 ARG D C 1
ATOM 4398 O O . ARG D 1 100 ? 16.612 -33.480 41.613 1.00 48.08 98 ARG D O 1
ATOM 4406 N N . GLU D 1 101 ? 16.376 -35.523 40.755 1.00 49.01 99 GLU D N 1
ATOM 4407 C CA . GLU D 1 101 ? 17.567 -36.027 41.377 1.00 49.58 99 GLU D CA 1
ATOM 4408 C C . GLU D 1 101 ? 18.696 -35.378 40.635 1.00 49.04 99 GLU D C 1
ATOM 4409 O O . GLU D 1 101 ? 19.643 -34.899 41.237 1.00 49.85 99 GLU D O 1
ATOM 4415 N N . GLU D 1 102 ? 18.563 -35.324 39.318 1.00 48.15 100 GLU D N 1
ATOM 4416 C CA . GLU D 1 102 ? 19.583 -34.746 38.467 1.00 47.79 100 GLU D CA 1
ATOM 4417 C C . GLU D 1 102 ? 19.896 -33.260 38.721 1.00 47.79 100 GLU D C 1
ATOM 4418 O O . GLU D 1 102 ? 21.063 -32.903 38.828 1.00 47.99 100 GLU D O 1
ATOM 4432 N N . LYS D 1 104 ? 19.322 -31.605 41.452 1.00 46.41 102 LYS D N 1
ATOM 4433 C CA . LYS D 1 104 ? 19.880 -31.534 42.792 1.00 46.27 102 LYS D CA 1
ATOM 4434 C C . LYS D 1 104 ? 21.371 -31.943 42.801 1.00 45.87 102 LYS D C 1
ATOM 4435 O O . LYS D 1 104 ? 22.178 -31.314 43.483 1.00 46.03 102 LYS D O 1
ATOM 4441 N N . ARG D 1 105 ? 21.725 -32.993 42.049 1.00 45.49 103 ARG D N 1
ATOM 4442 C CA . ARG D 1 105 ? 23.105 -33.401 41.896 1.00 45.01 103 ARG D CA 1
ATOM 4443 C C . ARG D 1 105 ? 23.911 -32.248 41.309 1.00 44.69 103 ARG D C 1
ATOM 4444 O O . ARG D 1 105 ? 25.029 -31.954 41.773 1.00 44.80 103 ARG D O 1
ATOM 4452 N N . LEU D 1 106 ? 23.334 -31.580 40.305 1.00 44.01 104 LEU D N 1
ATOM 4453 C CA . LEU D 1 106 ? 23.999 -30.442 39.680 1.00 43.26 104 LEU D CA 1
ATOM 4454 C C . LEU D 1 106 ? 24.245 -29.338 40.664 1.00 43.03 104 LEU D C 1
ATOM 4455 O O . LEU D 1 106 ? 25.361 -28.852 40.740 1.00 45.51 104 LEU D O 1
ATOM 4460 N N . ALA D 1 107 ? 23.243 -28.960 41.447 1.00 41.84 105 ALA D N 1
ATOM 4461 C CA . ALA D 1 107 ? 23.435 -27.982 42.507 1.00 41.47 105 ALA D CA 1
ATOM 4462 C C . ALA D 1 107 ? 24.525 -28.351 43.499 1.00 41.73 105 ALA D C 1
ATOM 4463 O O . ALA D 1 107 ? 25.311 -27.477 43.884 1.00 42.09 105 ALA D O 1
ATOM 4465 N N . ASP D 1 108 ? 24.545 -29.607 43.959 1.00 41.05 106 ASP D N 1
ATOM 4466 C CA . ASP D 1 108 ? 25.602 -30.051 44.881 1.00 41.51 106 ASP D CA 1
ATOM 4467 C C . ASP D 1 108 ? 26.968 -30.026 44.208 1.00 40.68 106 ASP D C 1
ATOM 4468 O O . ASP D 1 108 ? 27.904 -29.475 44.738 1.00 39.85 106 ASP D O 1
ATOM 4473 N N . ILE D 1 109 ? 27.079 -30.608 43.027 1.00 41.01 107 ILE D N 1
ATOM 4474 C CA . ILE D 1 109 ? 28.368 -30.599 42.326 1.00 41.13 107 ILE D CA 1
ATOM 4475 C C . ILE D 1 109 ? 28.890 -29.137 42.254 1.00 42.14 107 ILE D C 1
ATOM 4476 O O . ILE D 1 109 ? 30.049 -28.902 42.482 1.00 42.18 107 ILE D O 1
ATOM 4481 N N . PHE D 1 110 ? 28.027 -28.174 41.907 1.00 42.54 108 PHE D N 1
ATOM 4482 C CA . PHE D 1 110 ? 28.447 -26.782 41.752 1.00 43.31 108 PHE D CA 1
ATOM 4483 C C . PHE D 1 110 ? 28.393 -25.964 43.023 1.00 43.72 108 PHE D C 1
ATOM 4484 O O . PHE D 1 110 ? 28.679 -24.765 43.016 1.00 44.81 108 PHE D O 1
ATOM 4492 N N . ARG D 1 111 ? 28.021 -26.605 44.113 1.00 44.14 109 ARG D N 1
ATOM 4493 C CA . ARG D 1 111 ? 27.875 -25.932 45.396 1.00 45.05 109 ARG D CA 1
ATOM 4494 C C . ARG D 1 111 ? 26.853 -24.833 45.426 1.00 44.52 109 ARG D C 1
ATOM 4495 O O . ARG D 1 111 ? 27.001 -23.901 46.170 1.00 45.15 109 ARG D O 1
ATOM 4503 N N . GLY D 1 112 ? 25.800 -24.963 44.650 1.00 44.42 110 GLY D N 1
ATOM 4504 C CA . GLY D 1 112 ? 24.711 -24.026 44.732 1.00 44.62 110 GLY D CA 1
ATOM 4505 C C . GLY D 1 112 ? 23.773 -24.420 45.855 1.00 44.74 110 GLY D C 1
ATOM 4506 O O . GLY D 1 112 ? 23.969 -25.430 46.505 1.00 45.24 110 GLY D O 1
ATOM 4507 N N . ASN D 1 113 ? 22.764 -23.600 46.097 1.00 44.50 111 ASN D N 1
ATOM 4508 C CA . ASN D 1 113 ? 21.777 -23.902 47.106 1.00 44.26 111 ASN D CA 1
ATOM 4509 C C . ASN D 1 113 ? 20.439 -23.758 46.466 1.00 43.46 111 ASN D C 1
ATOM 4510 O O . ASN D 1 113 ? 20.242 -22.842 45.677 1.00 43.26 111 ASN D O 1
ATOM 4515 N N . ILE D 1 114 ? 19.530 -24.666 46.785 1.00 42.54 112 ILE D N 1
ATOM 4516 C CA . ILE D 1 114 ? 18.169 -24.534 46.302 1.00 42.92 112 ILE D CA 1
ATOM 4517 C C . ILE D 1 114 ? 17.408 -23.605 47.234 1.00 42.01 112 ILE D C 1
ATOM 4518 O O . ILE D 1 114 ? 17.398 -23.819 48.439 1.00 40.46 112 ILE D O 1
ATOM 4523 N N . ILE D 1 115 ? 16.792 -22.566 46.673 1.00 41.30 113 ILE D N 1
ATOM 4524 C CA . ILE D 1 115 ? 16.217 -21.556 47.538 1.00 41.34 113 ILE D CA 1
ATOM 4525 C C . ILE D 1 115 ? 14.723 -21.372 47.304 1.00 41.32 113 ILE D C 1
ATOM 4526 O O . ILE D 1 115 ? 14.053 -20.561 47.974 1.00 41.39 113 ILE D O 1
ATOM 4531 N N . ASP D 1 116 ? 14.195 -22.166 46.397 1.00 40.90 114 ASP D N 1
ATOM 4532 C CA . ASP D 1 116 ? 12.772 -22.228 46.191 1.00 42.05 114 ASP D CA 1
ATOM 4533 C C . ASP D 1 116 ? 12.494 -23.596 45.634 1.00 42.78 114 ASP D C 1
ATOM 4534 O O . ASP D 1 116 ? 13.241 -24.113 44.781 1.00 43.75 114 ASP D O 1
ATOM 4539 N N . VAL D 1 117 ? 11.432 -24.203 46.114 1.00 43.44 115 VAL D N 1
ATOM 4540 C CA . VAL D 1 117 ? 11.153 -25.575 45.725 1.00 44.88 115 VAL D CA 1
ATOM 4541 C C . VAL D 1 117 ? 9.677 -25.859 45.756 1.00 45.10 115 VAL D C 1
ATOM 4542 O O . VAL D 1 117 ? 9.001 -25.502 46.712 1.00 46.14 115 VAL D O 1
ATOM 4546 N N . THR D 1 118 ? 9.187 -26.476 44.692 1.00 45.18 116 THR D N 1
ATOM 4547 C CA . THR D 1 118 ? 7.863 -27.085 44.692 1.00 45.42 116 THR D CA 1
ATOM 4548 C C . THR D 1 118 ? 8.085 -28.504 44.207 1.00 45.74 116 THR D C 1
ATOM 4549 O O . THR D 1 118 ? 9.228 -28.890 43.921 1.00 45.52 116 THR D O 1
ATOM 4553 N N A ASN D 1 119 ? 7.017 -29.289 44.079 0.50 45.82 117 ASN 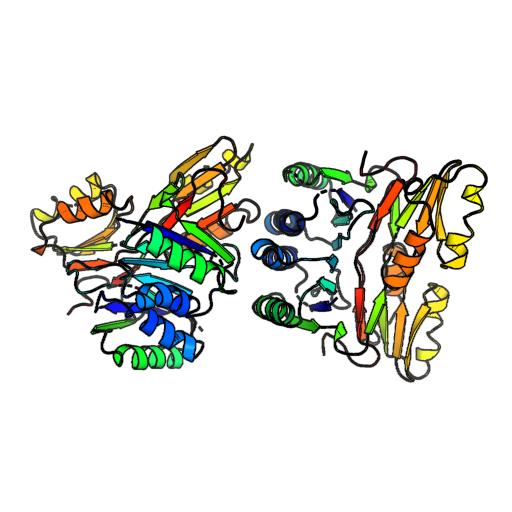D N 1
ATOM 4554 N N B ASN D 1 119 ? 6.983 -29.249 44.065 0.50 46.06 117 ASN D N 1
ATOM 4555 C CA A ASN D 1 119 ? 7.164 -30.641 43.518 0.50 45.56 117 ASN D CA 1
ATOM 4556 C CA B ASN D 1 119 ? 6.977 -30.600 43.477 0.50 45.97 117 ASN D CA 1
ATOM 4557 C C A ASN D 1 119 ? 7.422 -30.663 41.986 0.50 45.50 117 ASN D C 1
ATOM 4558 C C B ASN D 1 119 ? 7.471 -30.653 42.008 0.50 45.79 117 ASN D C 1
ATOM 4559 O O A ASN D 1 119 ? 7.450 -31.730 41.364 0.50 45.08 117 ASN D O 1
ATOM 4560 O O B ASN D 1 119 ? 7.694 -31.732 41.450 0.50 45.33 117 ASN D O 1
ATOM 4569 N N . GLU D 1 120 ? 7.630 -29.480 41.395 1.00 45.75 118 GLU D N 1
ATOM 4570 C CA . GLU D 1 120 ? 7.973 -29.370 39.954 1.00 46.25 118 GLU D CA 1
ATOM 4571 C C . GLU D 1 120 ? 9.092 -28.430 39.529 1.00 45.95 118 GLU D C 1
ATOM 4572 O O . GLU D 1 120 ? 9.354 -28.314 38.332 1.00 45.71 118 GLU D O 1
ATOM 4578 N N . LEU D 1 121 ? 9.692 -27.702 40.473 1.00 46.28 119 LEU D N 1
ATOM 4579 C CA . LEU D 1 121 ? 10.750 -26.763 40.142 1.00 47.01 119 LEU D CA 1
ATOM 4580 C C . LEU D 1 121 ? 11.695 -26.543 41.276 1.00 46.81 119 LEU D C 1
ATOM 4581 O O . LEU D 1 121 ? 11.342 -26.758 42.441 1.00 48.10 119 LEU D O 1
ATOM 4586 N N . TYR D 1 122 ? 12.885 -26.058 40.930 1.00 45.79 120 TYR D N 1
ATOM 4587 C CA . TYR D 1 122 ? 13.837 -25.563 41.908 1.00 45.03 120 TYR D CA 1
ATOM 4588 C C . TYR D 1 122 ? 14.291 -24.202 41.456 1.00 44.90 120 TYR D C 1
ATOM 4589 O O . TYR D 1 122 ? 14.340 -23.956 40.254 1.00 45.72 120 TYR D O 1
ATOM 4598 N N . THR D 1 123 ? 14.646 -23.322 42.389 1.00 44.15 121 THR D N 1
ATOM 4599 C CA . THR D 1 123 ? 15.447 -22.175 42.011 1.00 43.32 121 THR D CA 1
ATOM 4600 C C . THR D 1 123 ? 16.762 -22.434 42.684 1.00 42.74 121 THR D C 1
ATOM 4601 O O . THR D 1 123 ? 16.830 -22.648 43.892 1.00 43.54 121 THR D O 1
ATOM 4605 N N . ILE D 1 124 ? 17.799 -22.457 41.878 1.00 41.89 122 ILE D N 1
ATOM 4606 C CA . ILE D 1 124 ? 19.096 -22.753 42.351 1.00 41.23 122 ILE D CA 1
ATOM 4607 C C . ILE D 1 124 ? 19.859 -21.459 42.338 1.00 42.19 122 ILE D C 1
ATOM 4608 O O . ILE D 1 124 ? 19.906 -20.763 41.310 1.00 43.17 122 ILE D O 1
ATOM 4613 N N . GLU D 1 125 ? 20.464 -21.168 43.477 1.00 41.74 123 GLU D N 1
ATOM 4614 C CA . GLU D 1 125 ? 21.353 -20.080 43.634 1.00 43.00 123 GLU D CA 1
ATOM 4615 C C . GLU D 1 125 ? 22.794 -20.535 43.491 1.00 43.31 123 GLU D C 1
ATOM 4616 O O . GLU D 1 125 ? 23.255 -21.452 44.196 1.00 43.27 123 GLU D O 1
ATOM 4622 N N . LEU D 1 126 ? 23.526 -19.841 42.642 1.00 43.08 124 LEU D N 1
ATOM 4623 C CA . LEU D 1 126 ? 24.874 -20.251 42.329 1.00 44.02 124 LEU D CA 1
ATOM 4624 C C . LEU D 1 126 ? 25.803 -19.045 42.316 1.00 44.19 124 LEU D C 1
ATOM 4625 O O . LEU D 1 126 ? 25.454 -18.000 41.776 1.00 44.35 124 LEU D O 1
ATOM 4630 N N . THR D 1 127 ? 26.978 -19.209 42.899 1.00 43.89 125 THR D N 1
ATOM 4631 C CA . THR D 1 127 ? 27.988 -18.184 42.969 1.00 45.21 125 THR D CA 1
ATOM 4632 C C . THR D 1 127 ? 29.343 -18.750 42.452 1.00 45.12 125 THR D C 1
ATOM 4633 O O . THR D 1 127 ? 29.701 -19.912 42.703 1.00 43.82 125 THR D O 1
ATOM 4637 N N . GLY D 1 128 ? 30.086 -17.929 41.712 1.00 44.35 126 GLY D N 1
ATOM 4638 C CA . GLY D 1 128 ? 31.430 -18.310 41.323 1.00 43.13 126 GLY D CA 1
ATOM 4639 C C . GLY D 1 128 ? 32.020 -17.346 40.339 1.00 42.77 126 GLY D C 1
ATOM 4640 O O . GLY D 1 128 ? 31.463 -16.278 40.095 1.00 42.68 126 GLY D O 1
ATOM 4641 N N . THR D 1 129 ? 33.155 -17.734 39.782 1.00 42.36 127 THR D N 1
ATOM 4642 C CA . THR D 1 129 ? 33.721 -17.070 38.617 1.00 42.59 127 THR D CA 1
ATOM 4643 C C . THR D 1 129 ? 32.796 -17.223 37.411 1.00 43.12 127 THR D C 1
ATOM 4644 O O . THR D 1 129 ? 31.953 -18.123 37.368 1.00 42.81 127 THR D O 1
ATOM 4648 N N . ARG D 1 130 ? 32.945 -16.302 36.460 1.00 44.78 128 ARG D N 1
ATOM 4649 C CA . ARG D 1 130 ? 32.316 -16.380 35.159 1.00 45.95 128 ARG D CA 1
ATOM 4650 C C . ARG D 1 130 ? 32.349 -17.815 34.649 1.00 47.11 128 ARG D C 1
ATOM 4651 O O . ARG D 1 130 ? 31.269 -18.385 34.387 1.00 48.07 128 ARG D O 1
ATOM 4653 N N . SER D 1 131 ? 33.535 -18.432 34.554 1.00 46.41 129 SER D N 1
ATOM 4654 C CA . SER D 1 131 ? 33.571 -19.781 33.984 1.00 47.51 129 SER D CA 1
ATOM 4655 C C . SER D 1 131 ? 32.836 -20.853 34.793 1.00 47.44 129 SER D C 1
ATOM 4656 O O . SER D 1 131 ? 32.287 -21.799 34.209 1.00 48.11 129 SER D O 1
ATOM 4659 N N . LYS D 1 132 ? 32.798 -20.724 36.118 1.00 47.06 130 LYS D N 1
ATOM 4660 C CA . LYS D 1 132 ? 32.015 -21.674 36.922 1.00 46.53 130 LYS D CA 1
ATOM 4661 C C . LYS D 1 132 ? 30.523 -21.568 36.552 1.00 46.56 130 LYS D C 1
ATOM 4662 O O . LYS D 1 132 ? 29.865 -22.578 36.275 1.00 47.09 130 LYS D O 1
ATOM 4666 N N . LEU D 1 133 ? 30.003 -20.350 36.482 1.00 46.36 131 LEU D N 1
ATOM 4667 C CA . LEU D 1 133 ? 28.569 -20.157 36.176 1.00 45.98 131 LEU D CA 1
ATOM 4668 C C . LEU D 1 133 ? 28.184 -20.613 34.750 1.00 45.74 131 LEU D C 1
ATOM 4669 O O . LEU D 1 133 ? 27.167 -21.255 34.547 1.00 46.05 131 LEU D O 1
ATOM 4674 N N . ASP D 1 134 ? 29.024 -20.279 33.777 1.00 45.40 132 ASP D N 1
ATOM 4675 C CA . ASP D 1 134 ? 28.902 -20.794 32.430 1.00 45.29 132 ASP D CA 1
ATOM 4676 C C . ASP D 1 134 ? 28.877 -22.319 32.421 1.00 44.72 132 ASP D C 1
ATOM 4677 O O . ASP D 1 134 ? 28.110 -22.917 31.667 1.00 44.94 132 ASP D O 1
ATOM 4682 N N . GLY D 1 135 ? 29.712 -22.937 33.253 1.00 43.40 133 GLY D N 1
ATOM 4683 C CA . GLY D 1 135 ? 29.914 -24.365 33.172 1.00 42.35 133 GLY D CA 1
ATOM 4684 C C . GLY D 1 135 ? 28.635 -25.023 33.611 1.00 41.86 133 GLY D C 1
ATOM 4685 O O . GLY D 1 135 ? 28.240 -26.070 33.064 1.00 40.60 133 GLY D O 1
ATOM 4686 N N . PHE D 1 136 ? 27.998 -24.388 34.600 1.00 41.20 134 PHE D N 1
ATOM 4687 C CA . PHE D 1 136 ? 26.691 -24.800 35.054 1.00 41.88 134 PHE D CA 1
ATOM 4688 C C . PHE D 1 136 ? 25.613 -24.741 33.961 1.00 42.29 134 PHE D C 1
ATOM 4689 O O . PHE D 1 136 ? 24.778 -25.647 33.882 1.00 42.56 134 PHE D O 1
ATOM 4697 N N . LEU D 1 137 ? 25.599 -23.664 33.169 1.00 41.95 135 LEU D N 1
ATOM 4698 C CA . LEU D 1 137 ? 24.601 -23.505 32.143 1.00 41.82 135 LEU D CA 1
ATOM 4699 C C . LEU D 1 137 ? 24.886 -24.490 31.024 1.00 42.31 135 LEU D C 1
ATOM 4700 O O . LEU D 1 137 ? 23.963 -25.012 30.410 1.00 42.04 135 LEU D O 1
ATOM 4705 N N A GLN D 1 138 ? 26.164 -24.744 30.750 0.50 42.10 136 GLN D N 1
ATOM 4706 N N B GLN D 1 138 ? 26.173 -24.740 30.780 0.50 42.21 136 GLN D N 1
ATOM 4707 C CA A GLN D 1 138 ? 26.524 -25.712 29.714 0.50 42.25 136 GLN D CA 1
ATOM 4708 C CA B GLN D 1 138 ? 26.605 -25.687 29.751 0.50 42.48 136 GLN D CA 1
ATOM 4709 C C A GLN D 1 138 ? 25.998 -27.078 30.145 0.50 42.55 136 GLN D C 1
ATOM 4710 C C B GLN D 1 138 ? 26.250 -27.123 30.153 0.50 42.65 136 GLN D C 1
ATOM 4711 O O A GLN D 1 138 ? 25.552 -27.869 29.306 0.50 42.78 136 GLN D O 1
ATOM 4712 O O B GLN D 1 138 ? 26.158 -28.007 29.288 0.50 42.87 136 GLN D O 1
ATOM 4723 N N . ALA D 1 139 ? 26.033 -27.343 31.452 1.00 41.97 137 ALA D N 1
ATOM 4724 C CA . ALA D 1 139 ? 25.578 -28.632 31.953 1.00 42.29 137 ALA D CA 1
ATOM 4725 C C . ALA D 1 139 ? 24.043 -28.799 31.974 1.00 42.75 137 ALA D C 1
ATOM 4726 O O . ALA D 1 139 ? 23.584 -29.912 31.812 1.00 42.41 137 ALA D O 1
ATOM 4728 N N . VAL D 1 140 ? 23.254 -27.752 32.230 1.00 42.38 138 VAL D N 1
ATOM 4729 C CA . VAL D 1 140 ? 21.787 -27.948 32.270 1.00 43.71 138 VAL D CA 1
ATOM 4730 C C . VAL D 1 140 ? 21.192 -28.083 30.873 1.00 44.48 138 VAL D C 1
ATOM 4731 O O . VAL D 1 140 ? 21.609 -27.399 29.958 1.00 45.34 138 VAL D O 1
ATOM 4735 N N . ASP D 1 141 ? 20.226 -28.955 30.673 1.00 46.65 139 ASP D N 1
ATOM 4736 C CA . ASP D 1 141 ? 19.437 -28.904 29.420 1.00 48.22 139 ASP D CA 1
ATOM 4737 C C . ASP D 1 141 ? 18.688 -27.602 29.304 1.00 48.40 139 ASP D C 1
ATOM 4738 O O . ASP D 1 141 ? 17.887 -27.283 30.163 1.00 48.55 139 ASP D O 1
ATOM 4743 N N . CYS D 1 142 ? 18.947 -26.855 28.244 1.00 49.60 140 CYS D N 1
ATOM 4744 C CA . CYS D 1 142 ? 18.190 -25.636 27.931 1.00 52.03 140 CYS D CA 1
ATOM 4745 C C . CYS D 1 142 ? 16.719 -25.703 28.269 1.00 50.00 140 CYS D C 1
ATOM 4746 O O . CYS D 1 142 ? 16.217 -24.802 28.864 1.00 48.56 140 CYS D O 1
ATOM 4749 N N . ASN D 1 143 ? 16.060 -26.792 27.865 1.00 49.75 141 ASN D N 1
ATOM 4750 C CA . ASN D 1 143 ? 14.615 -26.940 27.978 1.00 48.90 141 ASN D CA 1
ATOM 4751 C C . ASN D 1 143 ? 14.113 -26.853 29.389 1.00 48.17 141 ASN D C 1
ATOM 4752 O O . ASN D 1 143 ? 12.969 -26.473 29.639 1.00 48.85 141 ASN D O 1
ATOM 4757 N N . LEU D 1 144 ? 14.997 -27.156 30.317 1.00 46.82 142 LEU D N 1
ATOM 4758 C CA . LEU D 1 144 ? 14.625 -27.150 31.697 1.00 45.85 142 LEU D CA 1
ATOM 4759 C C . LEU D 1 144 ? 14.775 -25.795 32.381 1.00 45.16 142 LEU D C 1
ATOM 4760 O O . LEU D 1 144 ? 14.260 -25.603 33.489 1.00 44.57 142 LEU D O 1
ATOM 4765 N N . ILE D 1 145 ? 15.457 -24.859 31.729 1.00 44.25 143 ILE D N 1
ATOM 4766 C CA . ILE D 1 145 ? 15.611 -23.535 32.308 1.00 44.28 143 ILE D CA 1
ATOM 4767 C C . ILE D 1 145 ? 14.345 -22.735 32.095 1.00 44.26 143 ILE D C 1
ATOM 4768 O O . ILE D 1 145 ? 13.996 -22.428 30.982 1.00 44.72 143 ILE D O 1
ATOM 4773 N N . LEU D 1 146 ? 13.626 -22.437 33.161 1.00 44.75 144 LEU D N 1
ATOM 4774 C CA . LEU D 1 146 ? 12.433 -21.621 33.050 1.00 44.40 144 LEU D CA 1
ATOM 4775 C C . LEU D 1 146 ? 12.813 -20.150 32.969 1.00 44.37 144 LEU D C 1
ATOM 4776 O O . LEU D 1 146 ? 12.246 -19.434 32.136 1.00 45.21 144 LEU D O 1
ATOM 4781 N N . GLU D 1 147 ? 13.745 -19.686 33.814 1.00 43.09 145 GLU D N 1
ATOM 4782 C CA . GLU D 1 147 ? 14.292 -18.332 33.705 1.00 43.61 145 GLU D CA 1
ATOM 4783 C C . GLU D 1 147 ? 15.587 -18.193 34.524 1.00 44.86 145 GLU D C 1
ATOM 4784 O O . GLU D 1 147 ? 15.837 -18.955 35.478 1.00 43.07 145 GLU D O 1
ATOM 4790 N N . ILE D 1 148 ? 16.405 -17.211 34.156 1.00 45.47 146 ILE D N 1
ATOM 4791 C CA . ILE D 1 148 ? 17.662 -16.986 34.838 1.00 46.07 146 ILE D CA 1
ATOM 4792 C C . ILE D 1 148 ? 17.728 -15.522 35.241 1.00 46.59 146 ILE D C 1
ATOM 4793 O O . ILE D 1 148 ? 17.418 -14.671 34.444 1.00 47.51 146 ILE D O 1
ATOM 4798 N N . ALA D 1 149 ? 18.158 -15.232 36.460 1.00 47.24 147 ALA D N 1
ATOM 4799 C CA . ALA D 1 149 ? 18.522 -13.871 36.817 1.00 48.43 147 ALA D CA 1
ATOM 4800 C C . ALA D 1 149 ? 19.923 -13.878 37.412 1.00 49.37 147 ALA D C 1
ATOM 4801 O O . ALA D 1 149 ? 20.216 -14.579 38.407 1.00 49.77 147 ALA D O 1
ATOM 4803 N N . ARG D 1 150 ? 20.797 -13.102 36.781 1.00 49.85 148 ARG D N 1
ATOM 4804 C CA . ARG D 1 150 ? 22.216 -13.306 36.953 1.00 50.35 148 ARG D CA 1
ATOM 4805 C C . ARG D 1 150 ? 22.843 -11.913 37.099 1.00 51.31 148 ARG D C 1
ATOM 4806 O O . ARG D 1 150 ? 22.650 -11.044 36.232 1.00 52.23 148 ARG D O 1
ATOM 4814 N N . THR D 1 151 ? 23.555 -11.700 38.221 1.00 51.61 149 THR D N 1
ATOM 4815 C CA . THR D 1 151 ? 23.844 -10.345 38.747 1.00 51.01 149 THR D CA 1
ATOM 4816 C C . THR D 1 151 ? 24.919 -9.548 38.067 1.00 49.97 149 THR D C 1
ATOM 4817 O O . THR D 1 151 ? 25.191 -8.427 38.528 1.00 50.10 149 THR D O 1
ATOM 4821 N N . GLY D 1 152 ? 25.590 -10.088 37.053 1.00 49.17 150 GLY D N 1
ATOM 4822 C CA . GLY D 1 152 ? 26.764 -9.354 36.495 1.00 49.09 150 GLY D CA 1
ATOM 4823 C C . GLY D 1 152 ? 27.902 -9.583 37.489 1.00 49.07 150 GLY D C 1
ATOM 4824 O O . GLY D 1 152 ? 27.651 -9.986 38.637 1.00 49.49 150 GLY D O 1
ATOM 4825 N N . VAL D 1 153 ? 29.145 -9.363 37.076 1.00 48.65 151 VAL D N 1
ATOM 4826 C CA . VAL D 1 153 ? 30.270 -9.663 37.967 1.00 49.50 151 VAL D CA 1
ATOM 4827 C C . VAL D 1 153 ? 30.743 -8.466 38.760 1.00 49.30 151 VAL D C 1
ATOM 4828 O O . VAL D 1 153 ? 30.685 -7.344 38.279 1.00 50.46 151 VAL D O 1
ATOM 4832 N N . SER D 1 154 ? 31.204 -8.711 39.976 1.00 48.97 152 SER D N 1
ATOM 4833 C CA . SER D 1 154 ? 31.910 -7.695 40.727 1.00 49.18 152 SER D CA 1
ATOM 4834 C C . SER D 1 154 ? 33.310 -8.170 41.118 1.00 48.81 152 SER D C 1
ATOM 4835 O O . SER D 1 154 ? 33.537 -9.366 41.437 1.00 47.45 152 SER D O 1
ATOM 4838 N N . GLY D 1 155 ? 34.249 -7.221 41.076 1.00 47.85 153 GLY D N 1
ATOM 4839 C CA . GLY D 1 155 ? 35.636 -7.600 41.336 1.00 47.54 153 GLY D CA 1
ATOM 4840 C C . GLY D 1 155 ? 36.418 -6.632 42.192 1.00 47.20 153 GLY D C 1
ATOM 4841 O O . GLY D 1 155 ? 36.029 -5.487 42.386 1.00 47.31 153 GLY D O 1
ATOM 4842 N N . LEU D 1 156 ? 37.547 -7.112 42.681 1.00 46.99 154 LEU D N 1
ATOM 4843 C CA . LEU D 1 156 ? 38.451 -6.323 43.477 1.00 46.93 154 LEU D CA 1
ATOM 4844 C C . LEU D 1 156 ? 39.831 -6.756 43.088 1.00 47.40 154 LEU D C 1
ATOM 4845 O O . LEU D 1 156 ? 40.070 -7.943 42.832 1.00 48.08 154 LEU D O 1
ATOM 4850 N N . SER D 1 157 ? 40.741 -5.795 43.018 1.00 47.08 155 SER D N 1
ATOM 4851 C CA . SER D 1 157 ? 42.139 -6.138 42.981 1.00 46.41 155 SER D CA 1
ATOM 4852 C C . SER D 1 157 ? 42.509 -7.038 44.191 1.00 46.52 155 SER D C 1
ATOM 4853 O O . SER D 1 157 ? 41.973 -6.863 45.297 1.00 45.00 155 SER D O 1
ATOM 4856 N N . ARG D 1 158 ? 43.384 -8.021 43.936 1.00 46.90 156 ARG D N 1
ATOM 4857 C CA . ARG D 1 158 ? 44.091 -8.769 44.969 1.00 47.46 156 ARG D CA 1
ATOM 4858 C C . ARG D 1 158 ? 45.021 -7.845 45.701 1.00 47.94 156 ARG D C 1
ATOM 4859 O O . ARG D 1 158 ? 45.656 -7.003 45.086 1.00 47.89 156 ARG D O 1
ATOM 4867 N N . GLY D 1 159 ? 45.128 -8.024 47.015 1.00 48.39 157 GLY D N 1
ATOM 4868 C CA . GLY D 1 159 ? 46.178 -7.355 47.769 1.00 47.89 157 GLY D CA 1
ATOM 4869 C C . GLY D 1 159 ? 45.775 -5.991 48.256 1.00 47.98 157 GLY D C 1
ATOM 4870 O O . GLY D 1 159 ? 44.593 -5.733 48.503 1.00 48.74 157 GLY D O 1
ATOM 4871 N N . GLU D 1 160 ? 46.757 -5.108 48.362 1.00 47.56 158 GLU D N 1
ATOM 4872 C CA . GLU D 1 160 ? 46.554 -3.798 48.968 1.00 47.62 158 GLU D CA 1
ATOM 4873 C C . GLU D 1 160 ? 46.024 -2.765 47.975 1.00 47.85 158 GLU D C 1
ATOM 4874 O O . GLU D 1 160 ? 45.560 -1.698 48.374 1.00 47.84 158 GLU D O 1
ATOM 4880 N N . ARG D 1 161 ? 46.119 -3.071 46.686 1.00 48.33 159 ARG D N 1
ATOM 4881 C CA . ARG D 1 161 ? 45.593 -2.174 45.666 1.00 49.26 159 ARG D CA 1
ATOM 4882 C C . ARG D 1 161 ? 44.086 -1.977 45.911 1.00 48.70 159 ARG D C 1
ATOM 4883 O O . ARG D 1 161 ? 43.347 -2.940 46.017 1.00 48.94 159 ARG D O 1
ATOM 4891 N N . VAL D 1 162 ? 43.647 -0.740 46.045 1.00 48.06 160 VAL D N 1
ATOM 4892 C CA . VAL D 1 162 ? 42.236 -0.453 46.229 1.00 48.06 160 VAL D CA 1
ATOM 4893 C C . VAL D 1 162 ? 41.789 0.543 45.171 1.00 48.89 160 VAL D C 1
ATOM 4894 O O . VAL D 1 162 ? 42.594 1.343 44.669 1.00 49.07 160 VAL D O 1
ATOM 4898 N N . LEU D 1 163 ? 40.524 0.507 44.782 1.00 49.53 161 LEU D N 1
ATOM 4899 C CA . LEU D 1 163 ? 40.140 1.442 43.721 1.00 49.88 161 LEU D CA 1
ATOM 4900 C C . LEU D 1 163 ? 40.108 2.854 44.267 1.00 50.55 161 LEU D C 1
ATOM 4901 O O . LEU D 1 163 ? 40.563 3.771 43.578 1.00 52.22 161 LEU D O 1
ATOM 4906 N N . LYS D 1 164 ? 39.626 3.063 45.491 1.00 50.87 162 LYS D N 1
ATOM 4907 C CA . LYS D 1 164 ? 39.536 4.456 45.979 1.00 51.35 162 LYS D CA 1
ATOM 4908 C C . LYS D 1 164 ? 40.873 5.227 45.911 1.00 51.72 162 LYS D C 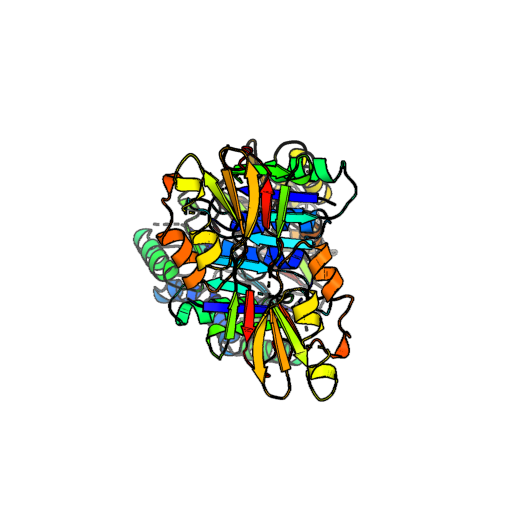1
ATOM 4909 O O . LYS D 1 164 ? 40.861 6.406 45.587 1.00 51.79 162 LYS D O 1
ATOM 4913 N N . LEU D 1 165 ? 42.002 4.535 46.131 1.00 52.65 163 LEU D N 1
ATOM 4914 C CA . LEU D 1 165 ? 43.374 5.140 46.146 1.00 53.23 163 LEU D CA 1
ATOM 4915 C C . LEU D 1 165 ? 44.293 4.764 44.946 1.00 53.17 163 LEU D C 1
ATOM 4916 O O . LEU D 1 165 ? 44.707 5.590 44.121 1.00 53.10 163 LEU D O 1
#

CATH classification: 3.30.70.260 (+1 more: 3.30.70.1150)

Nearest PDB structures (foldseek):
  2pc6-assembly1_A  TM=9.815E-01  e=1.933E-25  Nitrosomonas europaea ATCC 19718
  2pc6-assembly2_D  TM=9.728E-01  e=1.157E-24  Nitrosomonas europaea ATCC 19718
  2f1f-assembly1_A  TM=9.442E-01  e=4.523E-18  Escherichia coli
  2fgc-assembly1_A-2  TM=8.922E-01  e=1.737E-14  Thermotoga maritima MSB8
  6vz8-assembly1_S  TM=9.504E-01  e=2.485E-12  Arabidopsis thaliana

B-factor: mean 49.89, std 7.74, range [27.47, 87.87]

Foldseek 3Di:
DKWKKKFKAPDPCLVVVLVVLCVVPVWDWPADAWDADVPRRMIMITIGDDDPVVVVVSVVVQVVDPRTDFMDRLVVAAKDKKKKKWKFFAEDPSVVCCVLLVVQVWDFDDDDNTITIIMHMDDPVSVVVSVVPDDPVGTPDDDMRDMDMAHPDPDHGVD/DWKKKWKAPDVVVVCVLVVVCVVVVFDWPFDAWDADVDRRMIMITDGDDPPVVVVVSVVVLVVDPRTDFMDRLVPAAKDKKKKKWKFFAADPSVVCVVLCVVQVWDFDDDDNTITIIMGMDDVVSVVVSVVPDDPVGTPDDDMRGMDMDHPDPDGGVD/DKWKKKWKAPDDCVVVVLCVLCVVVVWDFPADDWDADPPNRMIMITITDDDPVSVVVSVVVNVPDPSTQFMDGQVVAAKDKKKKKWKFFAEDPSVVCVVLLVVQVWDFDDDDNTITIIMHMGPPVSVVVSVVVDDVVGTPDDDMHDMDMAGPDPDGTND/DWKKKFKAPDCVLVVVLVVCCVVVPWDFPFDAWDPDVPNRMIMITDTDDDPVVVVVSVVVNVPPPGDFMDTQVVAAKDKKKKKWKFFAEDPSVVCVVLCVVQVWDFDDDDNTITITMHMDDPVSVVVSVVPDDPVGTPDDDMRGMDMAHPDDDGRVD

Organism: Nitrosomonas europaea (strain ATCC 19718 / CIP 103999 / KCTC 2705 / NBRC 14298) (NCBI:txid228410)

InterPro domains:
  IPR002912 ACT domain [PS51671] (4-78)
  IPR004789 Acetolactate synthase, small subunit [PTHR30239] (2-158)
  IPR004789 Acetolactate synthase, small subunit [TIGR00119] (1-158)
  IPR019455 Acetolactate synthase, small subunit, C-terminal [PF10369] (84-157)
  IPR027271 Acetolactate synthase/Transcription factor NikR, C-terminal [G3DSA:3.30.70.1150] (83-163)
  IPR039557 AHAS, ACT domain [cd04878] (3-72)
  IPR045865 ACT-like domain [SSF55021] (1-75)
  IPR045865 ACT-like domain [SSF55021] (79-162)
  IPR054480 Acetolactate synthase small subunit-like, ACT domain [PF22629] (5-72)